Protein AF-A0AA42X5K5-F1 (afdb_monomer)

Foldseek 3Di:
DFKAWDWFPPLCPFFVVQQVVQQVVVVCVVLVHDPPAEFEQEPDDPDPPDPPVDDPPPPDDDDPDDPLDKYKYKYKDKDFPPVCVVVWPRPDDPADFQFDDPLFRKTKGFTWTKMKMKMKIKIKHNALVVVVVSLVSVVVCVVVVVQKDKGKGKGKTFADVVVVVVLVLLQCQCCVAPHPPDDSVVVCCVGGDPQWDWDAPPVRDDTTIMHMDMDTRFIKGQPPSPPPFPNFDQDPPNRITITMTMMMTMDIRGGIMMIDGAQHALLDGGDPPRLPDQCSSVPPPPVVVDPDDDDPVVVVVVVVVVVPPPPSVLPPFAAEVVNSGPDDAPDDDLFKAFNYKYWARADPVAQWFGDALCDSDPFKHFDPLLVQLCLVCQQCQLPPLQAQKHKWKDWARHTDHSVQWHADSRRGITGPDGHRSRIIMMITIIGGLQNVSHDPNRVQSLQQSFPSSQLQLQQQQVSLDVDGDRFDGDVRGGGDPVSVVVSNVSSVVSQPPPDDDPDRPRGHGHCNRMPGDDPVVVVVVVVVVVVPPDDDDDDDDDDDDDDDDDDYDDD

Solvent-accessible surface area (backbone atoms only — not comparable to full-atom values): 31928 Å² total; per-residue (Å²): 66,44,36,50,75,47,68,47,72,65,48,58,72,37,31,53,48,42,27,51,52,43,44,50,53,51,47,36,61,74,70,69,51,73,86,87,42,65,44,84,45,74,77,87,52,100,64,81,66,69,83,55,91,77,51,97,85,64,91,72,82,86,76,86,78,55,96,70,56,58,34,37,42,34,40,63,49,77,44,72,43,67,86,50,59,85,71,47,62,70,92,52,93,81,57,74,57,52,27,51,39,81,86,67,58,31,37,33,26,58,28,58,42,54,31,40,38,40,37,40,37,38,39,36,26,62,36,69,67,56,44,52,48,52,53,51,54,51,51,55,38,45,76,66,68,59,36,61,42,73,39,59,34,50,33,36,48,52,68,54,67,69,56,55,53,48,51,50,53,50,48,52,34,35,50,73,37,89,38,87,83,75,54,70,69,55,56,48,61,77,31,38,43,89,61,56,42,77,48,56,45,100,85,73,48,78,73,40,52,27,40,62,46,76,52,70,73,29,57,25,32,52,53,74,74,83,84,58,65,53,76,70,41,70,43,92,89,76,68,30,25,38,39,49,50,51,36,36,34,44,47,74,43,72,53,24,38,29,40,35,38,54,54,52,35,26,63,34,73,50,57,87,73,70,51,45,62,83,57,56,70,64,55,73,73,56,70,82,79,45,95,71,90,67,53,73,70,53,49,56,49,46,58,62,65,58,74,46,86,51,77,72,70,70,70,72,41,47,50,46,38,58,79,58,58,57,67,74,66,83,63,73,64,96,49,52,17,46,45,34,37,35,64,49,71,66,45,93,90,41,44,31,56,58,50,40,66,81,60,60,58,92,54,32,38,61,36,71,49,42,51,53,33,47,40,79,41,18,87,26,26,33,36,87,36,47,32,59,44,34,52,48,43,26,51,66,56,44,68,54,61,49,84,45,46,44,42,38,72,82,38,40,32,31,40,75,57,74,60,60,58,65,53,48,38,36,40,33,40,26,36,53,58,43,58,82,67,36,38,76,69,24,52,52,51,50,25,58,28,21,60,17,37,50,50,53,58,34,31,49,32,45,75,77,30,102,66,52,75,80,68,64,60,53,90,62,34,31,43,51,72,67,47,54,50,53,51,36,51,56,45,52,61,60,64,46,61,89,59,100,54,95,63,80,67,81,64,54,31,43,64,75,57,42,50,64,61,64,68,78,56,53,58,53,54,54,55,63,61,65,70,76,76,78,84,85,90,85,90,83,89,81,90,85,82,90,83,85,83,84,81,90,80,90,133

Mean predicted aligned error: 14.71 Å

Secondary structure (DSSP, 8-state):
--EEEEEPTTHIIIIIHHHHHHHHHHHHHHHT--TTSEEE--TT-S------TTSTT---------TTS-EEEEEEEEEE-HHHHTT--SSSS-SPPSEEETTTTEEEEEEEEEEEEEEEEEEEESSHHHHHHHHHHHHHHHHTT-SEEEEEEEEEEEPPHHHHHHHHHHHHHHHHTT-----HHHHHHHHB-TT-EEE--TTS-S-EEEEEEEEEEEEEE-TTTTT-S---EEPTTT--EEEEEEEEEEEEEEEEEEEE--SEETTEEPPTTTT-STTTT-----GGGS-----HHHHHHHHHHTTS--TTTTTS-SEEESTT-----SS--TTEEEEEEEEEPPBTTBTTEEEETT---TT-EE-HHHHHHHHHHGGGTTSTTTSSEEEEEEETTEEPPGGGEEE-TT-EEEESSPPPTTS-EEEEEEEES-GGGS-HHHHHHHHT-HHHHHHHHHHHHHTTSSS-----EETTTEE-HHHHHHHHHHHHHHHS-SSS----------TTSEE---HHHHHHHHHHHHTTS----------------------

Nearest PDB structures (foldseek):
  8jan-assembly1_y  TM=4.031E-01  e=1.989E-03  Escherichia phage P1
  8q01-assembly1_M  TM=2.699E-01  e=5.460E-02  Staphylococcus phage 812
  6sb5-assembly1_A  TM=8.882E-02  e=3.029E-01  Mus musculus
  8b0f-assembly1_C  TM=1.197E-01  e=9.318E+00  Homo sapiens

pLDDT: mean 74.01, std 20.85, range [25.98, 95.19]

Sequence (555 aa):
MPRAVVALPNDIETITRPVVLDVCRELIRALRMDNGSVQVVYPGGATETLAQPGSAADDDGNRHKFGSNPQLSIEVQERAVEDRVLTMAVQQNEHSPVFLDKALDVAIVPVYAMHEVQISFTYRARNRSEAQRFKHDMLMRVANLRDVQPVQVNYSYSIPYEFLHMLLAVFQRREALAGYGDDFDKYLHDHLDGRATQVVNAAGKWPQLRIPEQQIHNWGTFGDFVPAMDPANKEKDNGTWMINFNYRFQYDKPIGCRAVWPMVVHNQMMPFPWVNDQNASGQQIDPWRQKYHSSLTRHAMDVIANNHVRPCVAKYNEAICPPNDEWYPKHERPDMSSIVQNLIMIDPNDLHDVIDLKNLGDHAKLDDDVLTFLKSEARYLNSYGESICHVAMYENDVPLADSSVTVSPFLAVRQKNPMDLRKNYHTRLTVSTNLHGLRPSARRRLQEGGKGAWKLLIDLQYRIFDSAYYPELINDTYISPADIEIIARRLLRYKRPVGDSREAVMLTVGTYTVVTKPMHQLEIDRASLSDSTARPGGDDRYHDRCEGQAPCNGC

Structure (mmCIF, N/CA/C/O backbone):
data_AF-A0AA42X5K5-F1
#
_entry.id   AF-A0AA42X5K5-F1
#
loop_
_atom_site.group_PDB
_atom_site.id
_atom_site.type_symbol
_atom_site.label_atom_id
_atom_site.label_alt_id
_atom_site.label_comp_id
_atom_site.label_asym_id
_atom_site.label_entity_id
_atom_site.label_seq_id
_atom_site.pdbx_PDB_ins_code
_atom_site.Cartn_x
_atom_site.Cartn_y
_atom_site.Cartn_z
_atom_site.occupancy
_atom_site.B_iso_or_equiv
_atom_site.auth_seq_id
_atom_site.auth_comp_id
_atom_site.auth_asym_id
_atom_site.auth_atom_id
_atom_site.pdbx_PDB_model_num
ATOM 1 N N . MET A 1 1 ? -1.111 1.218 -7.206 1.00 74.56 1 MET A N 1
ATOM 2 C CA . MET A 1 1 ? -2.238 0.293 -7.020 1.00 74.56 1 MET A CA 1
ATOM 3 C C . MET A 1 1 ? -3.436 1.074 -6.519 1.00 74.56 1 MET A C 1
ATOM 5 O O . MET A 1 1 ? -3.228 1.875 -5.606 1.00 74.56 1 MET A O 1
ATOM 9 N N . PRO A 1 2 ? -4.633 0.837 -7.083 1.00 78.56 2 PRO A N 1
ATOM 10 C CA . PRO A 1 2 ? -5.891 1.401 -6.607 1.00 78.56 2 PRO A CA 1
ATOM 11 C C . PRO A 1 2 ? -6.085 1.278 -5.093 1.00 78.56 2 PRO A C 1
ATOM 13 O O . PRO A 1 2 ? -5.694 0.285 -4.471 1.00 78.56 2 PRO A O 1
ATOM 16 N N . ARG A 1 3 ? -6.690 2.311 -4.500 1.00 82.31 3 ARG A N 1
ATOM 17 C CA . ARG A 1 3 ? -6.980 2.384 -3.064 1.00 82.31 3 ARG A CA 1
ATOM 18 C C . ARG A 1 3 ? -8.342 3.017 -2.841 1.00 82.31 3 ARG A C 1
ATOM 20 O O . ARG A 1 3 ? -8.726 3.920 -3.576 1.00 82.31 3 ARG A O 1
ATOM 27 N N . ALA A 1 4 ? -9.026 2.605 -1.783 1.00 83.81 4 ALA A N 1
ATOM 28 C CA . ALA A 1 4 ? -10.203 3.304 -1.279 1.00 83.81 4 ALA A CA 1
ATOM 29 C C . ALA A 1 4 ? -10.189 3.336 0.244 1.00 83.81 4 ALA A C 1
ATOM 31 O O . ALA A 1 4 ? -9.742 2.389 0.891 1.00 83.81 4 ALA A O 1
ATOM 32 N N . VAL A 1 5 ? -10.697 4.430 0.803 1.00 86.56 5 VAL A N 1
ATOM 33 C CA . VAL A 1 5 ? -10.888 4.610 2.242 1.00 86.56 5 VAL A CA 1
ATOM 34 C C . VAL A 1 5 ? -12.376 4.790 2.479 1.00 86.56 5 VAL A C 1
ATOM 36 O O . VAL A 1 5 ? -12.996 5.663 1.875 1.00 86.56 5 VAL A O 1
ATOM 39 N N . VAL A 1 6 ? -12.941 3.957 3.345 1.00 88.75 6 VAL A N 1
ATOM 40 C CA . VAL A 1 6 ? -14.360 3.993 3.704 1.00 88.75 6 VAL A CA 1
ATOM 41 C C . VAL A 1 6 ? -14.456 4.101 5.220 1.00 88.75 6 VAL A C 1
ATOM 43 O O . VAL A 1 6 ? -13.776 3.372 5.946 1.00 88.75 6 VAL A O 1
ATOM 46 N N . ALA A 1 7 ? -15.265 5.045 5.698 1.00 89.44 7 ALA A N 1
ATOM 47 C CA . ALA A 1 7 ? -15.524 5.221 7.123 1.00 89.44 7 ALA A CA 1
ATOM 48 C C . ALA A 1 7 ? -16.323 4.033 7.679 1.00 89.44 7 ALA A C 1
ATOM 50 O O . ALA A 1 7 ? -17.133 3.429 6.974 1.00 89.44 7 ALA A O 1
ATOM 51 N N . LEU A 1 8 ? -16.093 3.689 8.944 1.00 88.12 8 LEU A N 1
ATOM 52 C CA . LEU A 1 8 ? -16.794 2.575 9.575 1.00 88.12 8 LEU A CA 1
ATOM 53 C C . LEU A 1 8 ? -18.261 2.937 9.862 1.00 88.12 8 LEU A C 1
ATOM 55 O O . LEU A 1 8 ? -18.529 4.015 10.397 1.00 88.12 8 LEU A O 1
ATOM 59 N N . PRO A 1 9 ? -19.221 2.044 9.562 1.00 78.12 9 PRO A N 1
ATOM 60 C CA . PRO A 1 9 ? -20.611 2.246 9.948 1.00 78.12 9 PRO A CA 1
ATOM 61 C C . PRO A 1 9 ? -20.816 1.964 11.446 1.00 78.12 9 PRO A C 1
ATOM 63 O O . PRO A 1 9 ? -20.233 1.026 11.991 1.00 78.12 9 PRO A O 1
ATOM 66 N N . ASN A 1 10 ? -21.721 2.712 12.086 1.00 76.19 10 ASN A N 1
ATOM 67 C CA . ASN A 1 10 ? -22.207 2.480 13.460 1.00 76.19 10 ASN A CA 1
ATOM 68 C C . ASN A 1 10 ? -21.113 2.435 14.549 1.00 76.19 10 ASN A C 1
ATOM 70 O O . ASN A 1 10 ? -21.214 1.672 15.514 1.00 76.19 10 ASN A O 1
ATOM 74 N N . ASP A 1 11 ? -20.089 3.276 14.425 1.00 80.81 11 ASP A N 1
ATOM 75 C CA . ASP A 1 11 ? -18.947 3.357 15.341 1.00 80.81 11 ASP A CA 1
ATOM 76 C C . ASP A 1 11 ? -19.346 3.606 16.812 1.00 80.81 11 ASP A C 1
ATOM 78 O O . ASP A 1 11 ? -18.752 3.032 17.727 1.00 80.81 11 ASP A O 1
ATOM 82 N N . ILE A 1 12 ? -20.387 4.403 17.063 1.00 82.19 12 ILE A N 1
ATOM 83 C CA . ILE A 1 12 ? -20.869 4.694 18.423 1.00 82.19 12 ILE A CA 1
ATOM 84 C C . ILE A 1 12 ? -21.361 3.421 19.130 1.00 82.19 12 ILE A C 1
ATOM 86 O O . ILE A 1 12 ? -21.044 3.190 20.301 1.00 82.19 12 ILE A O 1
ATOM 90 N N . GLU A 1 13 ? -22.145 2.591 18.440 1.00 80.88 13 GLU A N 1
ATOM 91 C CA . GLU A 1 13 ? -22.774 1.409 19.037 1.00 80.88 13 GLU A CA 1
ATOM 92 C C . GLU A 1 13 ? -21.789 0.259 19.230 1.00 80.88 13 GLU A C 1
ATOM 94 O O . GLU A 1 13 ? -21.875 -0.457 20.229 1.00 80.88 13 GLU A O 1
ATOM 99 N N . THR A 1 14 ? -20.864 0.070 18.286 1.00 84.88 14 THR A N 1
ATOM 100 C CA . THR A 1 14 ? -19.961 -1.086 18.292 1.00 84.88 14 THR A CA 1
ATOM 101 C C . THR A 1 14 ? -18.617 -0.800 18.959 1.00 84.88 14 THR A C 1
ATOM 103 O O . THR A 1 14 ? -17.974 -1.741 19.433 1.00 84.88 14 THR A O 1
ATOM 106 N N . ILE A 1 15 ? -18.211 0.475 19.038 1.00 88.88 15 ILE A N 1
ATOM 107 C CA . ILE A 1 15 ? -16.932 0.898 19.618 1.00 88.88 15 ILE A CA 1
ATOM 108 C C . ILE A 1 15 ? -17.143 1.749 20.867 1.00 88.88 15 ILE A C 1
ATOM 110 O O . ILE A 1 15 ? -16.886 1.268 21.970 1.00 88.88 15 ILE A O 1
ATOM 114 N N . THR A 1 16 ? -17.644 2.981 20.726 1.00 87.19 16 THR A N 1
ATOM 115 C CA . THR A 1 16 ? -17.664 3.955 21.833 1.00 87.19 16 THR A CA 1
ATOM 116 C C . THR A 1 16 ? -18.435 3.426 23.044 1.00 87.19 16 THR A C 1
ATOM 118 O O . THR A 1 16 ? -17.967 3.512 24.181 1.00 87.19 16 THR A O 1
ATOM 121 N N . ARG A 1 17 ? -19.617 2.835 22.832 1.00 84.12 17 ARG A N 1
ATOM 122 C CA . ARG A 1 17 ? -20.465 2.345 23.925 1.00 84.12 17 ARG A CA 1
ATOM 123 C C . ARG A 1 17 ? -19.836 1.164 24.688 1.00 84.12 17 ARG A C 1
ATOM 125 O O . ARG A 1 17 ? -19.746 1.282 25.912 1.00 84.12 17 ARG A O 1
ATOM 132 N N . PRO A 1 18 ? -19.383 0.069 24.044 1.00 87.62 18 PRO A N 1
ATOM 133 C CA . PRO A 1 18 ? -18.650 -1.003 24.723 1.00 87.62 18 PRO A CA 1
ATOM 134 C C . PRO A 1 18 ? -17.413 -0.516 25.481 1.00 87.62 18 PRO A C 1
ATOM 136 O O . PRO A 1 18 ? -17.265 -0.855 26.654 1.00 87.62 18 PRO A O 1
ATOM 139 N N . VAL A 1 19 ? -16.604 0.351 24.858 1.00 89.19 19 VAL A N 1
ATOM 140 C CA . VAL A 1 19 ? -15.405 0.943 25.473 1.00 89.19 19 VAL A CA 1
ATOM 141 C C . VAL A 1 19 ? -15.768 1.637 26.784 1.00 89.19 19 VAL A C 1
ATOM 143 O O . VAL A 1 19 ? -15.240 1.294 27.839 1.00 89.19 19 VAL A O 1
ATOM 146 N N . VAL A 1 20 ? -16.726 2.565 26.743 1.00 86.25 20 VAL A N 1
ATOM 147 C CA . VAL A 1 20 ? -17.182 3.310 27.924 1.00 86.25 20 VAL A CA 1
ATOM 148 C C . VAL A 1 20 ? -17.705 2.374 29.010 1.00 86.25 20 VAL A C 1
ATOM 150 O O . VAL A 1 20 ? -17.400 2.583 30.182 1.00 86.25 20 VAL A O 1
ATOM 153 N N . LEU A 1 21 ? -18.502 1.360 28.655 1.00 85.31 21 LEU A N 1
ATOM 154 C CA . LEU A 1 21 ? -19.056 0.423 29.635 1.00 85.31 21 LEU A CA 1
ATOM 155 C C . LEU A 1 21 ? -17.960 -0.377 30.341 1.00 85.31 21 LEU A C 1
ATOM 157 O O . LEU A 1 21 ? -18.050 -0.569 31.555 1.00 85.31 21 LEU A O 1
ATOM 161 N N . ASP A 1 22 ? -16.937 -0.816 29.612 1.00 86.81 22 ASP A N 1
ATOM 162 C CA . ASP A 1 22 ? -15.803 -1.538 30.185 1.00 86.81 22 ASP A CA 1
ATOM 163 C C . ASP A 1 22 ? -14.985 -0.638 31.116 1.00 86.81 22 ASP A C 1
ATOM 165 O O . ASP A 1 22 ? -14.791 -1.004 32.279 1.00 86.81 22 ASP A O 1
ATOM 169 N N . VAL A 1 23 ? -14.657 0.588 30.689 1.00 87.50 23 VAL A N 1
ATOM 170 C CA . VAL A 1 23 ? -13.979 1.578 31.547 1.00 87.50 23 VAL A CA 1
ATOM 171 C C . VAL A 1 23 ? -14.801 1.864 32.804 1.00 87.50 23 VAL A C 1
ATOM 173 O O . VAL A 1 23 ? -14.281 1.852 33.917 1.00 87.50 23 VAL A O 1
ATOM 176 N N . CYS A 1 24 ? -16.112 2.075 32.666 1.00 82.88 24 CYS A N 1
ATOM 177 C CA . CYS A 1 24 ? -16.987 2.337 33.806 1.00 82.88 24 CYS A CA 1
ATOM 178 C C . CYS A 1 24 ? -17.000 1.161 34.790 1.00 82.88 24 CYS A C 1
ATOM 180 O O . CYS A 1 24 ? -16.916 1.379 35.996 1.00 82.88 24 CYS A O 1
ATOM 182 N N . ARG A 1 25 ? -17.069 -0.088 34.308 1.00 83.12 25 ARG A N 1
ATOM 183 C CA . ARG A 1 25 ? -17.010 -1.286 35.166 1.00 83.12 25 ARG A CA 1
ATOM 184 C C . ARG A 1 25 ? -15.676 -1.392 35.898 1.00 83.12 25 ARG A C 1
ATOM 186 O O . ARG A 1 25 ? -15.669 -1.729 37.083 1.00 83.12 25 ARG A O 1
ATOM 193 N N . GLU A 1 26 ? -14.566 -1.112 35.222 1.00 84.38 26 GLU A N 1
ATOM 194 C CA . GLU A 1 26 ? -13.236 -1.091 35.837 1.00 84.38 26 GLU A CA 1
ATOM 195 C C . GLU A 1 26 ? -13.132 -0.007 36.910 1.00 84.38 26 GLU A C 1
ATOM 197 O O . GLU A 1 26 ? -12.706 -0.296 38.029 1.00 84.38 26 GLU A O 1
ATOM 202 N N . LEU A 1 27 ? -13.627 1.200 36.630 1.00 81.75 27 LEU A N 1
ATOM 203 C CA . LEU A 1 27 ? -13.647 2.302 37.588 1.00 81.75 27 LEU A CA 1
ATOM 204 C C . LEU A 1 27 ? -14.534 2.004 38.794 1.00 81.75 27 LEU A C 1
ATOM 206 O O . LEU A 1 27 ? -14.105 2.217 39.921 1.00 81.75 27 LEU A O 1
ATOM 210 N N . ILE A 1 28 ? -15.734 1.451 38.610 1.00 80.38 28 ILE A N 1
ATOM 211 C CA . ILE A 1 28 ? -16.618 1.067 39.726 1.00 80.38 28 ILE A CA 1
ATOM 212 C C . ILE A 1 28 ? -15.915 0.053 40.642 1.00 80.38 28 ILE A C 1
ATOM 214 O O . ILE A 1 28 ? -15.933 0.206 41.869 1.00 80.38 28 ILE A O 1
ATOM 218 N N . ARG A 1 29 ? -15.227 -0.941 40.057 1.00 81.62 29 ARG A N 1
ATOM 219 C CA . ARG A 1 29 ? -14.413 -1.913 40.807 1.00 81.62 29 ARG A CA 1
ATOM 220 C C . ARG A 1 29 ? -13.244 -1.235 41.521 1.00 81.62 29 ARG A C 1
ATOM 222 O O . ARG A 1 29 ? -13.025 -1.494 42.705 1.00 81.62 29 ARG A O 1
ATOM 229 N N . ALA A 1 30 ? -12.521 -0.348 40.839 1.00 80.00 30 ALA A N 1
ATOM 230 C CA . ALA A 1 30 ? -11.393 0.383 41.404 1.00 80.00 30 ALA A CA 1
ATOM 231 C C . ALA A 1 30 ? -11.833 1.278 42.573 1.00 80.00 30 ALA A C 1
ATOM 233 O O . ALA A 1 30 ? -11.195 1.283 43.628 1.00 80.00 30 ALA A O 1
ATOM 234 N N . LEU A 1 31 ? -12.963 1.973 42.430 1.00 76.94 31 LEU A N 1
ATOM 235 C CA . LEU A 1 31 ? -13.560 2.873 43.417 1.00 76.94 31 LEU A CA 1
ATOM 236 C C . LEU A 1 31 ? -14.279 2.133 44.557 1.00 76.94 31 LEU A C 1
ATOM 238 O O . LEU A 1 31 ? -14.587 2.755 45.570 1.00 76.94 31 LEU A O 1
ATOM 242 N N . ARG A 1 32 ? -14.459 0.806 44.458 1.00 76.56 32 ARG A N 1
ATOM 243 C CA . ARG A 1 32 ? -15.201 -0.029 45.425 1.00 76.56 32 ARG A CA 1
ATOM 244 C C . ARG A 1 32 ? -16.650 0.433 45.622 1.00 76.56 32 ARG A C 1
ATOM 246 O O . ARG A 1 32 ? -17.153 0.435 46.743 1.00 76.56 32 ARG A O 1
ATOM 253 N N . MET A 1 33 ? -17.302 0.850 44.542 1.00 71.69 33 MET A N 1
ATOM 254 C CA . MET A 1 33 ? -18.716 1.225 44.563 1.00 71.69 33 MET A CA 1
ATOM 255 C C . MET A 1 33 ? -19.595 -0.009 44.318 1.00 71.69 33 MET A C 1
ATOM 257 O O . MET A 1 33 ? -19.188 -0.938 43.621 1.00 71.69 33 MET A O 1
ATOM 261 N N . ASP A 1 34 ? -20.806 -0.027 44.880 1.00 65.25 34 ASP A N 1
ATOM 262 C CA . ASP A 1 34 ? -21.743 -1.132 44.667 1.00 65.25 34 ASP A CA 1
ATOM 263 C C . ASP A 1 34 ? -22.222 -1.157 43.205 1.00 65.25 34 ASP A C 1
ATOM 265 O O . ASP A 1 34 ? -22.889 -0.235 42.733 1.00 65.25 34 ASP A O 1
ATOM 269 N N . ASN A 1 35 ? -21.950 -2.258 42.494 1.00 56.25 35 ASN A N 1
ATOM 270 C CA . ASN A 1 35 ? -22.309 -2.457 41.077 1.00 56.25 35 ASN A CA 1
ATOM 271 C C . ASN A 1 35 ? -23.821 -2.331 40.785 1.00 56.25 35 ASN A C 1
ATOM 273 O O . ASN A 1 35 ? -24.234 -2.248 39.633 1.00 56.25 35 ASN A O 1
ATOM 277 N N . GLY A 1 36 ? -24.663 -2.368 41.819 1.00 55.31 36 GLY A N 1
ATOM 278 C CA . GLY A 1 36 ? -26.110 -2.506 41.703 1.00 55.31 36 GLY A CA 1
ATOM 279 C C . GLY A 1 36 ? -26.916 -1.234 41.424 1.00 55.31 36 GLY A C 1
ATOM 280 O O . GLY A 1 36 ? -28.120 -1.342 41.173 1.00 55.31 36 GLY A O 1
ATOM 281 N N . SER A 1 37 ? -26.304 -0.047 41.495 1.00 53.03 37 SER A N 1
ATOM 282 C CA . SER A 1 37 ? -27.026 1.237 41.451 1.00 53.03 37 SER A CA 1
ATOM 283 C C . SER A 1 37 ? -26.519 2.247 40.415 1.00 53.03 37 SER A C 1
ATOM 285 O O . SER A 1 37 ? -26.964 3.397 40.406 1.00 53.03 37 SER A O 1
ATOM 287 N N . VAL A 1 38 ? -25.645 1.825 39.502 1.00 57.47 38 VAL A N 1
ATOM 288 C CA . VAL A 1 38 ? -25.102 2.695 38.451 1.00 57.47 38 VAL A CA 1
ATOM 289 C C . VAL A 1 38 ? -26.084 2.809 37.285 1.00 57.47 38 VAL A C 1
ATOM 291 O O . VAL A 1 38 ? -26.567 1.803 36.769 1.00 57.47 38 VAL A O 1
ATOM 294 N N . GLN A 1 39 ? -26.397 4.039 36.879 1.00 60.78 39 GLN A N 1
ATOM 295 C CA . GLN A 1 39 ? -27.150 4.340 35.663 1.00 60.78 39 GLN A CA 1
ATOM 296 C C . GLN A 1 39 ? -26.232 5.098 34.703 1.00 60.78 39 GLN A C 1
ATOM 298 O O . GLN A 1 39 ? -25.867 6.242 34.951 1.00 60.78 39 GLN A O 1
ATOM 303 N N . VAL A 1 40 ? -25.844 4.451 33.607 1.00 59.22 40 VAL A N 1
ATOM 304 C CA . VAL A 1 40 ? -25.032 5.084 32.560 1.00 59.22 40 VAL A CA 1
ATOM 305 C C . VAL A 1 40 ? -25.965 5.866 31.639 1.00 59.22 40 VAL A C 1
ATOM 307 O O . VAL A 1 40 ? -26.887 5.273 31.076 1.00 59.22 40 VAL A O 1
ATOM 310 N N . VAL A 1 41 ? -25.755 7.176 31.503 1.00 59.34 41 VAL A N 1
ATOM 311 C CA . VAL A 1 41 ? -26.552 8.042 30.626 1.00 59.34 41 VAL A CA 1
ATOM 312 C C . VAL A 1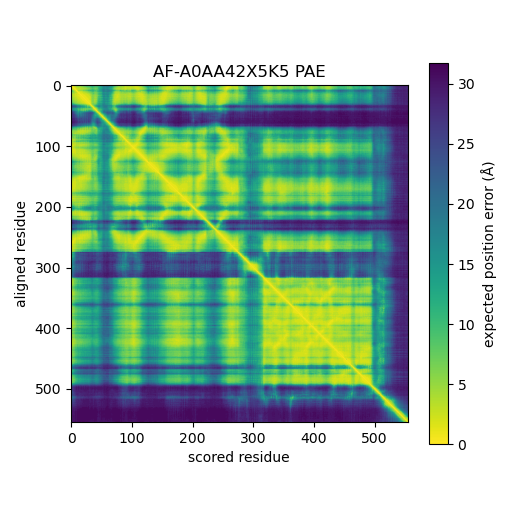 41 ? -25.667 8.479 29.459 1.00 59.34 41 VAL A C 1
ATOM 314 O O . VAL A 1 41 ? -24.586 9.021 29.645 1.00 59.34 41 VAL A O 1
ATOM 317 N N . TYR A 1 42 ? -26.102 8.220 28.229 1.00 56.69 42 TYR A N 1
ATOM 318 C CA . TYR A 1 42 ? -25.404 8.705 27.037 1.00 56.69 42 TYR A CA 1
ATOM 319 C C . TYR A 1 42 ? -26.138 9.948 26.530 1.00 56.69 42 TYR A C 1
ATOM 321 O O . TYR A 1 42 ? -27.281 9.813 26.088 1.00 56.69 42 TYR A O 1
ATOM 329 N N . PRO A 1 43 ? -25.545 11.150 26.589 1.00 48.19 43 PRO A N 1
ATOM 330 C CA . PRO A 1 43 ? -26.150 12.320 25.968 1.00 48.19 43 PRO A CA 1
ATOM 331 C C . PRO A 1 43 ? -26.064 12.196 24.439 1.00 48.19 43 PRO A C 1
ATOM 333 O O . PRO A 1 43 ? -24.983 11.980 23.898 1.00 48.19 43 PRO A O 1
ATOM 336 N N . GLY A 1 44 ? -27.191 12.349 23.734 1.00 46.53 44 GLY A N 1
ATOM 337 C CA . GLY A 1 44 ? -27.207 12.603 22.283 1.00 46.53 44 GLY A CA 1
ATOM 338 C C . GLY A 1 44 ? -27.318 11.403 21.329 1.00 46.53 44 GLY A C 1
ATOM 339 O O . GLY A 1 44 ? -27.191 11.596 20.123 1.00 46.53 44 GLY A O 1
ATOM 340 N N . GLY A 1 45 ? -27.575 10.180 21.804 1.00 43.31 45 GLY A N 1
ATOM 341 C CA . GLY A 1 45 ? -27.906 9.048 20.921 1.00 43.31 45 GLY A CA 1
ATOM 342 C C . GLY A 1 45 ? -29.369 9.079 20.452 1.00 43.31 45 GLY A C 1
ATOM 343 O O . GLY A 1 45 ? -30.249 9.411 21.240 1.00 43.31 45 GLY A O 1
ATOM 344 N N . ALA A 1 46 ? -29.647 8.670 19.203 1.00 38.38 46 ALA A N 1
ATOM 345 C CA . ALA A 1 46 ? -30.999 8.612 18.602 1.00 38.38 46 ALA A CA 1
ATOM 346 C C . ALA A 1 46 ? -32.018 7.760 19.391 1.00 38.38 46 ALA A C 1
ATOM 348 O O . ALA A 1 46 ? -33.223 7.823 19.162 1.00 38.38 46 ALA A O 1
ATOM 349 N N . THR A 1 47 ? -31.533 6.987 20.354 1.00 39.09 47 THR A N 1
ATOM 350 C CA . THR A 1 47 ? -32.321 6.350 21.395 1.00 39.09 47 THR A CA 1
ATOM 351 C C . THR A 1 47 ? -32.031 7.011 22.741 1.00 39.09 47 THR A C 1
ATOM 353 O O . THR A 1 47 ? -31.236 6.502 23.531 1.00 39.09 47 THR A O 1
ATOM 356 N N . GLU A 1 48 ? -32.775 8.070 23.066 1.00 35.50 48 GLU A N 1
ATOM 357 C CA . GLU A 1 48 ? -33.062 8.487 24.450 1.00 35.50 48 GLU A CA 1
ATOM 358 C C . GLU A 1 48 ? -33.901 7.429 25.205 1.00 35.50 48 GLU A C 1
ATOM 360 O O . GLU A 1 48 ? -34.607 7.724 26.167 1.00 35.50 48 GLU A O 1
ATOM 365 N N . THR A 1 49 ? -33.863 6.156 24.800 1.00 39.53 49 THR A N 1
ATOM 366 C CA . THR A 1 49 ? -34.397 5.081 25.624 1.00 39.53 49 THR A CA 1
ATOM 367 C C . THR A 1 49 ? -33.398 4.816 26.729 1.00 39.53 49 THR A C 1
ATOM 369 O O . THR A 1 49 ? -32.507 3.970 26.630 1.00 39.53 49 THR A O 1
ATOM 372 N N . LEU A 1 50 ? -33.597 5.568 27.809 1.00 42.88 50 LEU A N 1
ATOM 373 C CA . LEU A 1 50 ? -33.496 5.066 29.167 1.00 42.88 50 LEU A CA 1
ATOM 374 C C . LEU A 1 50 ? -33.753 3.554 29.136 1.00 42.88 50 LEU A C 1
ATOM 376 O O . LEU A 1 50 ? -34.863 3.119 28.824 1.00 42.88 50 LEU A O 1
ATOM 380 N N . ALA A 1 51 ? -32.744 2.743 29.459 1.00 38.88 51 ALA A N 1
ATOM 381 C CA . ALA A 1 51 ? -33.025 1.413 29.970 1.00 38.88 51 ALA A CA 1
ATOM 382 C C . ALA A 1 51 ? -33.746 1.645 31.300 1.00 38.88 51 ALA A C 1
ATOM 384 O O . ALA A 1 51 ? -33.124 1.811 32.351 1.00 38.88 51 ALA A O 1
ATOM 385 N N . GLN A 1 52 ? -35.065 1.812 31.221 1.00 32.97 52 GLN A N 1
ATOM 386 C CA . GLN A 1 52 ? -35.922 1.934 32.377 1.00 32.97 52 GLN A CA 1
ATOM 387 C C . GLN A 1 52 ? -35.772 0.601 33.119 1.00 32.97 52 GLN A C 1
ATOM 389 O O . GLN A 1 52 ? -36.087 -0.440 32.539 1.00 32.97 52 GLN A O 1
ATOM 394 N N . PRO A 1 53 ? -35.239 0.584 34.352 1.00 35.28 53 PRO A N 1
ATOM 395 C CA . PRO A 1 53 ? -35.173 -0.651 35.117 1.00 35.28 53 PRO A CA 1
ATOM 396 C C . PRO A 1 53 ? -36.619 -1.110 35.338 1.00 35.28 53 PRO A C 1
ATOM 398 O O . PRO A 1 53 ? -37.373 -0.403 36.009 1.00 35.28 53 PRO A O 1
ATOM 401 N N . GLY A 1 54 ? -37.014 -2.221 34.709 1.00 38.25 54 GLY A N 1
ATOM 402 C CA . GLY A 1 54 ? -38.396 -2.716 34.686 1.00 38.25 54 GLY A CA 1
ATOM 403 C C . GLY A 1 54 ? -39.018 -2.934 33.298 1.00 38.25 54 GLY A C 1
ATOM 404 O O . GLY A 1 54 ? -40.196 -3.279 33.233 1.00 38.25 54 GLY A O 1
ATOM 405 N N . SER A 1 55 ? -38.290 -2.757 32.187 1.00 33.97 55 SER A N 1
ATOM 406 C CA . SER A 1 55 ? -38.748 -3.290 30.895 1.00 33.97 55 SER A CA 1
ATOM 407 C C . SER A 1 55 ? -38.580 -4.817 30.859 1.00 33.97 55 SER A C 1
ATOM 409 O O . SER A 1 55 ? -37.647 -5.364 31.441 1.00 33.97 55 SER A O 1
ATOM 411 N N . ALA A 1 56 ? -39.519 -5.500 30.200 1.00 37.41 56 ALA A N 1
ATOM 412 C CA . ALA A 1 56 ? -39.835 -6.933 30.316 1.00 37.41 56 ALA A CA 1
ATOM 413 C C . ALA A 1 56 ? -38.729 -7.953 29.934 1.00 37.41 56 ALA A C 1
ATOM 415 O O . ALA A 1 56 ? -39.031 -9.125 29.734 1.00 37.41 56 ALA A O 1
ATOM 416 N N . ALA A 1 57 ? -37.470 -7.528 29.810 1.00 41.62 57 ALA A N 1
ATOM 417 C CA . ALA A 1 57 ? -36.316 -8.385 29.544 1.00 41.62 57 ALA A CA 1
ATOM 418 C C . ALA A 1 57 ? -35.397 -8.590 30.768 1.00 41.62 57 ALA A C 1
ATOM 420 O O . ALA A 1 57 ? -34.431 -9.337 30.660 1.00 41.62 57 ALA A O 1
ATOM 421 N N . ASP A 1 58 ? -35.685 -7.951 31.908 1.00 39.25 58 ASP A N 1
ATOM 422 C CA . ASP A 1 58 ? -34.885 -8.033 33.140 1.00 39.25 58 ASP A CA 1
ATOM 423 C C . ASP A 1 58 ? -35.779 -8.533 34.295 1.00 39.25 58 ASP A C 1
ATOM 425 O O . ASP A 1 58 ? -36.136 -7.795 35.215 1.00 39.25 58 ASP A O 1
ATOM 429 N N . ASP A 1 59 ? -36.236 -9.785 34.188 1.00 40.16 59 ASP A N 1
ATOM 430 C CA . ASP A 1 59 ? -37.044 -10.468 35.211 1.00 40.16 59 ASP A CA 1
ATOM 431 C C . ASP A 1 59 ? -36.143 -11.163 36.238 1.00 40.16 59 ASP A C 1
ATOM 433 O O . ASP A 1 59 ? -36.190 -12.375 36.426 1.00 40.16 59 ASP A O 1
ATOM 437 N N . ASP A 1 60 ? -35.286 -10.378 36.892 1.00 39.94 60 ASP A N 1
ATOM 438 C CA . ASP A 1 60 ? -34.583 -10.822 38.092 1.00 39.94 60 ASP A CA 1
ATOM 439 C C . ASP A 1 60 ? -34.846 -9.833 39.233 1.00 39.94 60 ASP A C 1
ATOM 441 O O . ASP A 1 60 ? -34.148 -8.845 39.462 1.00 39.94 60 ASP A O 1
ATOM 445 N N . GLY A 1 61 ? -35.940 -10.109 39.944 1.00 39.66 61 GLY A N 1
ATOM 446 C CA . GLY A 1 61 ? -36.050 -9.929 41.386 1.00 39.66 61 GLY A CA 1
ATOM 447 C C . GLY A 1 61 ? -35.583 -8.593 41.973 1.00 39.66 61 GLY A C 1
ATOM 448 O O . GLY A 1 61 ? -34.480 -8.462 42.495 1.00 39.66 61 GLY A O 1
ATOM 449 N N . ASN A 1 62 ? -36.542 -7.679 42.119 1.00 42.16 62 ASN A N 1
ATOM 450 C CA . ASN A 1 62 ? -36.657 -6.836 43.309 1.00 42.16 62 ASN A CA 1
ATOM 451 C C . ASN A 1 62 ? -35.525 -5.811 43.552 1.00 42.16 62 ASN A C 1
ATOM 453 O O . ASN A 1 62 ? -34.703 -5.945 44.460 1.00 42.16 62 ASN A O 1
ATOM 457 N N . ARG A 1 63 ? -35.579 -4.675 42.845 1.00 42.09 63 ARG A N 1
ATOM 458 C CA . ARG A 1 63 ? -35.053 -3.401 43.366 1.00 42.09 63 ARG A CA 1
ATOM 459 C C . ARG A 1 63 ? -36.021 -2.260 43.086 1.00 42.09 63 ARG A C 1
ATOM 461 O O . ARG A 1 63 ? -35.853 -1.510 42.129 1.00 42.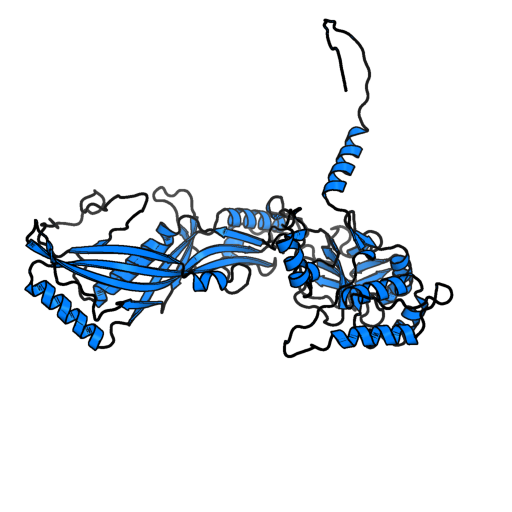09 63 ARG A O 1
ATOM 468 N N . HIS A 1 64 ? -36.989 -2.065 43.979 1.00 38.78 64 HIS A N 1
ATOM 469 C CA . HIS A 1 64 ? -37.618 -0.754 44.136 1.00 38.78 64 HIS A CA 1
ATOM 470 C C . HIS A 1 64 ? -36.518 0.277 44.455 1.00 38.78 64 HIS A C 1
ATOM 472 O O . HIS A 1 64 ? -36.006 0.350 45.574 1.00 38.78 64 HIS A O 1
ATOM 478 N N . LYS A 1 65 ? -36.088 1.049 43.450 1.00 46.12 65 LYS A N 1
ATOM 479 C CA . LYS A 1 65 ? -35.135 2.150 43.630 1.00 46.12 65 LYS A CA 1
ATOM 480 C C . LYS A 1 65 ? -35.883 3.332 44.253 1.00 46.12 65 LYS A C 1
ATOM 482 O O . LYS A 1 65 ? -36.460 4.147 43.546 1.00 46.12 65 LYS A O 1
ATOM 487 N N . PHE A 1 66 ? -35.898 3.415 45.582 1.00 44.19 66 PHE A N 1
ATOM 488 C CA . PHE A 1 66 ? -36.309 4.635 46.283 1.00 44.19 66 PHE A CA 1
ATOM 489 C C . PHE A 1 66 ? -35.373 5.793 45.895 1.00 44.19 66 PHE A C 1
ATOM 491 O O . PHE A 1 66 ? -34.163 5.590 45.782 1.00 44.19 66 PHE A O 1
ATOM 498 N N . GLY A 1 67 ? -35.910 7.011 45.739 1.00 49.94 67 GLY A N 1
ATOM 499 C CA . GLY A 1 67 ? -35.153 8.214 45.341 1.00 49.94 67 GLY A CA 1
ATOM 500 C C . GLY A 1 67 ? -34.010 8.621 46.289 1.00 49.94 67 GLY A C 1
ATOM 501 O O . GLY A 1 67 ? -33.222 9.501 45.961 1.00 49.94 67 GLY A O 1
ATOM 502 N N . SER A 1 68 ? -33.892 7.959 47.442 1.00 53.22 68 SER A N 1
ATOM 503 C CA . SER A 1 68 ? -32.839 8.135 48.445 1.00 53.22 68 SER A CA 1
ATOM 504 C C . SER A 1 68 ? -31.685 7.128 48.332 1.00 53.22 68 SER A C 1
ATOM 506 O O . SER A 1 68 ? -30.852 7.061 49.235 1.00 53.22 68 SER A O 1
ATOM 508 N N . ASN A 1 69 ? -31.645 6.268 47.311 1.00 60.91 69 ASN A N 1
ATOM 509 C CA . ASN A 1 69 ? -30.549 5.312 47.140 1.00 60.91 69 ASN A CA 1
ATOM 510 C C . ASN A 1 69 ? -29.349 5.940 46.423 1.00 60.91 69 ASN A C 1
ATOM 512 O O . ASN A 1 69 ? -29.541 6.784 45.547 1.00 60.91 69 ASN A O 1
ATOM 516 N N . PRO A 1 70 ? -28.115 5.534 46.784 1.00 61.41 70 PRO A N 1
ATOM 517 C CA . PRO A 1 70 ? -26.928 6.058 46.141 1.00 61.41 70 PRO A CA 1
ATOM 518 C C . PRO A 1 70 ? -26.942 5.677 44.667 1.00 61.41 70 PRO A C 1
ATOM 520 O O . PRO A 1 70 ? -27.113 4.506 44.325 1.00 61.41 70 PRO A O 1
ATOM 523 N N . GLN A 1 71 ? -26.794 6.673 43.806 1.00 69.62 71 GLN A N 1
ATOM 524 C CA . GLN A 1 71 ? -26.888 6.518 42.363 1.00 69.62 71 GLN A CA 1
ATOM 525 C C . GLN A 1 71 ? -25.683 7.189 41.721 1.00 69.62 71 GLN A C 1
ATOM 527 O O . GLN A 1 71 ? -25.308 8.295 42.105 1.00 69.62 71 GLN A O 1
ATOM 532 N N . LEU A 1 72 ? -25.087 6.512 40.747 1.00 70.50 72 LEU A N 1
ATOM 533 C CA . LEU A 1 72 ? -24.042 7.074 39.903 1.00 70.50 72 LEU A CA 1
ATOM 534 C C . LEU A 1 72 ? -24.660 7.352 38.538 1.00 70.50 72 LEU A C 1
ATOM 536 O O . LEU A 1 72 ? -25.094 6.403 37.882 1.00 70.50 72 LEU A O 1
ATOM 540 N N . SER A 1 73 ? -24.736 8.620 38.144 1.00 74.50 73 SER A N 1
ATOM 541 C CA . SER A 1 73 ? -25.009 9.002 36.760 1.00 74.50 73 SER A CA 1
ATOM 542 C C . SER A 1 73 ? -23.704 9.330 36.056 1.00 74.50 73 SER A C 1
ATOM 544 O O . SER A 1 73 ? -22.795 9.914 36.646 1.00 74.50 73 SER A O 1
ATOM 546 N N . ILE A 1 74 ? -23.608 8.903 34.806 1.00 74.88 74 ILE A N 1
ATOM 547 C CA . ILE A 1 74 ? -22.416 9.050 33.977 1.00 74.88 74 ILE A CA 1
ATOM 548 C C . ILE A 1 74 ? -22.821 9.859 32.760 1.00 74.88 74 ILE A C 1
ATOM 550 O O . ILE A 1 74 ? -23.842 9.537 32.169 1.00 74.88 74 ILE A O 1
ATOM 554 N N . GLU A 1 75 ? -22.035 10.865 32.411 1.00 81.38 75 GLU A N 1
ATOM 555 C CA . GLU A 1 75 ? -22.094 11.612 31.161 1.00 81.38 75 GLU A CA 1
ATOM 556 C C . GLU A 1 75 ? -20.763 11.412 30.430 1.00 81.38 75 GLU A C 1
ATOM 558 O O . GLU A 1 75 ? -19.704 11.388 31.054 1.00 81.38 75 GLU A O 1
ATOM 563 N N . VAL A 1 76 ? -20.801 11.228 29.112 1.00 83.25 76 VAL A N 1
ATOM 564 C CA . VAL A 1 76 ? -19.607 10.919 28.320 1.00 83.25 76 VAL A CA 1
ATOM 565 C C . VAL A 1 76 ? -19.482 11.904 27.177 1.00 83.25 76 VAL A C 1
ATOM 567 O O . VAL A 1 76 ? -20.431 12.105 26.423 1.00 83.25 76 VAL A O 1
ATOM 570 N N . GLN A 1 77 ? -18.290 12.471 27.029 1.00 86.38 77 GLN A N 1
ATOM 571 C CA . GLN A 1 77 ? -17.900 13.287 25.890 1.00 86.38 77 GLN A CA 1
ATOM 572 C C . GLN A 1 77 ? -16.671 12.661 25.235 1.00 86.38 77 GLN A C 1
ATOM 574 O O . GLN A 1 77 ? -15.647 12.457 25.882 1.00 86.38 77 GLN A O 1
ATOM 579 N N . GLU A 1 78 ? -16.772 12.356 23.947 1.00 86.62 78 GLU A N 1
ATOM 580 C CA . GLU A 1 78 ? -15.668 11.842 23.138 1.00 86.62 78 GLU A CA 1
ATOM 581 C C . GLU A 1 78 ? -15.252 12.909 22.125 1.00 86.62 78 GLU A C 1
ATOM 583 O O . GLU A 1 78 ? -16.102 13.504 21.460 1.00 86.62 78 GLU A O 1
ATOM 588 N N . ARG A 1 79 ? -13.946 13.165 22.009 1.00 89.19 79 ARG A N 1
ATOM 589 C CA . ARG A 1 79 ? -13.383 14.097 21.025 1.00 89.19 79 ARG A CA 1
ATOM 590 C C . ARG A 1 79 ? -12.151 13.486 20.373 1.00 89.19 79 ARG A C 1
ATOM 592 O O . ARG A 1 79 ? -11.349 12.838 21.041 1.00 89.19 79 ARG A O 1
ATOM 599 N N . ALA A 1 80 ? -11.999 13.696 19.070 1.00 86.56 80 ALA A N 1
ATOM 600 C CA . ALA A 1 80 ? -10.755 13.366 18.388 1.00 86.56 80 ALA A CA 1
ATOM 601 C C . ALA A 1 80 ? -9.653 14.327 18.858 1.00 86.56 80 ALA A C 1
ATOM 603 O O . ALA A 1 80 ? -9.897 15.526 19.007 1.00 86.56 80 ALA A O 1
ATOM 604 N N . VAL A 1 81 ? -8.448 13.810 19.093 1.00 86.94 81 VAL A N 1
ATOM 605 C CA . VAL A 1 81 ? -7.295 14.640 19.458 1.00 86.94 81 VAL A CA 1
ATOM 606 C C . VAL A 1 81 ? -6.798 15.351 18.199 1.00 86.94 81 VAL A C 1
ATOM 608 O O . VAL A 1 81 ? -6.109 14.750 17.376 1.00 86.94 81 VAL A O 1
ATOM 611 N N . GLU A 1 82 ? -7.160 16.627 18.043 1.00 81.69 82 GLU A N 1
ATOM 612 C CA . GLU A 1 82 ? -6.904 17.424 16.831 1.00 81.69 82 GLU A CA 1
ATOM 613 C C . GLU A 1 82 ? -5.423 17.427 16.418 1.00 81.69 82 GLU A C 1
ATOM 615 O O . GLU A 1 82 ? -5.111 17.213 15.245 1.00 81.69 82 GLU A O 1
ATOM 620 N N . ASP A 1 83 ? -4.508 17.543 17.385 1.00 80.69 83 ASP A N 1
ATOM 621 C CA . ASP A 1 83 ? -3.055 17.523 17.153 1.00 80.69 83 ASP A CA 1
ATOM 622 C C . ASP A 1 83 ? -2.574 16.241 16.459 1.00 80.69 83 ASP A C 1
ATOM 624 O O . ASP A 1 83 ? -1.578 16.242 15.732 1.00 80.69 83 ASP A O 1
ATOM 628 N N . ARG A 1 84 ? -3.278 15.127 16.677 1.00 76.44 84 ARG A N 1
ATOM 629 C CA . ARG A 1 84 ? -2.920 13.819 16.125 1.00 76.44 84 ARG A CA 1
ATOM 630 C C . ARG A 1 84 ? -3.557 13.550 14.776 1.00 76.44 84 ARG A C 1
ATOM 632 O O . ARG A 1 84 ? -3.049 12.689 14.060 1.00 76.44 84 ARG A O 1
ATOM 639 N N . VAL A 1 85 ? -4.580 14.312 14.388 1.00 77.69 85 VAL A N 1
ATOM 640 C CA . VAL A 1 85 ? -5.278 14.133 13.108 1.00 77.69 85 VAL A CA 1
ATOM 641 C C . VAL A 1 85 ? -4.322 14.294 11.927 1.00 77.69 85 VAL A C 1
ATOM 643 O O . VAL A 1 85 ? -4.348 13.501 10.990 1.00 77.69 85 VAL A O 1
ATOM 646 N N . LEU A 1 86 ? -3.406 15.263 11.999 1.00 73.44 86 LEU A N 1
ATOM 647 C CA . LEU A 1 86 ? -2.408 15.499 10.949 1.00 73.44 86 LEU A CA 1
ATOM 648 C C . LEU A 1 86 ? -1.341 14.400 10.864 1.00 73.44 86 LEU A C 1
ATOM 650 O O . LEU A 1 86 ? -0.709 14.237 9.823 1.00 73.44 86 LEU A O 1
ATOM 654 N N . THR A 1 87 ? -1.140 13.648 11.947 1.00 73.81 87 THR A N 1
ATOM 655 C CA . THR A 1 87 ? -0.195 12.524 12.001 1.00 73.81 87 THR A CA 1
ATOM 656 C C . THR A 1 87 ? -0.839 11.180 11.668 1.00 73.81 87 THR A C 1
ATOM 658 O O . THR A 1 87 ? -0.154 10.164 11.698 1.00 73.81 87 THR A O 1
ATOM 661 N N . MET A 1 88 ? -2.138 11.145 11.354 1.00 77.38 88 MET A N 1
ATOM 662 C CA . MET A 1 88 ? -2.835 9.897 11.052 1.00 77.38 88 MET A CA 1
ATOM 663 C C . MET A 1 88 ? -2.355 9.285 9.736 1.00 77.38 88 MET A C 1
ATOM 665 O O . MET A 1 88 ? -2.448 9.879 8.657 1.00 77.38 88 MET A O 1
ATOM 669 N N . ALA A 1 89 ? -1.922 8.033 9.810 1.00 73.44 89 ALA A N 1
ATOM 670 C CA . ALA A 1 89 ? -1.463 7.260 8.671 1.00 73.44 89 ALA A CA 1
ATOM 671 C C . ALA A 1 89 ? -2.616 6.630 7.876 1.00 73.44 89 ALA A C 1
ATOM 673 O O . ALA A 1 89 ? -2.756 5.413 7.784 1.00 73.44 89 ALA A O 1
ATOM 674 N N . VAL A 1 90 ? -3.436 7.460 7.227 1.00 78.38 90 VAL A N 1
ATOM 675 C CA . VAL A 1 90 ? -4.572 6.969 6.423 1.00 78.38 90 VAL A CA 1
ATOM 676 C C . VAL A 1 90 ? -4.091 6.160 5.212 1.00 78.38 90 VAL A C 1
ATOM 678 O O . VAL A 1 90 ? -4.592 5.074 4.932 1.00 78.38 90 VAL A O 1
ATOM 681 N N . GLN A 1 91 ? -3.088 6.664 4.488 1.00 74.31 91 GLN A N 1
ATOM 682 C CA . GLN A 1 91 ? -2.592 6.076 3.232 1.00 74.31 91 GLN A CA 1
ATOM 683 C C . GLN A 1 91 ? -1.301 5.250 3.386 1.00 74.31 91 GLN A C 1
ATOM 685 O O . GLN A 1 91 ? -0.822 4.686 2.400 1.00 74.31 91 GLN A O 1
ATOM 690 N N . GLN A 1 92 ? -0.742 5.157 4.599 1.00 72.19 92 GLN A N 1
ATOM 691 C CA . GLN A 1 92 ? 0.496 4.416 4.876 1.00 72.19 92 GLN A CA 1
ATOM 692 C C . GLN A 1 92 ? 0.229 3.053 5.533 1.00 72.19 92 GLN A C 1
ATOM 694 O O . GLN A 1 92 ? -0.806 2.839 6.160 1.00 72.19 92 GLN A O 1
ATOM 699 N N . ASN A 1 93 ? 1.146 2.099 5.372 1.00 72.00 93 ASN A N 1
ATOM 700 C CA . ASN A 1 93 ? 1.019 0.752 5.940 1.00 72.00 93 ASN A CA 1
ATOM 701 C C . ASN A 1 93 ? 1.555 0.711 7.378 1.00 72.00 93 ASN A C 1
ATOM 703 O O . ASN A 1 93 ? 2.602 0.117 7.618 1.00 72.00 93 ASN A O 1
ATOM 707 N N . GLU A 1 94 ? 0.863 1.360 8.315 1.00 77.50 94 GLU A N 1
ATOM 708 C CA . GLU A 1 94 ? 1.257 1.346 9.735 1.00 77.50 94 GLU A CA 1
ATOM 709 C C . GLU A 1 94 ? 0.546 0.260 10.545 1.00 77.50 94 GLU A C 1
ATOM 711 O O . GLU A 1 94 ? 1.156 -0.386 11.396 1.00 77.50 94 GLU A O 1
ATOM 716 N N . HIS A 1 95 ? -0.738 0.030 10.271 1.00 85.25 95 HIS A N 1
ATOM 717 C CA . HIS A 1 95 ? -1.552 -0.917 11.028 1.00 85.25 95 HIS A CA 1
ATOM 718 C C . HIS A 1 95 ? -1.552 -2.315 10.401 1.00 85.25 95 HIS A C 1
ATOM 720 O O . HIS A 1 95 ? -1.341 -2.487 9.198 1.00 85.25 95 HIS A O 1
ATOM 726 N N . SER A 1 96 ? -1.811 -3.330 11.231 1.00 88.50 96 SER A N 1
ATOM 727 C CA . SER A 1 96 ? -1.914 -4.715 10.761 1.00 88.50 96 SER A CA 1
ATOM 728 C C . SER A 1 96 ? -3.183 -4.911 9.921 1.00 88.50 96 SER A C 1
ATOM 730 O O . SER A 1 96 ? -4.250 -4.453 10.334 1.00 88.50 96 SER A O 1
ATOM 732 N N . PRO A 1 97 ? -3.098 -5.578 8.757 1.00 92.12 97 PRO A N 1
ATOM 733 C CA . PRO A 1 97 ? -4.256 -5.814 7.906 1.00 92.12 97 PRO A CA 1
ATOM 734 C C . PRO A 1 97 ? -5.245 -6.789 8.556 1.00 92.12 97 PRO A C 1
ATOM 736 O O . PRO A 1 97 ? -4.838 -7.786 9.145 1.00 92.12 97 PRO A O 1
ATOM 739 N N . VAL A 1 98 ? -6.541 -6.523 8.389 1.00 93.19 98 VAL A N 1
ATOM 740 C CA . VAL A 1 98 ? -7.632 -7.445 8.763 1.00 93.19 98 VAL A CA 1
ATOM 741 C C . VAL A 1 98 ? -7.905 -8.488 7.682 1.00 93.19 98 VAL A C 1
ATOM 743 O O . VAL A 1 98 ? -8.479 -9.534 7.962 1.00 93.19 98 VAL A O 1
ATOM 746 N N . PHE A 1 99 ? -7.495 -8.201 6.449 1.00 95.12 99 PHE A N 1
ATOM 747 C CA . PHE A 1 99 ? -7.520 -9.123 5.321 1.00 95.12 99 PHE A CA 1
ATOM 748 C C . PHE A 1 99 ? -6.224 -8.947 4.539 1.00 95.12 99 PHE A C 1
ATOM 750 O O . PHE A 1 99 ? -5.860 -7.808 4.229 1.00 95.12 99 PHE A O 1
ATOM 757 N N . LEU A 1 100 ? -5.541 -10.045 4.223 1.00 94.50 100 LEU A N 1
ATOM 758 C CA . LEU A 1 100 ? -4.304 -10.011 3.452 1.00 94.50 100 LEU A CA 1
ATOM 759 C C . LEU A 1 100 ? -4.192 -11.217 2.519 1.00 94.50 100 LEU A C 1
ATOM 761 O O . LEU A 1 100 ? -3.885 -12.326 2.951 1.00 94.50 100 LEU A O 1
ATOM 765 N N . ASP A 1 101 ? -4.307 -10.956 1.224 1.00 94.00 101 ASP A N 1
ATOM 766 C CA . ASP A 1 101 ? -3.902 -11.870 0.165 1.00 94.00 101 ASP A CA 1
ATOM 767 C C . ASP A 1 101 ? -2.533 -11.441 -0.368 1.00 94.00 101 ASP A C 1
ATOM 769 O O . ASP A 1 101 ? -2.403 -10.491 -1.141 1.00 94.00 101 ASP A O 1
ATOM 773 N N . LYS A 1 102 ? -1.486 -12.148 0.068 1.00 89.50 102 LYS A N 1
ATOM 774 C CA . LYS A 1 102 ? -0.103 -11.867 -0.348 1.00 89.50 102 LYS A CA 1
ATOM 775 C C . LYS A 1 102 ? 0.173 -12.235 -1.805 1.00 89.50 102 LYS A C 1
ATOM 777 O O . LYS A 1 102 ? 1.143 -11.730 -2.361 1.00 89.50 102 LYS A O 1
ATOM 782 N N . ALA A 1 103 ? -0.602 -13.146 -2.395 1.00 88.69 103 ALA A N 1
ATOM 783 C CA . ALA A 1 103 ? -0.376 -13.590 -3.766 1.00 88.69 103 ALA A CA 1
ATOM 784 C C . ALA A 1 103 ? -0.882 -12.547 -4.768 1.00 88.69 103 ALA A C 1
ATOM 786 O O . ALA A 1 103 ? -0.218 -12.298 -5.772 1.00 88.69 103 ALA A O 1
ATOM 787 N N . LEU A 1 104 ? -2.021 -11.920 -4.461 1.00 89.25 104 LEU A N 1
ATOM 788 C CA . LEU A 1 104 ? -2.627 -10.866 -5.279 1.00 89.25 104 LEU A CA 1
ATOM 789 C C . LEU A 1 104 ? -2.271 -9.440 -4.821 1.00 89.25 104 LEU A C 1
ATOM 791 O O . LEU A 1 104 ? -2.612 -8.487 -5.512 1.00 89.25 104 LEU A O 1
ATOM 795 N N . ASP A 1 105 ? -1.593 -9.286 -3.681 1.00 88.50 105 ASP A N 1
ATOM 796 C CA . ASP A 1 105 ? -1.329 -7.998 -3.013 1.00 88.50 105 ASP A CA 1
ATOM 797 C C . ASP A 1 105 ? -2.621 -7.212 -2.710 1.00 88.50 105 ASP A C 1
ATOM 799 O O . ASP A 1 105 ? -2.724 -6.002 -2.917 1.00 88.50 105 ASP A O 1
ATOM 803 N N . VAL A 1 106 ? -3.642 -7.930 -2.225 1.00 91.94 106 VAL A N 1
ATOM 804 C CA . VAL A 1 106 ? -4.909 -7.344 -1.768 1.00 91.94 106 VAL A CA 1
ATOM 805 C C . VAL A 1 106 ? -4.886 -7.250 -0.254 1.00 91.94 106 VAL A C 1
ATOM 807 O O . VAL A 1 106 ? -4.696 -8.250 0.440 1.00 91.94 106 VAL A O 1
ATOM 810 N N . ALA A 1 107 ? -5.105 -6.050 0.274 1.00 93.56 107 ALA A N 1
ATOM 811 C CA . ALA A 1 107 ? -5.077 -5.814 1.709 1.00 93.56 107 ALA A CA 1
ATOM 812 C C . ALA A 1 107 ? -6.195 -4.874 2.153 1.00 93.56 107 ALA A C 1
ATOM 814 O O . ALA A 1 107 ? -6.449 -3.851 1.516 1.00 93.56 107 ALA A O 1
ATOM 815 N N . ILE A 1 108 ? -6.812 -5.185 3.293 1.00 93.38 108 ILE A N 1
ATOM 816 C CA . ILE A 1 108 ? -7.711 -4.278 4.014 1.00 93.38 108 ILE A CA 1
ATOM 817 C C . ILE A 1 108 ? -7.061 -3.958 5.353 1.00 93.38 108 ILE A C 1
ATOM 819 O O . ILE A 1 108 ? -6.742 -4.860 6.125 1.00 93.38 108 ILE A O 1
ATOM 823 N N . VAL A 1 109 ? -6.861 -2.673 5.628 1.00 92.25 109 VAL A N 1
ATOM 824 C CA . VAL A 1 109 ? -6.151 -2.168 6.805 1.00 92.25 109 VAL A CA 1
ATOM 825 C C . VAL A 1 109 ? -7.053 -1.180 7.553 1.00 92.25 109 VAL A C 1
ATOM 827 O O . VAL A 1 109 ? -7.573 -0.256 6.924 1.00 92.25 109 VAL A O 1
ATOM 830 N N . PRO A 1 110 ? -7.277 -1.341 8.867 1.00 92.12 110 PRO A N 1
ATOM 831 C CA . PRO A 1 110 ? -8.009 -0.365 9.667 1.00 92.12 110 PRO A CA 1
ATOM 832 C C . PRO A 1 110 ? -7.216 0.941 9.803 1.00 92.12 110 PRO A C 1
ATOM 834 O O . PRO A 1 110 ? -5.988 0.944 9.831 1.00 92.12 110 PRO A O 1
ATOM 837 N N . VAL A 1 111 ? -7.935 2.056 9.882 1.00 90.31 111 VAL A N 1
ATOM 838 C CA . VAL A 1 111 ? -7.390 3.398 10.103 1.00 90.31 111 VAL A CA 1
ATOM 839 C C . VAL A 1 111 ? -7.841 3.855 11.479 1.00 90.31 111 VAL A C 1
ATOM 841 O O . VAL A 1 111 ? -9.046 3.961 11.728 1.00 90.31 111 VAL A O 1
ATOM 844 N N . TYR A 1 112 ? -6.881 4.139 12.356 1.00 89.94 112 TYR A N 1
ATOM 845 C CA . TYR A 1 112 ? -7.155 4.583 13.717 1.00 89.94 112 TYR A CA 1
ATOM 846 C C . TYR A 1 112 ? -6.974 6.090 13.857 1.00 89.94 112 TYR A C 1
ATOM 848 O O . TYR A 1 112 ? -6.081 6.691 13.258 1.00 89.94 112 TYR A O 1
ATOM 856 N N . ALA A 1 113 ? -7.831 6.688 14.675 1.00 90.06 113 ALA A N 1
ATOM 857 C CA . ALA A 1 113 ? -7.686 8.037 15.182 1.00 90.06 113 ALA A CA 1
ATOM 858 C C . ALA A 1 113 ? -7.536 7.971 16.701 1.00 90.06 113 ALA A C 1
ATOM 860 O O . ALA A 1 113 ? -8.214 7.190 17.369 1.00 90.06 113 ALA A O 1
ATOM 861 N N . MET A 1 114 ? -6.682 8.823 17.255 1.00 90.19 114 MET A N 1
ATOM 862 C CA . MET A 1 114 ? -6.561 8.945 18.700 1.00 90.19 114 MET A CA 1
ATOM 863 C C . MET A 1 114 ? -7.744 9.759 19.235 1.00 90.19 114 MET A C 1
ATOM 865 O O . MET A 1 114 ? -7.949 10.910 18.837 1.00 90.19 114 MET A O 1
ATOM 869 N N . HIS A 1 115 ? -8.523 9.161 20.131 1.00 90.88 115 HIS A N 1
ATOM 870 C CA . HIS A 1 115 ? -9.675 9.791 20.765 1.00 90.88 115 HIS A CA 1
ATOM 871 C C . HIS A 1 115 ? -9.433 9.982 22.256 1.00 90.88 115 HIS A C 1
ATOM 873 O O . HIS A 1 115 ? -8.924 9.099 22.944 1.00 90.88 115 HIS A O 1
ATOM 879 N N . GLU A 1 116 ? -9.838 11.144 22.757 1.00 91.38 116 GLU A N 1
ATOM 880 C CA . GLU A 1 116 ? -9.897 11.455 24.176 1.00 91.38 116 GLU A CA 1
ATOM 881 C C . GLU A 1 116 ? -11.347 11.370 24.640 1.00 91.38 116 GLU A C 1
ATOM 883 O O . GLU A 1 116 ? -12.243 12.025 24.098 1.00 91.38 116 GLU A O 1
ATOM 888 N N . VAL A 1 117 ? -11.575 10.536 25.648 1.00 90.50 117 VAL A N 1
ATOM 889 C CA . VAL A 1 117 ? -12.885 10.337 26.255 1.00 90.50 117 VAL A CA 1
ATOM 890 C C . VAL A 1 117 ? -12.855 10.929 27.648 1.00 90.50 117 VAL A C 1
ATOM 892 O O . VAL A 1 117 ? -12.077 10.509 28.506 1.00 90.50 117 VAL A O 1
ATOM 895 N N . GLN A 1 118 ? -13.738 11.892 27.874 1.00 89.75 118 GLN A N 1
ATOM 896 C CA . GLN A 1 118 ? -14.013 12.466 29.176 1.00 89.75 118 GLN A CA 1
ATOM 897 C C . GLN A 1 118 ? -15.326 11.892 29.704 1.00 89.75 118 GLN A C 1
ATOM 899 O O . GLN A 1 118 ? -16.391 12.075 29.120 1.00 89.75 118 GLN A O 1
ATOM 904 N N . ILE A 1 119 ? -15.236 11.199 30.831 1.00 86.69 119 ILE A N 1
ATOM 905 C CA . ILE A 1 119 ? -16.367 10.655 31.567 1.00 86.69 119 ILE A CA 1
ATOM 906 C C . ILE A 1 119 ? -16.610 11.537 32.791 1.00 86.69 119 ILE A C 1
ATOM 908 O O . ILE A 1 119 ? -15.773 11.609 33.692 1.00 86.69 119 ILE A O 1
ATOM 912 N N . SER A 1 120 ? -17.762 12.190 32.836 1.00 86.38 120 SER A N 1
ATOM 913 C CA . SER A 1 120 ? -18.239 12.969 33.971 1.00 86.38 120 SER A CA 1
ATOM 914 C C . SER A 1 120 ? -19.151 12.113 34.838 1.00 86.38 120 SER A C 1
ATOM 916 O O . SER A 1 120 ? -20.192 11.628 34.403 1.00 86.38 120 SER A O 1
ATOM 918 N N . PHE A 1 121 ? -18.751 11.914 36.086 1.00 81.19 121 PHE A N 1
ATOM 919 C CA . PHE A 1 121 ? -19.501 11.156 37.072 1.00 81.19 121 PHE A CA 1
ATOM 920 C C . PHE A 1 121 ? -20.215 12.102 38.026 1.00 81.19 121 PHE A C 1
ATOM 922 O O . PHE A 1 121 ? -19.584 12.973 38.620 1.00 81.19 121 PHE A O 1
ATOM 929 N N . THR A 1 122 ? -21.501 11.857 38.252 1.00 81.75 122 THR A N 1
ATOM 930 C CA . THR A 1 122 ? -22.279 12.481 39.322 1.00 81.75 122 THR A CA 1
ATOM 931 C C . THR A 1 122 ? -22.700 11.397 40.303 1.00 81.75 122 THR A C 1
ATOM 933 O O . THR A 1 122 ? -23.548 10.548 40.021 1.00 81.75 122 THR A O 1
ATOM 936 N N . TYR A 1 123 ? -22.071 11.408 41.474 1.00 80.38 123 TYR A N 1
ATOM 937 C CA . TYR A 1 123 ? -22.386 10.513 42.576 1.00 80.38 123 TYR A CA 1
ATOM 938 C C . TYR A 1 123 ? -23.398 11.163 43.517 1.00 80.38 123 TYR A C 1
ATOM 940 O O . TYR A 1 123 ? -23.118 12.194 44.131 1.00 80.38 123 TYR A O 1
ATOM 948 N N . ARG A 1 124 ? -24.565 10.536 43.665 1.00 79.19 124 ARG A N 1
ATOM 949 C CA . ARG A 1 124 ? -25.606 10.923 44.619 1.00 79.19 124 ARG A CA 1
ATOM 950 C C . ARG A 1 124 ? -25.424 10.130 45.915 1.00 79.19 124 ARG A C 1
ATOM 952 O O . ARG A 1 124 ? -25.582 8.915 45.919 1.00 79.19 124 ARG A O 1
ATOM 959 N N . ALA A 1 125 ? -25.128 10.817 47.012 1.00 76.94 125 ALA A N 1
ATOM 960 C CA . ALA A 1 125 ? -25.005 10.268 48.362 1.00 76.94 125 ALA A CA 1
ATOM 961 C C . ALA A 1 125 ? -26.266 10.541 49.202 1.00 76.94 125 ALA A C 1
ATOM 963 O O . ALA A 1 125 ? -26.976 11.531 48.987 1.00 76.94 125 ALA A O 1
ATOM 964 N N . ARG A 1 126 ? -26.519 9.695 50.212 1.00 78.94 126 ARG A N 1
ATOM 965 C CA . ARG A 1 126 ? -27.702 9.809 51.085 1.00 78.94 126 ARG A CA 1
ATOM 966 C C . ARG A 1 126 ? -27.603 10.978 52.053 1.00 78.94 126 ARG A C 1
ATOM 968 O O . ARG A 1 126 ? -28.607 11.588 52.407 1.00 78.94 126 ARG A O 1
ATOM 975 N N . ASN A 1 127 ? -26.395 11.265 52.531 1.00 80.06 127 ASN A N 1
ATOM 976 C CA . ASN A 1 127 ? -26.146 12.308 53.515 1.00 80.06 127 ASN A CA 1
ATOM 977 C C . ASN A 1 127 ? -24.784 12.987 53.296 1.00 80.06 127 ASN A C 1
ATOM 979 O O . ASN A 1 127 ? -23.915 12.497 52.573 1.00 80.06 127 ASN A O 1
ATOM 983 N N . ARG A 1 128 ? -24.589 14.133 53.961 1.00 81.75 128 ARG A N 1
ATOM 984 C CA . ARG A 1 128 ? -23.355 14.927 53.867 1.00 81.75 128 ARG A CA 1
ATOM 985 C C . ARG A 1 128 ? -22.119 14.139 54.302 1.00 81.75 128 ARG A C 1
ATOM 987 O O . ARG A 1 128 ? -21.055 14.305 53.717 1.00 81.75 128 ARG A O 1
ATOM 994 N N . SER A 1 129 ? -22.245 13.316 55.339 1.00 82.31 129 SER A N 1
ATOM 995 C CA . SER A 1 129 ? -21.125 12.568 55.917 1.00 82.31 129 SER A CA 1
ATOM 996 C C . SER A 1 129 ? -20.598 11.498 54.960 1.00 82.31 129 SER A C 1
ATOM 998 O O . SER A 1 129 ? -19.391 11.328 54.835 1.00 82.31 129 SER A O 1
ATOM 1000 N N . GLU A 1 130 ? -21.489 10.816 54.245 1.00 80.88 130 GLU A N 1
ATOM 1001 C CA . GLU A 1 130 ? -21.164 9.842 53.204 1.00 80.88 130 GLU A CA 1
ATOM 1002 C C . GLU A 1 130 ? -20.492 10.517 52.006 1.00 80.88 130 GLU A C 1
ATOM 1004 O O . GLU A 1 130 ? -19.457 10.043 51.541 1.00 80.88 130 GLU A O 1
ATOM 1009 N N . ALA A 1 131 ? -21.008 11.673 51.579 1.00 79.38 131 ALA A N 1
ATOM 1010 C CA . ALA A 1 131 ? -20.381 12.494 50.549 1.00 79.38 131 ALA A CA 1
ATOM 1011 C C . ALA A 1 131 ? -18.943 12.904 50.948 1.00 79.38 131 ALA A C 1
ATOM 1013 O O . ALA A 1 131 ? -17.990 12.708 50.195 1.00 79.38 131 ALA A O 1
ATOM 1014 N N . GLN A 1 132 ? -18.750 13.403 52.173 1.00 83.06 132 GLN A N 1
ATOM 1015 C CA . GLN A 1 132 ? -17.420 13.762 52.685 1.00 83.06 132 GLN A CA 1
ATOM 1016 C C . GLN A 1 132 ? -16.492 12.545 52.805 1.00 83.06 132 GLN A C 1
ATOM 1018 O O . GLN A 1 132 ? -15.308 12.643 52.492 1.00 83.06 132 GLN A O 1
ATOM 1023 N N . ARG A 1 133 ? -17.013 11.381 53.211 1.00 83.25 133 ARG A N 1
ATOM 1024 C CA . ARG A 1 133 ? -16.238 10.135 53.275 1.00 83.25 133 ARG A CA 1
ATOM 1025 C C . ARG A 1 133 ? -15.762 9.693 51.893 1.00 83.25 133 ARG A C 1
ATOM 1027 O O . ARG A 1 133 ? -14.596 9.341 51.762 1.00 83.25 133 ARG A O 1
ATOM 1034 N N . PHE A 1 134 ? -16.632 9.741 50.884 1.00 81.56 134 PHE A N 1
ATOM 1035 C CA . PHE A 1 134 ? -16.264 9.438 49.500 1.00 81.56 134 PHE A CA 1
ATOM 1036 C C . PHE A 1 134 ? -15.169 10.388 49.000 1.00 81.56 134 PHE A C 1
ATOM 1038 O O . PHE A 1 134 ? -14.147 9.935 48.491 1.00 81.56 134 PHE A O 1
ATOM 1045 N N . LYS A 1 135 ? -15.322 11.696 49.248 1.00 80.62 135 LYS A N 1
ATOM 1046 C CA . LYS A 1 135 ? -14.305 12.705 48.914 1.00 80.62 135 LYS A CA 1
ATOM 1047 C C . LYS A 1 135 ? -12.951 12.418 49.576 1.00 80.62 135 LYS A C 1
ATOM 1049 O O . LYS A 1 135 ? -11.922 12.477 48.908 1.00 80.62 135 LYS A O 1
ATOM 1054 N N . HIS A 1 136 ? -12.928 12.088 50.867 1.00 83.81 136 HIS A N 1
ATOM 1055 C CA . HIS A 1 136 ? -11.680 11.746 51.556 1.00 83.81 136 HIS A CA 1
ATOM 1056 C C . HIS A 1 136 ? -11.058 10.441 51.039 1.00 83.81 136 HIS A C 1
ATOM 1058 O O . HIS A 1 136 ? -9.843 10.389 50.872 1.00 83.81 136 HIS A O 1
ATOM 1064 N N . ASP A 1 137 ? -11.857 9.411 50.738 1.00 82.94 137 ASP A N 1
ATOM 1065 C CA . ASP A 1 137 ? -11.355 8.159 50.147 1.00 82.94 137 ASP A CA 1
ATOM 1066 C C . ASP A 1 137 ? -10.703 8.407 48.778 1.00 82.94 137 ASP A C 1
ATOM 1068 O O . ASP A 1 137 ? -9.629 7.883 48.484 1.00 82.94 137 ASP A O 1
ATOM 1072 N N . MET A 1 138 ? -11.310 9.280 47.972 1.00 79.25 138 MET A N 1
ATOM 1073 C CA . MET A 1 138 ? -10.765 9.729 46.693 1.00 79.25 138 MET A CA 1
ATOM 1074 C C . MET A 1 138 ? -9.428 10.458 46.850 1.00 79.25 138 MET A C 1
ATOM 1076 O O . MET A 1 138 ? -8.451 10.095 46.194 1.00 79.25 138 MET A O 1
ATOM 1080 N N . LEU A 1 139 ? -9.342 11.421 47.773 1.00 80.19 139 LEU A N 1
ATOM 1081 C CA . LEU A 1 139 ? -8.092 12.134 48.065 1.00 80.19 139 LEU A CA 1
ATOM 1082 C C . LEU A 1 139 ? -6.980 11.187 48.532 1.00 80.19 139 LEU A C 1
ATOM 1084 O O . LEU A 1 139 ? -5.846 11.293 48.072 1.00 80.19 139 LEU A O 1
ATOM 1088 N N . MET A 1 140 ? -7.306 10.223 49.396 1.00 82.06 140 MET A N 1
ATOM 1089 C CA . MET A 1 140 ? -6.344 9.227 49.873 1.00 82.06 140 MET A CA 1
ATOM 1090 C C . MET A 1 140 ? -5.823 8.327 48.747 1.00 82.06 140 MET A C 1
ATOM 1092 O O . MET A 1 140 ? -4.681 7.875 48.799 1.00 82.06 140 MET A O 1
ATOM 1096 N N . ARG A 1 141 ? -6.626 8.045 47.718 1.00 79.00 141 ARG A N 1
ATOM 1097 C CA . ARG A 1 141 ? -6.193 7.237 46.566 1.00 79.00 141 ARG A CA 1
ATOM 1098 C C . ARG A 1 141 ? -5.275 8.011 45.639 1.00 79.00 141 ARG A C 1
ATOM 1100 O O . ARG A 1 141 ? -4.261 7.460 45.221 1.00 79.00 141 ARG A O 1
ATOM 1107 N N . VAL A 1 142 ? -5.588 9.277 45.385 1.00 78.81 142 VAL A N 1
ATOM 1108 C CA . VAL A 1 142 ? -4.705 10.161 44.615 1.00 78.81 142 VAL A CA 1
ATOM 1109 C C . VAL A 1 142 ? -3.379 10.375 45.337 1.00 78.81 142 VAL A C 1
ATOM 1111 O O . VAL A 1 142 ? -2.329 10.226 44.724 1.00 78.81 142 VAL A O 1
ATOM 1114 N N . ALA A 1 143 ? -3.397 10.590 46.656 1.00 79.88 143 ALA A N 1
ATOM 1115 C CA . ALA A 1 143 ? -2.173 10.685 47.456 1.00 79.88 143 ALA A CA 1
ATOM 1116 C C . ALA A 1 143 ? -1.301 9.412 47.391 1.00 79.88 143 ALA A C 1
ATOM 1118 O O . ALA A 1 143 ? -0.089 9.486 47.564 1.00 79.88 143 ALA A O 1
ATOM 1119 N N . ASN A 1 144 ? -1.906 8.253 47.112 1.00 83.25 144 ASN A N 1
ATOM 1120 C CA . ASN A 1 144 ? -1.217 6.975 46.921 1.00 83.25 144 ASN A CA 1
ATOM 1121 C C . ASN A 1 144 ? -0.849 6.685 45.451 1.00 83.25 144 ASN A C 1
ATOM 1123 O O . ASN A 1 144 ? -0.613 5.523 45.120 1.00 83.25 144 ASN A O 1
ATOM 1127 N N . LEU A 1 145 ? -0.825 7.699 44.573 1.00 79.69 145 LEU A N 1
ATOM 1128 C CA . LEU A 1 145 ? -0.482 7.568 43.147 1.00 79.69 145 LEU A CA 1
ATOM 1129 C C . LEU A 1 145 ? -1.386 6.579 42.388 1.00 79.69 145 LEU A C 1
ATOM 1131 O O . LEU A 1 145 ? -0.942 5.860 41.496 1.00 79.69 145 LEU A O 1
ATOM 1135 N N . ARG A 1 146 ? -2.664 6.487 42.783 1.00 80.50 146 ARG A N 1
ATOM 1136 C CA . ARG A 1 146 ? -3.689 5.678 42.090 1.00 80.50 146 ARG A CA 1
ATOM 1137 C C . ARG A 1 146 ? -4.615 6.518 41.212 1.00 80.50 146 ARG A C 1
ATOM 1139 O O . ARG A 1 146 ? -5.709 6.064 40.870 1.00 80.50 146 ARG A O 1
ATOM 1146 N N . ASP A 1 147 ? -4.200 7.742 40.915 1.00 78.38 147 ASP A N 1
ATOM 1147 C CA . ASP A 1 147 ? -4.856 8.690 40.016 1.00 78.38 147 ASP A CA 1
ATOM 1148 C C . ASP A 1 147 ? -4.686 8.300 38.542 1.00 78.38 147 ASP A C 1
ATOM 1150 O O . ASP A 1 147 ? -5.591 8.535 37.742 1.00 78.38 147 ASP A O 1
ATOM 1154 N N . VAL A 1 148 ? -3.568 7.653 38.206 1.00 84.19 148 VAL A N 1
ATOM 1155 C CA . VAL A 1 148 ? -3.305 7.068 36.888 1.00 84.19 148 VAL A CA 1
ATOM 1156 C C . VAL A 1 148 ? -3.567 5.567 36.934 1.00 84.19 148 VAL A C 1
ATOM 1158 O O . VAL A 1 148 ? -3.000 4.848 37.759 1.00 84.19 148 VAL A O 1
ATOM 1161 N N . GLN A 1 149 ? -4.437 5.084 36.050 1.00 83.31 149 GLN A N 1
ATOM 1162 C CA . GLN A 1 149 ? -4.788 3.668 35.963 1.00 83.31 149 GLN A CA 1
ATOM 1163 C C . GLN A 1 149 ? -4.733 3.201 34.506 1.00 83.31 149 GLN A C 1
ATOM 1165 O O . GLN A 1 149 ? -5.261 3.893 33.632 1.00 83.31 149 GLN A O 1
ATOM 1170 N N . PRO A 1 150 ? -4.100 2.047 34.228 1.00 87.44 150 PRO A N 1
ATOM 1171 C CA . PRO A 1 150 ? -4.221 1.416 32.929 1.00 87.44 150 PRO A CA 1
ATOM 1172 C C . PRO A 1 150 ? -5.636 0.851 32.796 1.00 87.44 150 PRO A C 1
ATOM 1174 O O . PRO A 1 150 ? -6.111 0.132 33.674 1.00 87.44 150 PRO A O 1
ATOM 1177 N N . VAL A 1 151 ? -6.284 1.188 31.693 1.00 88.81 151 VAL A N 1
ATOM 1178 C CA . VAL A 1 151 ? -7.624 0.747 31.330 1.00 88.81 151 VAL A CA 1
ATOM 1179 C C . VAL A 1 151 ? -7.506 -0.236 30.180 1.00 88.81 151 VAL A C 1
ATOM 1181 O O . VAL A 1 151 ? -6.710 -0.042 29.251 1.00 88.81 151 VAL A O 1
ATOM 1184 N N . GLN A 1 152 ? -8.300 -1.295 30.243 1.00 90.19 152 GLN A N 1
ATOM 1185 C CA . GLN A 1 152 ? -8.484 -2.201 29.123 1.00 90.19 152 GLN A CA 1
ATOM 1186 C C . GLN A 1 152 ? -9.817 -1.894 28.449 1.00 90.19 152 GLN A C 1
ATOM 1188 O O . GLN A 1 152 ? -10.851 -1.762 29.100 1.00 90.19 152 GLN A O 1
ATOM 1193 N N . VAL A 1 153 ? -9.800 -1.809 27.122 1.00 90.75 153 VAL A N 1
ATOM 1194 C CA . VAL A 1 153 ? -11.010 -1.554 26.339 1.00 90.75 153 VAL A CA 1
ATOM 1195 C C . VAL A 1 153 ? -11.206 -2.673 25.330 1.00 90.75 153 VAL A C 1
ATOM 1197 O O . VAL A 1 153 ? -10.276 -3.042 24.611 1.00 90.75 153 VAL A O 1
ATOM 1200 N N . ASN A 1 154 ? -12.417 -3.225 25.295 1.00 92.38 154 ASN A N 1
ATOM 1201 C CA . ASN A 1 154 ? -12.801 -4.251 24.336 1.00 92.38 154 ASN A CA 1
ATOM 1202 C C . ASN A 1 154 ? -13.915 -3.697 23.451 1.00 92.38 154 ASN A C 1
ATOM 1204 O O . ASN A 1 154 ? -14.902 -3.140 23.937 1.00 92.38 154 ASN A O 1
ATOM 1208 N N . TYR A 1 155 ? -13.765 -3.852 22.143 1.00 91.94 155 TYR A N 1
ATOM 1209 C CA . TYR A 1 155 ? -14.754 -3.396 21.179 1.00 91.94 155 TYR A CA 1
ATOM 1210 C C . TYR A 1 155 ? -14.755 -4.268 19.931 1.00 91.94 155 TYR A C 1
ATOM 1212 O O . TYR A 1 155 ? -13.936 -5.169 19.769 1.00 91.94 155 TYR A O 1
ATOM 1220 N N . SER A 1 156 ? -15.707 -4.016 19.037 1.00 91.88 156 SER A N 1
ATOM 1221 C CA . SER A 1 156 ? -15.711 -4.641 17.719 1.00 91.88 156 SER A CA 1
ATOM 1222 C C . SER A 1 156 ? -16.065 -3.618 16.654 1.00 91.88 156 SER A C 1
ATOM 1224 O O . SER A 1 156 ? -16.844 -2.698 16.902 1.00 91.88 156 SER A O 1
ATOM 1226 N N . TYR A 1 157 ? -15.517 -3.775 15.460 1.00 92.00 157 TYR A N 1
ATOM 1227 C CA . TYR A 1 157 ? -15.897 -2.969 14.303 1.00 92.00 157 TYR A CA 1
ATOM 1228 C C . TYR A 1 157 ? -16.249 -3.870 13.129 1.00 92.00 157 TYR A C 1
ATOM 1230 O O . TYR A 1 157 ? -15.765 -4.997 13.027 1.00 92.00 157 TYR A O 1
ATOM 1238 N N . SER A 1 158 ? -17.141 -3.389 12.267 1.00 90.50 158 SER A N 1
ATOM 1239 C CA . SER A 1 158 ? -17.614 -4.153 11.110 1.00 90.50 158 SER A CA 1
ATOM 1240 C C . SER A 1 158 ? -16.804 -3.790 9.874 1.00 90.50 158 SER A C 1
ATOM 1242 O O . SER A 1 158 ? -16.550 -2.612 9.643 1.00 90.50 158 SER A O 1
ATOM 1244 N N . ILE A 1 159 ? -16.436 -4.774 9.054 1.00 90.94 159 ILE A N 1
ATOM 1245 C CA . ILE A 1 159 ? -15.813 -4.485 7.757 1.00 90.94 159 ILE A CA 1
ATOM 1246 C C . ILE A 1 159 ? -16.877 -3.854 6.838 1.00 90.94 159 ILE A C 1
ATOM 1248 O O . ILE A 1 159 ? -17.970 -4.419 6.726 1.00 90.94 159 ILE A O 1
ATOM 1252 N N . PRO A 1 160 ? -16.601 -2.705 6.187 1.00 90.19 160 PRO A N 1
ATOM 1253 C CA . PRO A 1 160 ? -17.539 -2.081 5.255 1.00 90.19 160 PRO A CA 1
ATOM 1254 C C . PRO A 1 160 ? -17.967 -3.028 4.121 1.00 90.19 160 PRO A C 1
ATOM 1256 O O . PRO A 1 160 ? -17.143 -3.760 3.563 1.00 90.19 160 PRO A O 1
ATOM 1259 N N . TYR A 1 161 ? -19.254 -3.004 3.755 1.00 89.00 161 TYR A N 1
ATOM 1260 C CA . TYR A 1 161 ? -19.817 -3.884 2.719 1.00 89.00 161 TYR A CA 1
ATOM 1261 C C . TYR A 1 161 ? -19.198 -3.639 1.340 1.00 89.00 161 TYR A C 1
ATOM 1263 O O . TYR A 1 161 ? -19.054 -4.567 0.546 1.00 89.00 161 TYR A O 1
ATOM 1271 N N . GLU A 1 162 ? -18.778 -2.405 1.075 1.00 88.50 162 GLU A N 1
ATOM 1272 C CA . GLU A 1 162 ? -18.079 -1.992 -0.136 1.00 88.50 162 GLU A CA 1
ATOM 1273 C C . GLU A 1 162 ? -16.826 -2.842 -0.353 1.00 88.50 162 GLU A C 1
ATOM 1275 O O . GLU A 1 162 ? -16.571 -3.314 -1.461 1.00 88.50 162 GLU A O 1
ATOM 1280 N N . PHE A 1 163 ? -16.071 -3.115 0.713 1.00 90.81 163 PHE A N 1
ATOM 1281 C CA . PHE A 1 163 ? -14.873 -3.938 0.609 1.00 90.81 163 PHE A CA 1
ATOM 1282 C C . PHE A 1 163 ? -15.192 -5.419 0.450 1.00 90.81 163 PHE A C 1
ATOM 1284 O O . PHE A 1 163 ? -14.470 -6.100 -0.268 1.00 90.81 163 PHE A O 1
ATOM 1291 N N . LEU A 1 164 ? -16.297 -5.917 1.009 1.00 90.56 164 LEU A N 1
ATOM 1292 C CA . LEU A 1 164 ? -16.748 -7.285 0.733 1.00 90.56 164 LEU A CA 1
ATOM 1293 C C . LEU A 1 164 ? -17.144 -7.462 -0.740 1.00 90.56 164 LEU A C 1
ATOM 1295 O O . LEU A 1 164 ? -16.796 -8.469 -1.354 1.00 90.56 164 LEU A O 1
ATOM 1299 N N . HIS A 1 165 ? -17.808 -6.468 -1.337 1.00 90.62 165 HIS A N 1
ATOM 1300 C CA . HIS A 1 165 ? -18.121 -6.469 -2.770 1.00 90.62 165 HIS A CA 1
ATOM 1301 C C . HIS A 1 165 ? -16.857 -6.407 -3.636 1.00 90.62 165 HIS A C 1
ATOM 1303 O O . HIS A 1 165 ? -16.780 -7.086 -4.661 1.00 90.62 165 HIS A O 1
ATOM 1309 N N . MET A 1 166 ? -15.858 -5.624 -3.221 1.00 91.75 166 MET A N 1
ATOM 1310 C CA . MET A 1 166 ? -14.551 -5.584 -3.879 1.00 91.75 166 MET A CA 1
ATOM 1311 C C . MET A 1 166 ? -13.855 -6.949 -3.811 1.00 91.75 166 MET A C 1
ATOM 1313 O O . MET A 1 166 ? -13.433 -7.458 -4.847 1.00 91.75 166 MET A O 1
ATOM 1317 N N . LEU A 1 167 ? -13.807 -7.585 -2.635 1.00 93.69 167 LEU A N 1
ATOM 1318 C CA . LEU A 1 167 ? -13.213 -8.916 -2.467 1.00 93.69 167 LEU A CA 1
ATOM 1319 C C . LEU A 1 167 ? -13.924 -9.977 -3.311 1.00 93.69 167 LEU A C 1
ATOM 1321 O O . LEU A 1 167 ? -13.263 -10.827 -3.904 1.00 93.69 167 LEU A O 1
ATOM 1325 N N . LEU A 1 168 ? -15.254 -9.912 -3.419 1.00 93.06 168 LEU A N 1
ATOM 1326 C CA . LEU A 1 168 ? -16.013 -10.798 -4.299 1.00 93.06 168 LEU A CA 1
ATOM 1327 C C . LEU A 1 168 ? -15.637 -10.585 -5.770 1.00 93.06 168 LEU A C 1
ATOM 1329 O O . LEU A 1 168 ? -15.448 -11.556 -6.500 1.00 93.06 168 LEU A O 1
ATOM 1333 N N . ALA A 1 169 ? -15.491 -9.331 -6.206 1.00 92.56 169 ALA A N 1
ATOM 1334 C CA . ALA A 1 169 ? -15.054 -9.024 -7.564 1.00 92.56 169 ALA A CA 1
ATOM 1335 C C . ALA A 1 169 ? -13.633 -9.552 -7.830 1.00 92.56 169 ALA A C 1
ATOM 1337 O O . ALA A 1 169 ? -13.409 -10.177 -8.863 1.00 92.56 169 ALA A O 1
ATOM 1338 N N . VAL A 1 170 ? -12.698 -9.373 -6.890 1.00 93.44 170 VAL A N 1
ATOM 1339 C CA . VAL A 1 170 ? -11.341 -9.943 -6.970 1.00 93.44 170 VAL A CA 1
ATOM 1340 C C . VAL A 1 170 ? -11.403 -11.465 -7.088 1.00 93.44 170 VAL A C 1
ATOM 1342 O O . VAL A 1 170 ? -10.795 -12.037 -7.990 1.00 93.44 170 VAL A O 1
ATOM 1345 N N . PHE A 1 171 ? -12.173 -12.126 -6.224 1.00 94.94 171 PHE A N 1
ATOM 1346 C CA . PHE A 1 171 ? -12.315 -13.579 -6.228 1.00 94.94 171 PHE A CA 1
ATOM 1347 C C . PHE A 1 171 ? -12.902 -14.108 -7.544 1.00 94.94 171 PHE A C 1
ATOM 1349 O O . PHE A 1 171 ? -12.383 -15.064 -8.114 1.00 94.94 171 PHE A O 1
ATOM 1356 N N . GLN A 1 172 ? -13.942 -13.463 -8.076 1.00 94.31 172 GLN A N 1
ATOM 1357 C CA . GLN A 1 172 ? -14.526 -13.848 -9.363 1.00 94.31 172 GLN A CA 1
ATOM 1358 C C . GLN A 1 172 ? -13.501 -13.766 -10.500 1.00 94.31 172 GLN A C 1
ATOM 1360 O O . GLN A 1 172 ? -13.479 -14.641 -11.361 1.00 94.31 172 GLN A O 1
ATOM 1365 N N . ARG A 1 173 ? -12.629 -12.748 -10.499 1.00 93.69 173 ARG A N 1
ATOM 1366 C CA . ARG A 1 173 ? -11.545 -12.612 -11.487 1.00 93.69 173 ARG A CA 1
ATOM 1367 C C . ARG A 1 173 ? -10.452 -13.655 -11.294 1.00 93.69 173 ARG A C 1
ATOM 1369 O O . ARG A 1 173 ? -10.018 -14.259 -12.273 1.00 93.69 173 ARG A O 1
ATOM 1376 N N . ARG A 1 174 ? -10.079 -13.916 -10.038 1.00 93.44 174 ARG A N 1
ATOM 1377 C CA . ARG A 1 174 ? -9.150 -14.983 -9.647 1.00 93.44 174 ARG A CA 1
ATOM 1378 C C . ARG A 1 174 ? -9.618 -16.341 -10.174 1.00 93.44 174 ARG A C 1
ATOM 1380 O O . ARG A 1 174 ? -8.831 -17.070 -10.763 1.00 93.44 174 ARG A O 1
ATOM 1387 N N . GLU A 1 175 ? -10.890 -16.684 -10.008 1.00 94.12 175 GLU A N 1
ATOM 1388 C CA . GLU A 1 175 ? -11.396 -17.996 -10.427 1.00 94.12 175 GLU A CA 1
ATOM 1389 C C . GLU A 1 175 ? -11.749 -18.078 -11.920 1.00 94.12 175 GLU A C 1
ATOM 1391 O O . GLU A 1 175 ? -11.672 -19.156 -12.509 1.00 94.12 175 GLU A O 1
ATOM 1396 N N . ALA A 1 176 ? -12.073 -16.955 -12.571 1.00 93.44 176 ALA A N 1
ATOM 1397 C CA . ALA A 1 176 ? -12.456 -16.942 -13.984 1.00 93.44 176 ALA A CA 1
ATOM 1398 C C . ALA A 1 176 ? -11.318 -17.327 -14.945 1.00 93.44 176 ALA A C 1
ATOM 1400 O O . ALA A 1 176 ? -11.585 -17.936 -15.982 1.00 93.44 176 ALA A O 1
ATOM 1401 N N . LEU A 1 177 ? -10.066 -16.967 -14.639 1.00 92.06 177 LEU A N 1
ATOM 1402 C CA . LEU A 1 177 ? -8.901 -17.328 -15.452 1.00 92.06 177 LEU A CA 1
ATOM 1403 C C . LEU A 1 177 ? -7.788 -17.886 -14.568 1.00 92.06 177 LEU A C 1
ATOM 1405 O O . LEU A 1 177 ? -7.393 -17.263 -13.590 1.00 92.06 177 LEU A O 1
ATOM 1409 N N . ALA A 1 178 ? -7.276 -19.069 -14.917 1.00 88.00 178 ALA A N 1
ATOM 1410 C CA . ALA A 1 178 ? -6.249 -19.771 -14.142 1.00 88.00 178 ALA A CA 1
ATOM 1411 C C . ALA A 1 178 ? -6.593 -19.923 -12.639 1.00 88.00 178 ALA A C 1
ATOM 1413 O O . ALA A 1 178 ? -5.698 -19.854 -11.789 1.00 88.00 178 ALA A O 1
ATOM 1414 N N . GLY A 1 179 ? -7.876 -20.147 -12.327 1.00 89.88 179 GLY A N 1
ATOM 1415 C CA . GLY A 1 179 ? -8.401 -20.293 -10.968 1.00 89.88 179 GLY A CA 1
ATOM 1416 C C . GLY A 1 179 ? -7.782 -21.427 -10.157 1.00 89.88 179 GLY A C 1
ATOM 1417 O O . GLY A 1 179 ? -7.061 -22.287 -10.678 1.00 89.88 179 GLY A O 1
ATOM 1418 N N . TYR A 1 180 ? -8.048 -21.403 -8.854 1.00 89.62 180 TYR A N 1
ATOM 1419 C CA . TYR A 1 180 ? -7.593 -22.430 -7.918 1.00 89.62 180 TYR A CA 1
ATOM 1420 C C . TYR A 1 180 ? -8.670 -23.491 -7.657 1.00 89.62 180 TYR A C 1
ATOM 1422 O O . TYR A 1 180 ? -8.357 -24.543 -7.102 1.00 89.62 180 TYR A O 1
ATOM 1430 N N . GLY A 1 181 ? -9.910 -23.250 -8.098 1.00 91.31 181 GLY A N 1
ATOM 1431 C CA . GLY A 1 181 ? -11.066 -24.091 -7.804 1.00 91.31 181 GLY A CA 1
ATOM 1432 C C . GLY A 1 181 ? -11.555 -23.934 -6.365 1.00 91.31 181 GLY A C 1
ATOM 1433 O O . GLY A 1 181 ? -12.158 -24.860 -5.825 1.00 91.31 181 GLY A O 1
ATOM 1434 N N . ASP A 1 182 ? -11.250 -22.800 -5.730 1.00 91.50 182 ASP A N 1
ATOM 1435 C CA . ASP A 1 182 ? -11.696 -22.494 -4.373 1.00 91.50 182 ASP A CA 1
ATOM 1436 C C . ASP A 1 182 ? -13.120 -21.927 -4.373 1.00 91.50 182 ASP A C 1
ATOM 1438 O O . ASP A 1 182 ? -13.595 -21.400 -5.376 1.00 91.50 182 ASP A O 1
ATOM 1442 N N . ASP A 1 183 ? -13.782 -22.007 -3.220 1.00 93.69 183 ASP A N 1
ATOM 1443 C CA . ASP A 1 183 ? -15.033 -21.296 -2.952 1.00 93.69 183 ASP A CA 1
ATOM 1444 C C . ASP A 1 183 ? -14.752 -19.949 -2.267 1.00 93.69 183 ASP A C 1
ATOM 1446 O O . ASP A 1 183 ? -13.712 -19.773 -1.621 1.00 93.69 183 ASP A O 1
ATOM 1450 N N . PHE A 1 184 ? -15.680 -18.997 -2.380 1.00 91.56 184 PHE A N 1
ATOM 1451 C CA . PHE A 1 184 ? -15.506 -17.652 -1.831 1.00 91.56 184 PHE A CA 1
ATOM 1452 C C . PHE A 1 184 ? -15.388 -17.669 -0.306 1.00 91.56 184 PHE A C 1
ATOM 1454 O O . PHE A 1 184 ? -14.541 -16.974 0.253 1.00 91.56 184 PHE A O 1
ATOM 1461 N N . ASP A 1 185 ? -16.175 -18.507 0.369 1.00 90.50 185 ASP A N 1
ATOM 1462 C CA . ASP A 1 185 ? -16.146 -18.621 1.830 1.00 90.50 185 ASP A CA 1
ATOM 1463 C C . ASP A 1 185 ? -14.791 -19.138 2.326 1.00 90.50 185 ASP A C 1
ATOM 1465 O O . ASP A 1 185 ? -14.239 -18.626 3.302 1.00 90.50 185 ASP A O 1
ATOM 1469 N N . LYS A 1 186 ? -14.214 -20.108 1.605 1.00 91.69 186 LYS A N 1
ATOM 1470 C CA . LYS A 1 186 ? -12.869 -20.618 1.880 1.00 91.69 186 LYS A CA 1
ATOM 1471 C C . LYS A 1 186 ? -11.816 -19.538 1.629 1.00 91.69 186 LYS A C 1
ATOM 1473 O O . LYS A 1 186 ? -10.956 -19.319 2.474 1.00 91.69 186 LYS A O 1
ATOM 1478 N N . TYR A 1 187 ? -11.916 -18.825 0.505 1.00 92.44 187 TYR A N 1
ATOM 1479 C CA . TYR A 1 187 ? -11.014 -17.720 0.183 1.00 92.44 187 TYR A CA 1
ATOM 1480 C C . TYR A 1 187 ? -11.023 -16.636 1.263 1.00 92.44 187 TYR A C 1
ATOM 1482 O O . TYR A 1 187 ? -9.960 -16.175 1.681 1.00 92.44 187 TYR A O 1
ATOM 1490 N N . LEU A 1 188 ? -12.211 -16.253 1.732 1.00 91.88 188 LEU A N 1
ATOM 1491 C CA . LEU A 1 188 ? -12.361 -15.270 2.791 1.00 91.88 188 LEU A CA 1
ATOM 1492 C C . LEU A 1 188 ? -11.753 -15.792 4.095 1.00 91.88 188 LEU A C 1
ATOM 1494 O O . LEU A 1 188 ? -10.930 -15.105 4.684 1.00 91.88 188 LEU A O 1
ATOM 1498 N N . HIS A 1 189 ? -12.092 -17.011 4.514 1.00 90.75 189 HIS A N 1
ATOM 1499 C CA . HIS A 1 189 ? -11.585 -17.600 5.754 1.00 90.75 189 HIS A CA 1
ATOM 1500 C C . HIS A 1 189 ? -10.050 -17.734 5.782 1.00 90.75 189 HIS A C 1
ATOM 1502 O O . HIS A 1 189 ? -9.437 -17.480 6.815 1.00 90.75 189 HIS A O 1
ATOM 1508 N N . ASP A 1 190 ? -9.422 -18.096 4.662 1.00 92.94 190 ASP A N 1
ATOM 1509 C CA . ASP A 1 190 ? -7.974 -18.342 4.597 1.00 92.94 190 ASP A CA 1
ATOM 1510 C C . ASP A 1 190 ? -7.125 -17.055 4.666 1.00 92.94 190 ASP A C 1
ATOM 1512 O O . ASP A 1 190 ? -5.965 -17.103 5.080 1.00 92.94 190 ASP A O 1
ATOM 1516 N N . HIS A 1 191 ? -7.688 -15.904 4.277 1.00 93.19 191 HIS A N 1
ATOM 1517 C CA . HIS A 1 191 ? -6.969 -14.621 4.187 1.00 93.19 191 HIS A CA 1
ATOM 1518 C C . HIS A 1 191 ? -7.424 -13.571 5.208 1.00 93.19 191 HIS A C 1
ATOM 1520 O O . HIS A 1 191 ? -6.799 -12.512 5.338 1.00 93.19 191 HIS A O 1
ATOM 1526 N N . LEU A 1 192 ? -8.521 -13.835 5.910 1.00 92.88 192 LEU A N 1
ATOM 1527 C CA . LEU A 1 192 ? -9.058 -12.969 6.947 1.00 92.88 192 LEU A CA 1
ATOM 1528 C C . LEU A 1 192 ? -8.344 -13.216 8.281 1.00 92.88 192 LEU A C 1
ATOM 1530 O O . LEU A 1 192 ? -7.883 -14.317 8.579 1.00 92.88 192 LEU A O 1
ATOM 1534 N N . ASP A 1 193 ? -8.257 -12.177 9.104 1.00 89.94 193 ASP A N 1
ATOM 1535 C CA . ASP A 1 193 ? -7.744 -12.294 10.465 1.00 89.94 193 ASP A CA 1
ATOM 1536 C C . ASP A 1 193 ? -8.566 -13.322 11.264 1.00 89.94 193 ASP A C 1
ATOM 1538 O O . ASP A 1 193 ? -9.797 -13.268 11.284 1.00 89.94 193 ASP A O 1
ATOM 1542 N N . GLY A 1 194 ? -7.889 -14.233 11.971 1.00 87.00 194 GLY A N 1
ATOM 1543 C CA . GLY A 1 194 ? -8.530 -15.269 12.790 1.00 87.00 194 GLY A CA 1
ATOM 1544 C C . GLY A 1 194 ? -9.392 -14.727 13.936 1.00 87.00 194 GLY A C 1
ATOM 1545 O O . GLY A 1 194 ? -10.157 -15.478 14.537 1.00 87.00 194 GLY A O 1
ATOM 1546 N N . ARG A 1 195 ? -9.299 -13.428 14.244 1.00 87.94 195 ARG A N 1
ATOM 1547 C CA . ARG A 1 195 ? -10.211 -12.736 15.162 1.00 87.94 195 ARG A CA 1
ATOM 1548 C C . ARG A 1 195 ? -11.608 -12.551 14.577 1.00 87.94 195 ARG A C 1
ATOM 1550 O O . ARG A 1 195 ? -12.541 -12.328 15.341 1.00 87.94 195 ARG A O 1
ATOM 1557 N N . ALA A 1 196 ? -11.771 -12.587 13.260 1.00 88.69 196 ALA A N 1
ATOM 1558 C CA . ALA A 1 196 ? -13.028 -12.242 12.623 1.00 88.69 196 ALA A CA 1
ATOM 1559 C C . ALA A 1 196 ? -14.184 -13.155 13.044 1.00 88.69 196 ALA A C 1
ATOM 1561 O O . ALA A 1 196 ? -14.069 -14.375 13.119 1.00 88.69 196 ALA A O 1
ATOM 1562 N N . THR A 1 197 ? -15.335 -12.537 13.289 1.00 87.12 197 THR A N 1
ATOM 1563 C CA . THR A 1 197 ? -16.560 -13.213 13.712 1.00 87.12 197 THR A CA 1
ATOM 1564 C C . THR A 1 197 ? -17.746 -12.693 12.920 1.00 87.12 197 THR A C 1
ATOM 1566 O O . THR A 1 197 ? -17.793 -11.533 12.514 1.00 87.12 197 THR A O 1
ATOM 1569 N N . GLN A 1 198 ? -18.729 -13.556 12.693 1.00 84.00 198 GLN A N 1
ATOM 1570 C CA . GLN A 1 198 ? -19.981 -13.168 12.062 1.00 84.00 198 GLN A CA 1
ATOM 1571 C C . GLN A 1 198 ? -21.002 -12.842 13.151 1.00 84.00 198 GLN A C 1
ATOM 1573 O O . GLN A 1 198 ? -21.306 -13.681 13.999 1.00 84.00 198 GLN A O 1
ATOM 1578 N N . VAL A 1 199 ? -21.538 -11.624 13.132 1.00 80.81 199 VAL A N 1
ATOM 1579 C CA . VAL A 1 199 ? -22.603 -11.203 14.045 1.00 80.81 199 VAL A CA 1
ATOM 1580 C C . VAL A 1 199 ? -23.888 -11.039 13.251 1.00 80.81 199 VAL A C 1
ATOM 1582 O O . VAL A 1 199 ? -23.937 -10.305 12.267 1.00 80.81 199 VAL A O 1
ATOM 1585 N N . VAL A 1 200 ? -24.934 -11.737 13.682 1.00 78.88 200 VAL A N 1
ATOM 1586 C CA . VAL A 1 200 ? -26.284 -11.644 13.115 1.00 78.88 200 VAL A CA 1
ATOM 1587 C C . VAL A 1 200 ? -27.177 -10.807 14.021 1.00 78.88 200 VAL A C 1
ATOM 1589 O O . VAL A 1 200 ? -26.936 -10.696 15.225 1.00 78.88 200 VAL A O 1
ATOM 1592 N N . ASN A 1 201 ? -28.224 -10.210 13.455 1.00 76.25 201 ASN A N 1
ATOM 1593 C CA . ASN A 1 201 ? -29.224 -9.526 14.267 1.00 76.25 201 ASN A CA 1
ATOM 1594 C C . ASN A 1 201 ? -30.046 -10.528 15.111 1.00 76.25 201 ASN A C 1
ATOM 1596 O O . ASN A 1 201 ? -29.998 -11.738 14.891 1.00 76.25 201 ASN A O 1
ATOM 1600 N N . ALA A 1 202 ? -30.856 -10.028 16.052 1.00 70.12 202 ALA A N 1
ATOM 1601 C CA . ALA A 1 202 ? -31.705 -10.865 16.912 1.00 70.12 202 ALA A CA 1
ATOM 1602 C C . ALA A 1 202 ? -32.718 -11.742 16.138 1.00 70.12 202 ALA A C 1
ATOM 1604 O O . ALA A 1 202 ? -33.223 -12.722 16.674 1.00 70.12 202 ALA A O 1
ATOM 1605 N N . ALA A 1 203 ? -32.999 -11.409 14.873 1.00 70.88 203 ALA A N 1
ATOM 1606 C CA . ALA A 1 203 ? -33.845 -12.194 13.977 1.00 70.88 203 ALA A CA 1
ATOM 1607 C C . ALA A 1 203 ? -33.059 -13.233 13.144 1.00 70.88 203 ALA A C 1
ATOM 1609 O O . ALA A 1 203 ? -33.646 -13.870 12.269 1.00 70.88 203 ALA A O 1
ATOM 1610 N N . GLY A 1 204 ? -31.746 -13.381 13.366 1.00 67.31 204 GLY A N 1
ATOM 1611 C CA . GLY A 1 204 ? -30.866 -14.296 12.633 1.00 67.31 204 GLY A CA 1
ATOM 1612 C C . GLY A 1 204 ? -30.600 -13.897 11.176 1.00 67.31 204 GLY A C 1
ATOM 1613 O O . GLY A 1 204 ? -30.191 -14.732 10.376 1.00 67.31 204 GLY A O 1
ATOM 1614 N N . LYS A 1 205 ? -30.864 -12.641 10.801 1.00 69.38 205 LYS A N 1
ATOM 1615 C CA . LYS A 1 205 ? -30.728 -12.107 9.436 1.00 69.38 205 LYS A CA 1
ATOM 1616 C C . LYS A 1 205 ? -29.605 -11.064 9.365 1.00 69.38 205 LYS A C 1
ATOM 1618 O O . LYS A 1 205 ? -29.204 -10.511 10.386 1.00 69.38 205 LYS A O 1
ATOM 1623 N N . TRP A 1 206 ? -29.139 -10.774 8.147 1.00 66.75 206 TRP A N 1
ATOM 1624 C CA . TRP A 1 206 ? -28.118 -9.754 7.848 1.00 66.75 206 TRP A CA 1
ATOM 1625 C C . TRP A 1 206 ? -26.799 -9.958 8.606 1.00 66.75 206 TRP A C 1
ATOM 1627 O O . TRP A 1 206 ? -26.450 -9.145 9.464 1.00 66.75 206 TRP A O 1
ATOM 1637 N N . PRO A 1 207 ? -26.073 -11.053 8.326 1.00 78.50 207 PRO A N 1
ATOM 1638 C CA . PRO A 1 207 ? -24.780 -11.271 8.948 1.00 78.50 207 PRO A CA 1
ATOM 1639 C C . PRO A 1 207 ? -23.803 -10.146 8.593 1.00 78.50 207 PRO A C 1
ATOM 1641 O O . PRO A 1 207 ? -23.558 -9.873 7.420 1.00 78.50 207 PRO A O 1
ATOM 1644 N N . GLN A 1 208 ? -23.215 -9.532 9.615 1.00 82.94 208 GLN A N 1
ATOM 1645 C CA . GLN A 1 208 ? -22.110 -8.591 9.483 1.00 82.94 208 GLN A CA 1
ATOM 1646 C C . GLN A 1 208 ? -20.815 -9.248 9.936 1.00 82.94 208 GLN A C 1
ATOM 1648 O O . GLN A 1 208 ? -20.754 -9.856 11.006 1.00 82.94 208 GLN A O 1
ATOM 1653 N N . LEU A 1 209 ? -19.769 -9.085 9.134 1.00 87.88 209 LEU A N 1
ATOM 1654 C CA . LEU A 1 209 ? -18.429 -9.515 9.498 1.00 87.88 209 LEU A CA 1
ATOM 1655 C C . LEU A 1 209 ? -17.805 -8.477 10.434 1.00 87.88 209 LEU A C 1
ATOM 1657 O O . LEU A 1 209 ? -17.644 -7.314 10.055 1.00 87.88 209 LEU A O 1
ATOM 1661 N N . ARG A 1 210 ? -17.479 -8.891 11.658 1.00 89.50 210 ARG A N 1
ATOM 1662 C CA . ARG A 1 210 ? -16.923 -8.038 12.709 1.00 89.50 210 ARG A CA 1
ATOM 1663 C C . ARG A 1 210 ? -15.563 -8.525 13.168 1.00 89.50 210 ARG A C 1
ATOM 1665 O O . ARG A 1 210 ? -15.349 -9.719 13.356 1.00 89.50 210 ARG A O 1
ATOM 1672 N N . ILE A 1 211 ? -14.673 -7.576 13.418 1.00 91.69 211 ILE A N 1
ATOM 1673 C CA . ILE A 1 211 ? -13.374 -7.816 14.032 1.00 91.69 211 ILE A CA 1
ATOM 1674 C C . ILE A 1 211 ? -13.460 -7.373 15.497 1.00 91.69 211 ILE A C 1
ATOM 1676 O O . ILE A 1 211 ? -13.627 -6.178 15.755 1.00 91.69 211 ILE A O 1
ATOM 1680 N N . PRO A 1 212 ? -13.407 -8.304 16.464 1.00 92.12 212 PRO A N 1
ATOM 1681 C CA . PRO A 1 212 ? -13.215 -7.978 17.863 1.00 92.12 212 PRO A CA 1
ATOM 1682 C C . PRO A 1 212 ? -11.762 -7.551 18.096 1.00 92.12 212 PRO A C 1
ATOM 1684 O O . PRO A 1 212 ? -10.812 -8.188 17.632 1.00 92.12 212 PRO A O 1
ATOM 1687 N N . GLU A 1 213 ? -11.590 -6.473 18.846 1.00 91.56 213 GLU A N 1
ATOM 1688 C CA . GLU A 1 213 ? -10.293 -5.930 19.212 1.00 91.56 213 GLU A CA 1
ATOM 1689 C C . GLU A 1 213 ? -10.262 -5.593 20.703 1.00 91.56 213 GLU A C 1
ATOM 1691 O O . GLU A 1 213 ? -11.246 -5.150 21.298 1.00 91.56 213 GLU A O 1
ATOM 1696 N N . GLN A 1 214 ? -9.100 -5.829 21.301 1.00 91.44 214 GLN A N 1
ATOM 1697 C CA . GLN A 1 214 ? -8.801 -5.489 22.677 1.00 91.44 214 GLN A CA 1
ATOM 1698 C C . GLN A 1 214 ? -7.566 -4.597 22.675 1.00 91.44 214 GLN A C 1
ATOM 1700 O O . GLN A 1 214 ? -6.501 -5.012 22.217 1.00 91.44 214 GLN A O 1
ATOM 1705 N N . GLN A 1 215 ? -7.702 -3.399 23.235 1.00 90.69 215 GLN A N 1
ATOM 1706 C CA . GLN A 1 215 ? -6.570 -2.526 23.514 1.00 90.69 215 GLN A CA 1
ATOM 1707 C C . GLN A 1 215 ? -6.277 -2.538 25.011 1.00 90.69 215 GLN A C 1
ATOM 1709 O O . GLN A 1 215 ? -7.171 -2.438 25.854 1.00 90.69 215 GLN A O 1
ATOM 1714 N N . ILE A 1 216 ? -4.997 -2.699 25.328 1.00 88.06 216 ILE A N 1
ATOM 1715 C CA . ILE A 1 216 ? -4.460 -2.743 26.687 1.00 88.06 216 ILE A CA 1
ATOM 1716 C C . ILE A 1 216 ? -3.495 -1.578 26.881 1.00 88.06 216 ILE A C 1
ATOM 1718 O O . ILE A 1 216 ? -2.898 -1.107 25.918 1.00 88.06 216 ILE A O 1
ATOM 1722 N N . HIS A 1 217 ? -3.282 -1.176 28.133 1.00 83.75 217 HIS A N 1
ATOM 1723 C CA . HIS A 1 217 ? -2.393 -0.064 28.499 1.00 83.75 217 HIS A CA 1
ATOM 1724 C C . HIS A 1 217 ? -2.850 1.309 27.986 1.00 83.75 217 HIS A C 1
ATOM 1726 O O . HIS A 1 217 ? -2.027 2.204 27.798 1.00 83.75 217 HIS A O 1
ATOM 1732 N N . ASN A 1 218 ? -4.161 1.504 27.834 1.00 87.88 218 ASN A N 1
ATOM 1733 C CA . ASN A 1 218 ? -4.713 2.841 27.661 1.00 87.88 218 ASN A CA 1
ATOM 1734 C C . ASN A 1 218 ? -4.655 3.554 29.010 1.00 87.88 218 ASN A C 1
ATOM 1736 O O . ASN A 1 218 ? -5.248 3.102 29.987 1.00 87.88 218 ASN A O 1
ATOM 1740 N N . TRP A 1 219 ? -3.896 4.640 29.101 1.00 86.31 219 TRP A N 1
ATOM 1741 C CA . TRP A 1 219 ? -3.731 5.346 30.365 1.00 86.31 219 TRP A CA 1
ATOM 1742 C C . TRP A 1 219 ? -4.892 6.301 30.578 1.00 86.31 219 TRP A C 1
ATOM 1744 O O . TRP A 1 219 ? -5.095 7.243 29.810 1.00 86.31 219 TRP A O 1
ATOM 1754 N N . GLY A 1 220 ? -5.649 6.057 31.641 1.00 86.25 220 GLY A N 1
ATOM 1755 C CA . GLY A 1 220 ? -6.647 6.992 32.111 1.00 86.25 220 GLY A CA 1
ATOM 1756 C C . GLY A 1 220 ? -6.208 7.669 33.397 1.00 86.25 220 GLY A C 1
ATOM 1757 O O . GLY A 1 220 ? -5.511 7.095 34.238 1.00 86.25 220 GLY A O 1
ATOM 1758 N N . THR A 1 221 ? -6.619 8.918 33.538 1.00 86.88 221 THR A N 1
ATOM 1759 C CA . THR A 1 221 ? -6.356 9.748 34.696 1.00 86.88 221 THR A CA 1
ATOM 1760 C C . THR A 1 221 ? -7.647 10.355 35.212 1.00 86.88 221 THR A C 1
ATOM 1762 O O . THR A 1 221 ? -8.512 10.848 34.485 1.00 86.88 221 THR A O 1
ATOM 1765 N N . PHE A 1 222 ? -7.755 10.319 36.523 1.00 78.75 222 PHE A N 1
ATOM 1766 C CA . PHE A 1 222 ? -8.631 11.156 37.308 1.00 78.75 222 PHE A CA 1
ATOM 1767 C C . PHE A 1 222 ? -8.135 12.615 37.180 1.00 78.75 222 PHE A C 1
ATOM 1769 O O . PHE A 1 222 ? -7.251 13.038 37.919 1.00 78.75 222 PHE A O 1
ATOM 1776 N N . GLY A 1 223 ? -8.624 13.354 36.172 1.00 62.06 223 GLY A N 1
ATOM 1777 C CA . GLY A 1 223 ? -8.101 14.687 35.812 1.00 62.06 223 GLY A CA 1
ATOM 1778 C C . GLY A 1 223 ? -8.165 15.710 36.958 1.00 62.06 223 GLY A C 1
ATOM 1779 O O . GLY A 1 223 ? -9.007 15.566 37.828 1.00 62.06 223 GLY A O 1
ATOM 1780 N N . ASP A 1 224 ? -7.292 16.730 36.968 1.00 53.16 224 ASP A N 1
ATOM 1781 C CA . ASP A 1 224 ? -7.239 17.882 37.904 1.00 53.16 224 ASP A CA 1
ATOM 1782 C C . ASP A 1 224 ? -7.886 17.674 39.293 1.00 53.16 224 ASP A C 1
ATOM 1784 O O . ASP A 1 224 ? -8.770 18.411 39.736 1.00 53.16 224 ASP A O 1
ATOM 1788 N N . PHE A 1 225 ? -7.421 16.658 40.026 1.00 55.59 225 PHE A N 1
ATOM 1789 C CA . PHE A 1 225 ? -8.046 16.210 41.276 1.00 55.59 225 PHE A CA 1
ATOM 1790 C C . PHE A 1 225 ? -7.925 17.174 42.468 1.00 55.59 225 PHE A C 1
ATOM 1792 O O . PHE A 1 225 ? -8.488 16.910 43.532 1.00 55.59 225 PHE A O 1
ATOM 1799 N N . VAL A 1 226 ? -7.193 18.281 42.334 1.00 49.97 226 VAL A N 1
ATOM 1800 C CA . VAL A 1 226 ? -6.778 19.088 43.492 1.00 49.97 226 VAL A CA 1
ATOM 1801 C C . VAL A 1 226 ? -7.629 20.353 43.712 1.00 49.97 226 VAL A C 1
ATOM 1803 O O . VAL A 1 226 ? -7.863 20.671 44.878 1.00 49.97 226 VAL A O 1
ATOM 1806 N N . PRO A 1 227 ? -8.207 21.027 42.689 1.00 44.03 227 PRO A N 1
ATOM 1807 C CA . PRO A 1 227 ? -9.149 22.130 42.928 1.00 44.03 227 PRO A CA 1
ATOM 1808 C C . PRO A 1 227 ? -10.632 21.822 42.623 1.00 44.03 227 PRO A C 1
ATOM 1810 O O . PRO A 1 227 ? -11.488 22.561 43.101 1.00 44.03 227 PRO A O 1
ATOM 1813 N N . ALA A 1 228 ? -10.967 20.770 41.860 1.00 47.06 228 ALA A N 1
ATOM 1814 C CA . ALA A 1 228 ? -12.256 20.682 41.148 1.00 47.06 228 ALA A CA 1
ATOM 1815 C C . ALA A 1 228 ? -13.279 19.649 41.668 1.00 47.06 228 ALA A C 1
ATOM 1817 O O . ALA A 1 228 ? -14.303 19.433 41.022 1.00 47.06 228 ALA A O 1
ATOM 1818 N N . MET A 1 229 ? -13.064 19.007 42.826 1.00 55.22 229 MET A N 1
ATOM 1819 C CA . MET A 1 229 ? -14.185 18.320 43.485 1.00 55.22 229 MET A CA 1
ATOM 1820 C C . MET A 1 229 ? -15.114 19.385 44.059 1.00 55.22 229 MET A C 1
ATOM 1822 O O . MET A 1 229 ? -14.886 19.860 45.184 1.00 55.22 229 MET A O 1
ATOM 1826 N N . ASP A 1 230 ? -16.130 19.739 43.266 1.00 57.53 230 ASP A N 1
ATOM 1827 C CA . ASP A 1 230 ? -17.178 20.682 43.635 1.00 57.53 230 ASP A CA 1
ATOM 1828 C C . ASP A 1 230 ? -17.636 20.415 45.075 1.00 57.53 230 ASP A C 1
ATOM 1830 O O . ASP A 1 230 ? -17.746 19.252 45.501 1.00 57.53 230 ASP A O 1
ATOM 1834 N N . PRO A 1 231 ? -17.866 21.471 45.876 1.00 62.38 231 PRO A N 1
ATOM 1835 C CA . PRO A 1 231 ? -18.434 21.290 47.198 1.00 62.38 231 PRO A CA 1
ATOM 1836 C C . PRO A 1 231 ? -19.708 20.459 47.055 1.00 62.38 231 PRO A C 1
ATOM 1838 O O . PRO A 1 231 ? -20.530 20.729 46.184 1.00 62.38 231 PRO A O 1
ATOM 1841 N N . ALA A 1 232 ? -19.839 19.419 47.885 1.00 61.66 232 ALA A N 1
ATOM 1842 C CA . ALA A 1 232 ? -20.985 18.527 47.816 1.00 61.66 232 ALA A CA 1
ATOM 1843 C C . ALA A 1 232 ? -22.263 19.378 47.869 1.00 61.66 232 ALA A C 1
ATOM 1845 O O . ALA A 1 232 ? -22.503 20.073 48.859 1.00 61.66 232 ALA A O 1
ATOM 1846 N N . ASN A 1 233 ? -23.035 19.374 46.786 1.00 68.06 233 ASN A N 1
ATOM 1847 C CA . ASN A 1 233 ? -24.177 20.264 46.638 1.00 68.06 233 ASN A CA 1
ATOM 1848 C C . ASN A 1 233 ? -25.435 19.531 47.087 1.00 68.06 233 ASN A C 1
ATOM 1850 O O . ASN A 1 233 ? -25.675 18.387 46.695 1.00 68.06 233 ASN A O 1
ATOM 1854 N N . LYS A 1 234 ? -26.237 20.186 47.932 1.00 70.25 234 LYS A N 1
ATOM 1855 C CA . LYS A 1 234 ? -27.533 19.655 48.349 1.00 70.25 234 LYS A CA 1
ATOM 1856 C C . LYS A 1 234 ? -28.544 19.894 47.230 1.00 70.25 234 LYS A C 1
ATOM 1858 O O . LYS A 1 234 ? -28.802 21.038 46.861 1.00 70.25 234 LYS A O 1
ATOM 1863 N N . GLU A 1 235 ? -29.125 18.820 46.716 1.00 67.56 235 GLU A N 1
ATOM 1864 C CA . GLU A 1 235 ? -30.216 18.873 45.747 1.00 67.56 235 GLU A CA 1
ATOM 1865 C C . GLU A 1 235 ? -31.463 19.457 46.440 1.00 67.56 235 GLU A C 1
ATOM 1867 O O . GLU A 1 235 ? -31.843 19.004 47.528 1.00 67.56 235 GLU A O 1
ATOM 1872 N N . LYS A 1 236 ? -32.056 20.517 45.862 1.00 59.09 236 LYS A N 1
ATOM 1873 C CA . LYS A 1 236 ? -33.088 21.339 46.528 1.00 59.09 236 LYS A CA 1
ATOM 1874 C C . LYS A 1 236 ? -34.374 20.568 46.857 1.00 59.09 236 LYS A C 1
ATOM 1876 O O . LYS A 1 236 ? -35.000 20.905 47.857 1.00 59.09 236 LYS A O 1
ATOM 1881 N N . ASP A 1 237 ? -34.691 19.514 46.102 1.00 58.78 237 ASP A N 1
ATOM 1882 C CA . ASP A 1 237 ? -35.965 18.791 46.229 1.00 58.78 237 ASP A CA 1
ATOM 1883 C C . ASP A 1 237 ? -35.894 17.488 47.045 1.00 58.78 237 ASP A C 1
ATOM 1885 O O . ASP A 1 237 ? -36.850 17.166 47.743 1.00 58.78 237 ASP A O 1
ATOM 1889 N N . ASN A 1 238 ? -34.767 16.757 47.040 1.00 62.03 238 ASN A N 1
ATOM 1890 C CA . ASN A 1 238 ? -34.686 15.412 47.647 1.00 62.03 238 ASN A CA 1
ATOM 1891 C C . ASN A 1 238 ? -33.720 15.274 48.836 1.00 62.03 238 ASN A C 1
ATOM 1893 O O . ASN A 1 238 ? -33.568 14.185 49.388 1.00 62.03 238 ASN A O 1
ATOM 1897 N N . GLY A 1 239 ? -33.052 16.352 49.264 1.00 67.81 239 GLY A N 1
ATOM 1898 C CA . GLY A 1 239 ? -32.139 16.309 50.417 1.00 67.81 239 GLY A CA 1
ATOM 1899 C C . GLY A 1 239 ? -30.877 15.452 50.217 1.00 67.81 239 GLY A C 1
ATOM 1900 O O . GLY A 1 239 ? -30.114 15.258 51.165 1.00 67.81 239 GLY A O 1
ATOM 1901 N N . THR A 1 240 ? -30.651 14.984 48.993 1.00 77.75 240 THR A N 1
ATOM 1902 C CA . THR A 1 240 ? -29.505 14.211 48.518 1.00 77.75 240 THR A CA 1
ATOM 1903 C C . THR A 1 240 ? -28.299 15.112 48.267 1.00 77.75 240 THR A C 1
ATOM 1905 O O . THR A 1 240 ? -28.437 16.303 47.980 1.00 77.75 240 THR A O 1
ATOM 1908 N N . TRP A 1 241 ? -27.098 14.555 48.415 1.00 78.31 241 TRP A N 1
ATOM 1909 C CA . TRP A 1 241 ? -25.839 15.278 48.207 1.00 78.31 241 TRP A CA 1
ATOM 1910 C C . TRP A 1 241 ? -25.171 14.776 46.935 1.00 78.31 241 TRP A C 1
ATOM 1912 O O . TRP A 1 241 ? -25.002 13.571 46.787 1.00 78.31 241 TRP A O 1
ATOM 1922 N N . MET A 1 242 ? -24.783 15.676 46.035 1.00 80.38 242 MET A N 1
ATOM 1923 C CA . MET A 1 242 ? -24.138 15.317 44.769 1.00 80.38 242 MET A CA 1
ATOM 1924 C C . MET A 1 242 ? -22.652 15.669 44.785 1.00 80.38 242 MET A C 1
ATOM 1926 O O . MET A 1 242 ? -22.274 16.748 45.245 1.00 80.38 242 MET A O 1
ATOM 1930 N N . ILE A 1 243 ? -21.826 14.754 44.281 1.00 80.00 243 ILE A N 1
ATOM 1931 C CA . ILE A 1 243 ? -20.395 14.948 44.036 1.00 80.00 243 ILE A CA 1
ATOM 1932 C C . ILE A 1 243 ? -20.140 14.709 42.558 1.00 80.00 243 ILE A C 1
ATOM 1934 O O . ILE A 1 243 ? -20.472 13.639 42.052 1.00 80.00 243 ILE A O 1
ATOM 1938 N N . ASN A 1 244 ? -19.509 15.681 41.906 1.00 83.75 244 ASN A N 1
ATOM 1939 C CA . ASN A 1 244 ? -19.089 15.566 40.520 1.00 83.75 244 ASN A CA 1
ATOM 1940 C C . ASN A 1 244 ? -17.579 15.339 40.448 1.00 83.75 244 ASN A C 1
ATOM 1942 O O . ASN A 1 244 ? -16.818 15.988 41.168 1.00 83.75 244 ASN A O 1
ATOM 1946 N N . PHE A 1 245 ? -17.148 14.418 39.595 1.00 82.19 245 PHE A N 1
ATOM 1947 C CA . PHE A 1 245 ? -15.738 14.227 39.266 1.00 82.19 245 PHE A CA 1
ATOM 1948 C C . PHE A 1 245 ? -15.593 13.729 37.830 1.00 82.19 245 PHE A C 1
ATOM 1950 O O . PHE A 1 245 ? -16.492 13.085 37.294 1.00 82.19 245 PHE A O 1
ATOM 1957 N N . ASN A 1 246 ? -14.448 14.015 37.215 1.00 86.56 246 ASN A N 1
ATOM 1958 C CA . ASN A 1 246 ? -14.173 13.645 35.833 1.00 86.56 246 ASN A CA 1
ATOM 1959 C C . ASN A 1 246 ? -13.056 12.603 35.768 1.00 86.56 246 ASN A C 1
ATOM 1961 O O . ASN A 1 246 ? -12.067 12.674 36.499 1.00 86.56 246 ASN A O 1
ATOM 1965 N N . TYR A 1 247 ? -13.210 11.655 34.856 1.00 87.00 247 TYR A N 1
ATOM 1966 C CA . TYR A 1 247 ? -12.177 10.717 34.456 1.00 87.00 247 TYR A CA 1
ATOM 1967 C C . TYR A 1 247 ? -11.907 10.880 32.972 1.00 87.00 247 TYR A C 1
ATOM 1969 O O . TYR A 1 247 ? -12.828 11.112 32.192 1.00 87.00 247 TYR A O 1
ATOM 1977 N N . ARG A 1 248 ? -10.649 10.761 32.577 1.00 90.56 248 ARG A N 1
ATOM 1978 C CA . ARG A 1 248 ? -10.229 11.014 31.210 1.00 90.56 248 ARG A CA 1
ATOM 1979 C C . ARG A 1 248 ? -9.254 9.956 30.771 1.00 90.56 248 ARG A C 1
ATOM 1981 O O . ARG A 1 248 ? -8.286 9.701 31.477 1.00 90.56 248 ARG A O 1
ATOM 1988 N N . PHE A 1 249 ? -9.484 9.364 29.615 1.00 91.94 249 PHE A N 1
ATOM 1989 C CA . PHE A 1 249 ? -8.551 8.412 29.030 1.00 91.94 249 PHE A CA 1
ATOM 1990 C C . PHE A 1 249 ? -8.479 8.620 27.526 1.00 91.94 249 PHE A C 1
ATOM 1992 O O . PHE A 1 249 ? -9.372 9.215 26.920 1.00 91.94 249 PHE A O 1
ATOM 1999 N N . GLN A 1 250 ? -7.389 8.146 26.943 1.00 91.50 250 GLN A N 1
ATOM 2000 C CA . GLN A 1 250 ? -7.165 8.189 25.508 1.00 91.50 250 GLN A CA 1
ATOM 2001 C C . GLN A 1 250 ? -7.046 6.762 24.979 1.00 91.50 250 GLN A C 1
ATOM 2003 O O . GLN A 1 250 ? -6.512 5.890 25.667 1.00 91.50 250 GLN A O 1
ATOM 2008 N N . TYR A 1 251 ? -7.575 6.525 23.784 1.00 93.31 251 TYR A N 1
ATOM 2009 C CA . TYR A 1 251 ? -7.472 5.244 23.090 1.00 93.31 251 TYR A CA 1
ATOM 2010 C C . TYR A 1 251 ? -7.489 5.456 21.574 1.00 93.31 251 TYR A C 1
ATOM 2012 O O . TYR A 1 251 ? -7.929 6.502 21.087 1.00 93.31 251 TYR A O 1
ATOM 2020 N N . ASP A 1 252 ? -7.020 4.457 20.833 1.00 91.31 252 ASP A N 1
ATOM 2021 C CA . ASP A 1 252 ? -7.007 4.491 19.375 1.00 91.31 252 ASP A CA 1
ATOM 2022 C C . ASP A 1 252 ? -8.318 3.905 18.845 1.00 91.31 252 ASP A C 1
ATOM 2024 O O . ASP A 1 252 ? -8.532 2.692 18.849 1.00 91.31 252 ASP A O 1
ATOM 2028 N N . LYS A 1 253 ? -9.222 4.771 18.389 1.00 91.81 253 LYS A N 1
ATOM 2029 C CA . LYS A 1 253 ? -10.514 4.379 17.824 1.00 91.81 253 LYS A CA 1
ATOM 2030 C C . LYS A 1 253 ? -10.360 4.092 16.329 1.00 91.81 253 LYS A C 1
ATOM 2032 O O . LYS A 1 253 ? -9.894 4.972 15.602 1.00 91.81 253 LYS A O 1
ATOM 2037 N N . PRO A 1 254 ? -10.785 2.924 15.816 1.00 92.00 254 PRO A N 1
ATOM 2038 C CA . PRO A 1 254 ? -10.853 2.724 14.379 1.00 92.00 254 PRO A CA 1
ATOM 2039 C C . PRO A 1 254 ? -11.993 3.581 13.819 1.00 92.00 254 PRO A C 1
ATOM 2041 O O . PRO A 1 254 ? -13.135 3.492 14.268 1.00 92.00 254 PRO A O 1
ATOM 2044 N N . ILE A 1 255 ? -11.677 4.427 12.841 1.00 91.38 255 ILE A N 1
ATOM 2045 C CA . ILE A 1 255 ? -12.635 5.350 12.204 1.00 91.38 255 ILE A CA 1
ATOM 2046 C C . ILE A 1 255 ? -13.012 4.921 10.784 1.00 91.38 255 ILE A C 1
ATOM 2048 O O . ILE A 1 255 ? -14.016 5.362 10.227 1.00 91.38 255 ILE A O 1
ATOM 2052 N N . GLY A 1 256 ? -12.199 4.063 10.178 1.00 91.00 256 GLY A N 1
ATOM 2053 C CA . GLY A 1 256 ? -12.335 3.661 8.790 1.00 91.00 256 GLY A CA 1
ATOM 2054 C C . GLY A 1 256 ? -11.496 2.436 8.483 1.00 91.00 256 GLY A C 1
ATOM 2055 O O . GLY A 1 256 ? -10.663 2.006 9.281 1.00 91.00 256 GLY A O 1
ATOM 2056 N N . CYS A 1 257 ? -11.690 1.903 7.289 1.00 91.31 257 CYS A N 1
ATOM 2057 C CA . CYS A 1 257 ? -10.800 0.920 6.702 1.00 91.31 257 CYS A CA 1
ATOM 2058 C C . CYS A 1 257 ? -10.303 1.447 5.356 1.00 91.31 257 CYS A C 1
ATOM 2060 O O . CYS A 1 257 ? -11.027 2.118 4.617 1.00 91.31 257 CYS A O 1
ATOM 2062 N N . ARG A 1 258 ? -9.058 1.122 5.030 1.00 89.94 258 ARG A N 1
ATOM 2063 C CA . ARG A 1 258 ? -8.472 1.322 3.714 1.00 89.94 258 ARG A CA 1
ATOM 2064 C C . ARG A 1 258 ? -8.299 -0.028 3.043 1.00 89.94 258 ARG A C 1
ATOM 2066 O O . ARG A 1 258 ? -7.649 -0.904 3.605 1.00 89.94 258 ARG A O 1
ATOM 2073 N N . ALA A 1 259 ? -8.793 -0.159 1.822 1.00 89.88 259 ALA A N 1
ATOM 2074 C CA . ALA A 1 259 ? -8.483 -1.288 0.961 1.00 89.88 259 ALA A CA 1
ATOM 2075 C C . ALA A 1 259 ? -7.485 -0.885 -0.133 1.00 89.88 259 ALA A C 1
ATOM 2077 O O . ALA A 1 259 ? -7.531 0.238 -0.642 1.00 89.88 259 ALA A O 1
ATOM 2078 N N . VAL A 1 260 ? -6.589 -1.807 -0.475 1.00 88.00 260 VAL A N 1
ATOM 2079 C CA . VAL A 1 260 ? -5.644 -1.726 -1.594 1.00 88.00 260 VAL A CA 1
ATOM 2080 C C . VAL A 1 260 ? -5.782 -3.010 -2.403 1.00 88.00 260 VAL A C 1
ATOM 2082 O O . VAL A 1 260 ? -5.869 -4.089 -1.816 1.00 88.00 260 VAL A O 1
ATOM 2085 N N . TRP A 1 261 ? -5.836 -2.892 -3.726 1.00 89.38 261 TRP A N 1
ATOM 2086 C CA . TRP A 1 261 ? -5.952 -4.030 -4.640 1.00 89.38 261 TRP A CA 1
ATOM 2087 C C . TRP A 1 261 ? -5.236 -3.729 -5.963 1.00 89.38 261 TRP A C 1
ATOM 2089 O O . TRP A 1 261 ? -5.062 -2.555 -6.309 1.00 89.38 261 TRP A O 1
ATOM 2099 N N . PRO A 1 262 ? -4.811 -4.749 -6.727 1.00 88.06 262 PRO A N 1
ATOM 2100 C CA . PRO A 1 262 ? -4.245 -4.538 -8.049 1.00 88.06 262 PRO A CA 1
ATOM 2101 C C . PRO A 1 262 ? -5.349 -4.235 -9.070 1.00 88.06 262 PRO A C 1
ATOM 2103 O O . PRO A 1 262 ? -6.488 -4.684 -8.951 1.00 88.06 262 PRO A O 1
ATOM 2106 N N . MET A 1 263 ? -5.006 -3.487 -10.117 1.00 86.19 263 MET A N 1
ATOM 2107 C CA . MET A 1 263 ? -5.954 -3.167 -11.190 1.00 86.19 263 MET A CA 1
ATOM 2108 C C . MET A 1 263 ? -6.256 -4.377 -12.088 1.00 86.19 263 MET A C 1
ATOM 2110 O O . MET A 1 263 ? -7.332 -4.457 -12.683 1.00 86.19 263 MET A O 1
ATOM 2114 N N . VAL A 1 264 ? -5.314 -5.320 -12.152 1.00 90.25 264 VAL A N 1
ATOM 2115 C CA . VAL A 1 264 ? -5.444 -6.598 -12.849 1.00 90.25 264 VAL A CA 1
ATOM 2116 C C . VAL A 1 264 ? -5.350 -7.730 -11.835 1.00 90.25 264 VAL A C 1
ATOM 2118 O O . VAL A 1 264 ? -4.476 -7.743 -10.969 1.00 90.25 264 VAL A O 1
ATOM 2121 N N . VAL A 1 265 ? -6.273 -8.679 -11.945 1.00 92.50 265 VAL A N 1
ATOM 2122 C CA . VAL A 1 265 ? -6.291 -9.920 -11.170 1.00 92.50 265 VAL A CA 1
ATOM 2123 C C . VAL A 1 265 ? -6.357 -11.062 -12.164 1.00 92.50 265 VAL A C 1
ATOM 2125 O O . VAL A 1 265 ? -7.275 -11.108 -12.979 1.00 92.50 265 VAL A O 1
ATOM 2128 N N . HIS A 1 266 ? -5.378 -11.966 -12.108 1.00 93.06 266 HIS A N 1
ATOM 2129 C CA . HIS A 1 266 ? -5.281 -13.110 -13.016 1.00 93.06 266 HIS A CA 1
ATOM 2130 C C . HIS A 1 266 ? -5.457 -12.713 -14.491 1.00 93.06 266 HIS A C 1
ATOM 2132 O O . HIS A 1 266 ? -6.301 -13.255 -15.204 1.00 93.06 266 HIS A O 1
ATOM 2138 N N . ASN A 1 267 ? -4.702 -11.702 -14.931 1.00 92.38 267 ASN A N 1
ATOM 2139 C CA . ASN A 1 267 ? -4.757 -11.184 -16.296 1.00 92.38 267 ASN A CA 1
ATOM 2140 C C . ASN A 1 267 ? -6.162 -10.713 -16.748 1.00 92.38 267 ASN A C 1
ATOM 2142 O O . ASN A 1 267 ? -6.502 -10.722 -17.930 1.00 92.38 267 ASN A O 1
ATOM 2146 N N . GLN A 1 268 ? -7.008 -10.301 -15.803 1.00 91.88 268 GLN A N 1
ATOM 2147 C CA . GLN A 1 268 ? -8.285 -9.651 -16.070 1.00 91.88 268 GLN A CA 1
ATOM 2148 C C . GLN A 1 268 ? -8.339 -8.297 -15.370 1.00 91.88 268 GLN A C 1
ATOM 2150 O O . GLN A 1 268 ? -8.033 -8.185 -14.184 1.00 91.88 268 GLN A O 1
ATOM 2155 N N . MET A 1 269 ? -8.777 -7.269 -16.096 1.00 89.31 269 MET A N 1
ATOM 2156 C CA . MET A 1 269 ? -9.047 -5.960 -15.505 1.00 89.31 269 MET A CA 1
ATOM 2157 C C . MET A 1 269 ? -10.183 -6.058 -14.485 1.00 89.31 269 MET A C 1
ATOM 2159 O O . MET A 1 269 ? -11.193 -6.740 -14.706 1.00 89.31 269 MET A O 1
ATOM 2163 N N . MET A 1 270 ? -10.041 -5.329 -13.382 1.00 88.75 270 MET A N 1
ATOM 2164 C CA . MET A 1 270 ? -11.131 -5.137 -12.433 1.00 88.75 270 MET A CA 1
ATOM 2165 C C . MET A 1 270 ? -12.342 -4.472 -13.124 1.00 88.75 270 MET A C 1
ATOM 2167 O O . MET A 1 270 ? -12.185 -3.763 -14.117 1.00 88.75 270 MET A O 1
ATOM 2171 N N . PRO A 1 271 ? -13.584 -4.714 -12.671 1.00 86.50 271 PRO A N 1
ATOM 2172 C CA . PRO A 1 271 ? -14.753 -4.029 -13.220 1.00 86.50 271 PRO A CA 1
ATOM 2173 C C . PRO A 1 271 ? -14.909 -2.615 -12.635 1.00 86.50 271 PRO A C 1
ATOM 2175 O O . PRO A 1 271 ? -14.448 -2.335 -11.528 1.00 86.50 271 PRO A O 1
ATOM 2178 N N . PHE A 1 272 ? -15.621 -1.732 -13.342 1.00 78.75 272 PHE A N 1
ATOM 2179 C CA . PHE A 1 272 ? -16.117 -0.476 -12.765 1.00 78.75 272 PHE A CA 1
ATOM 2180 C C . PHE A 1 272 ? -17.071 -0.801 -11.595 1.00 78.75 272 PHE A C 1
ATOM 2182 O O . PHE A 1 272 ? -17.918 -1.683 -11.760 1.00 78.75 272 PHE A O 1
ATOM 2189 N N . PRO A 1 273 ? -16.953 -0.161 -10.414 1.00 78.31 273 PRO A N 1
ATOM 2190 C CA . PRO A 1 273 ? -16.207 1.069 -10.110 1.00 78.31 273 PRO A CA 1
ATOM 2191 C C . PRO A 1 273 ? -14.756 0.877 -9.622 1.00 78.31 273 PRO A C 1
ATOM 2193 O O . PRO A 1 273 ? -14.071 1.858 -9.364 1.00 78.31 273 PRO A O 1
ATOM 2196 N N . TRP A 1 274 ? -14.250 -0.352 -9.495 1.00 78.12 274 TRP A N 1
ATOM 2197 C CA . TRP A 1 274 ? -12.977 -0.656 -8.814 1.00 78.12 274 TRP A CA 1
ATOM 2198 C C . TRP A 1 274 ? -11.706 -0.327 -9.604 1.00 78.12 274 TRP A C 1
ATOM 2200 O O . TRP A 1 274 ? -10.618 -0.320 -9.034 1.00 78.12 274 TRP A O 1
ATOM 2210 N N . VAL A 1 275 ? -11.831 -0.056 -10.903 1.00 73.12 275 VAL A N 1
ATOM 2211 C CA . VAL A 1 275 ? -10.740 0.506 -11.726 1.00 73.12 275 VAL A CA 1
ATOM 2212 C C . VAL A 1 275 ? -10.539 1.992 -11.429 1.00 73.12 275 VAL A C 1
ATOM 2214 O O . VAL A 1 275 ? -9.419 2.466 -11.545 1.00 73.12 275 VAL A O 1
ATOM 2217 N N . ASN A 1 276 ? -11.634 2.642 -11.005 1.00 59.84 276 ASN A N 1
ATOM 2218 C CA . ASN A 1 276 ? -11.890 4.032 -10.626 1.00 59.84 276 ASN A CA 1
ATOM 2219 C C . ASN A 1 276 ? -11.193 5.146 -11.443 1.0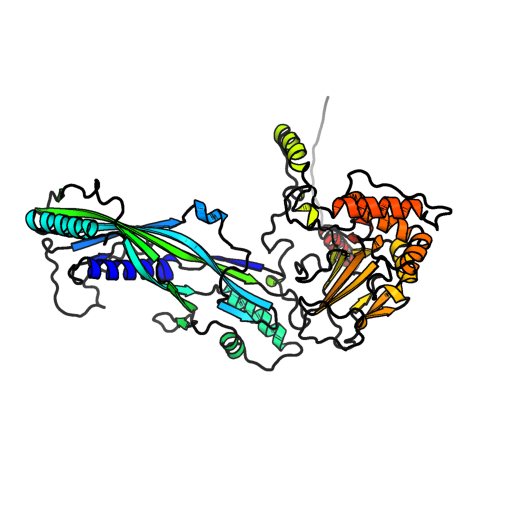0 59.84 276 ASN A C 1
ATOM 2221 O O . ASN A 1 276 ? -10.128 4.979 -12.032 1.00 59.84 276 ASN A O 1
ATOM 2225 N N . ASP A 1 277 ? -11.865 6.295 -11.518 1.00 53.72 277 ASP A N 1
ATOM 2226 C CA . ASP A 1 277 ? -11.417 7.499 -12.225 1.00 53.72 277 ASP A CA 1
ATOM 2227 C C . ASP A 1 277 ? -9.979 7.879 -11.844 1.00 53.72 277 ASP A C 1
ATOM 2229 O O . ASP A 1 277 ? -9.544 7.632 -10.711 1.00 53.72 277 ASP A O 1
ATOM 2233 N N . GLN A 1 278 ? -9.245 8.511 -12.773 1.00 47.72 278 GLN A N 1
ATOM 2234 C CA . GLN A 1 278 ? -7.963 9.150 -12.454 1.00 47.72 278 GLN A CA 1
ATOM 2235 C C . GLN A 1 278 ? -8.120 9.877 -11.105 1.00 47.72 278 GLN A C 1
ATOM 2237 O O . GLN A 1 278 ? -9.026 10.701 -10.973 1.00 47.72 278 GLN A O 1
ATOM 2242 N N . ASN A 1 279 ? -7.261 9.580 -10.119 1.00 44.62 279 ASN A N 1
ATOM 2243 C CA . ASN A 1 279 ? -7.226 10.178 -8.766 1.00 44.62 279 ASN A CA 1
ATOM 2244 C C . ASN A 1 279 ? -8.007 9.472 -7.626 1.00 44.62 279 ASN A C 1
ATOM 2246 O O . ASN A 1 279 ? -8.165 10.054 -6.550 1.00 44.62 279 ASN A O 1
ATOM 2250 N N . ALA A 1 280 ? -8.436 8.215 -7.778 1.00 41.44 280 ALA A N 1
ATOM 2251 C CA . ALA A 1 280 ? -9.097 7.456 -6.701 1.00 41.44 280 ALA A CA 1
ATOM 2252 C C . ALA A 1 280 ? -8.263 7.246 -5.418 1.00 41.44 280 ALA A C 1
ATOM 2254 O O . ALA A 1 280 ? -8.825 7.094 -4.334 1.00 41.44 280 ALA A O 1
ATOM 2255 N N . SER A 1 281 ? -6.932 7.303 -5.501 1.00 47.09 281 SER A N 1
ATOM 2256 C CA . SER A 1 281 ? -6.041 7.255 -4.330 1.00 47.09 281 SER A CA 1
ATOM 2257 C C . SER A 1 281 ? -6.103 8.475 -3.415 1.00 47.09 281 SER A C 1
ATOM 2259 O O . SER A 1 281 ? -5.406 8.510 -2.397 1.00 47.09 281 SER A O 1
ATOM 2261 N N . GLY A 1 282 ? -6.894 9.494 -3.764 1.00 44.94 282 GLY A N 1
ATOM 2262 C CA . GLY A 1 282 ? -6.909 10.754 -3.030 1.00 44.94 282 GLY A CA 1
ATOM 2263 C C . GLY A 1 282 ? -5.578 11.499 -3.130 1.00 44.94 282 GLY A C 1
ATOM 2264 O O . GLY A 1 282 ? -5.329 12.404 -2.331 1.00 44.94 282 GLY A O 1
ATOM 2265 N N . GLN A 1 283 ? -4.715 11.147 -4.097 1.00 45.34 283 GLN A N 1
ATOM 2266 C CA . GLN A 1 283 ? -3.663 12.063 -4.510 1.00 45.34 283 GLN A CA 1
ATOM 2267 C C . GLN A 1 283 ? -4.357 13.355 -4.914 1.00 45.34 283 GLN A C 1
ATOM 2269 O O . GLN A 1 283 ? -5.230 13.345 -5.783 1.00 45.34 283 GLN A O 1
ATOM 2274 N N . GLN A 1 284 ? -4.032 14.440 -4.203 1.00 42.03 284 GLN A N 1
ATOM 2275 C CA . GLN A 1 284 ? -4.570 15.759 -4.492 1.00 42.03 284 GLN A CA 1
ATOM 2276 C C . GLN A 1 284 ? -4.499 15.961 -6.000 1.00 42.03 284 GLN A C 1
ATOM 2278 O O . GLN A 1 284 ? -3.410 15.892 -6.576 1.00 42.03 284 GLN A O 1
ATOM 2283 N N . ILE A 1 285 ? -5.662 16.184 -6.625 1.00 41.84 285 ILE A N 1
ATOM 2284 C CA . ILE A 1 285 ? -5.708 16.782 -7.953 1.00 41.84 285 ILE A CA 1
ATOM 2285 C C . ILE A 1 285 ? -4.766 17.965 -7.845 1.00 41.84 285 ILE A C 1
ATOM 2287 O O . ILE A 1 285 ? -4.969 18.811 -6.970 1.00 41.84 285 ILE A O 1
ATOM 2291 N N . ASP A 1 286 ? -3.709 17.965 -8.657 1.00 45.31 286 ASP A N 1
ATOM 2292 C CA . ASP A 1 286 ? -2.814 19.105 -8.741 1.00 45.31 286 ASP A CA 1
ATOM 2293 C C . ASP A 1 286 ? -3.713 20.344 -8.840 1.00 45.31 286 ASP A C 1
ATOM 2295 O O . ASP A 1 286 ? -4.480 20.432 -9.806 1.00 45.31 286 ASP A O 1
ATOM 2299 N N . PRO A 1 287 ? -3.710 21.256 -7.847 1.00 45.31 287 PRO A N 1
ATOM 2300 C CA . PRO A 1 287 ? -4.608 22.401 -7.861 1.00 45.31 287 PRO A CA 1
ATOM 2301 C C . PRO A 1 287 ? -4.497 23.150 -9.188 1.00 45.31 287 PRO A C 1
ATOM 2303 O O . PRO A 1 287 ? -5.483 23.669 -9.686 1.00 45.31 287 PRO A O 1
ATOM 2306 N N . TRP A 1 288 ? -3.318 23.113 -9.819 1.00 46.69 288 TRP A N 1
ATOM 2307 C CA . TRP A 1 288 ? -3.015 23.720 -11.112 1.00 46.69 288 TRP A CA 1
ATOM 2308 C C . TRP A 1 288 ? -3.632 23.016 -12.332 1.00 46.69 288 TRP A C 1
ATOM 2310 O O . TRP A 1 288 ? -3.733 23.634 -13.391 1.00 46.69 288 TRP A O 1
ATOM 2320 N N . ARG A 1 289 ? -4.069 21.753 -12.215 1.00 43.84 289 ARG A N 1
ATOM 2321 C CA . ARG A 1 289 ? -4.913 21.080 -13.223 1.00 43.84 289 ARG A CA 1
ATOM 2322 C C . ARG A 1 289 ? -6.365 21.543 -13.148 1.00 43.84 289 ARG A C 1
ATOM 2324 O O . ARG A 1 289 ? -7.083 21.451 -14.143 1.00 43.84 289 ARG A O 1
ATOM 2331 N N . GLN A 1 290 ? -6.802 22.061 -12.001 1.00 47.97 290 GLN A N 1
ATOM 2332 C CA . GLN A 1 290 ? -8.080 22.753 -11.912 1.00 47.97 290 GLN A CA 1
ATOM 2333 C C . GLN A 1 290 ? -7.894 24.166 -12.467 1.00 47.97 290 GLN A C 1
ATOM 2335 O O . GLN A 1 290 ? -6.982 24.893 -12.082 1.00 47.97 290 GLN A O 1
ATOM 2340 N N . LYS A 1 291 ? -8.757 24.590 -13.394 1.00 45.16 291 LYS A N 1
ATOM 2341 C CA . LYS A 1 291 ? -8.809 26.004 -13.780 1.00 45.16 291 LYS A CA 1
ATOM 2342 C C . LYS A 1 291 ? -9.274 26.798 -12.560 1.00 45.16 291 LYS A C 1
ATOM 2344 O O . LYS A 1 291 ? -10.465 26.797 -12.263 1.00 45.16 291 LYS A O 1
ATOM 2349 N N . TYR A 1 292 ? -8.361 27.463 -11.857 1.00 54.44 292 TYR A N 1
ATOM 2350 C CA . TYR A 1 292 ? -8.719 28.384 -10.782 1.00 54.44 292 TYR A CA 1
ATOM 2351 C C . TYR A 1 292 ? -8.326 29.817 -11.119 1.00 54.44 292 TYR A C 1
ATOM 2353 O O . TYR A 1 292 ? -7.300 30.094 -11.739 1.00 54.44 292 TYR A O 1
ATOM 2361 N N . HIS A 1 293 ? -9.170 30.747 -10.686 1.00 53.12 293 HIS A N 1
ATOM 2362 C CA . HIS A 1 293 ? -8.908 32.173 -10.772 1.00 53.12 293 HIS A CA 1
ATOM 2363 C C . HIS A 1 293 ? -8.263 32.626 -9.461 1.00 53.12 293 HIS A C 1
ATOM 2365 O O . HIS A 1 293 ? -8.944 32.827 -8.457 1.00 53.12 293 HIS A O 1
ATOM 2371 N N . SER A 1 294 ? -6.937 32.754 -9.447 1.00 59.78 294 SER A N 1
ATOM 2372 C CA . SER A 1 294 ? -6.216 33.349 -8.318 1.00 59.78 294 SER A CA 1
ATOM 2373 C C . SER A 1 294 ? -6.317 34.874 -8.356 1.00 59.78 294 SER A C 1
ATOM 2375 O O . SER A 1 294 ? -6.211 35.476 -9.425 1.00 59.78 294 SER A O 1
ATOM 2377 N N . SER A 1 295 ? -6.426 35.522 -7.195 1.00 68.31 295 SER A N 1
ATOM 2378 C CA . SER A 1 295 ? -6.190 36.967 -7.093 1.00 68.31 295 SER A CA 1
ATOM 2379 C C . SER A 1 295 ? -4.740 37.313 -7.467 1.00 68.31 295 SER A C 1
ATOM 2381 O O . SER A 1 295 ? -3.852 36.467 -7.367 1.00 68.31 295 SER A O 1
ATOM 2383 N N . LEU A 1 296 ? -4.473 38.565 -7.858 1.00 72.88 296 LEU A N 1
ATOM 2384 C CA . LEU A 1 296 ? -3.124 39.041 -8.218 1.00 72.88 296 LEU A CA 1
ATOM 2385 C C . LEU A 1 296 ? -2.081 38.755 -7.124 1.00 72.88 296 LEU A C 1
ATOM 2387 O O . LEU A 1 296 ? -0.983 38.288 -7.416 1.00 72.88 296 LEU A O 1
ATOM 2391 N N . THR A 1 297 ? -2.443 38.967 -5.857 1.00 75.81 297 THR A N 1
ATOM 2392 C CA . THR A 1 297 ? -1.565 38.684 -4.713 1.00 75.81 297 THR A CA 1
ATOM 2393 C C . THR A 1 297 ? -1.308 37.190 -4.551 1.00 75.81 297 THR A C 1
ATOM 2395 O O . THR A 1 297 ? -0.176 36.791 -4.282 1.00 75.81 297 THR A O 1
ATOM 2398 N N . ARG A 1 298 ? -2.333 36.347 -4.743 1.00 68.94 298 ARG A N 1
ATOM 2399 C CA . ARG A 1 298 ? -2.160 34.892 -4.691 1.00 68.94 298 ARG A CA 1
ATOM 2400 C C . ARG A 1 298 ? -1.283 34.405 -5.841 1.00 68.94 298 ARG A C 1
ATOM 2402 O O . ARG A 1 298 ? -0.398 33.603 -5.594 1.00 68.94 298 ARG A O 1
ATOM 2409 N N . HIS A 1 299 ? -1.453 34.956 -7.041 1.00 70.50 299 HIS A N 1
ATOM 2410 C CA . HIS A 1 299 ? -0.614 34.644 -8.195 1.00 70.50 299 HIS A CA 1
ATOM 2411 C C . HIS A 1 299 ? 0.865 34.981 -7.941 1.00 70.50 299 HIS A C 1
ATOM 2413 O O . HIS A 1 299 ? 1.739 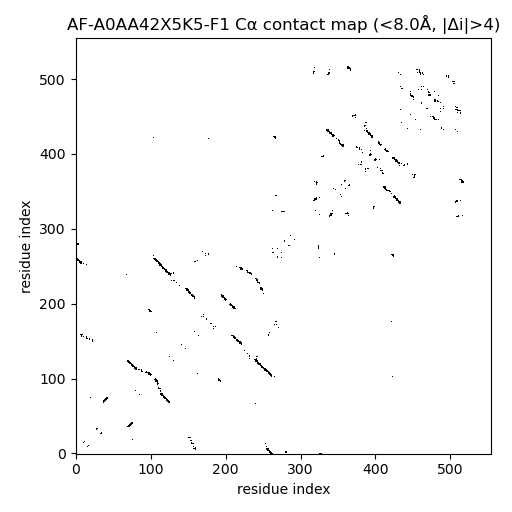34.157 -8.190 1.00 70.50 299 HIS A O 1
ATOM 2419 N N . ALA A 1 300 ? 1.152 36.158 -7.373 1.00 74.00 300 ALA A N 1
ATOM 2420 C CA . ALA A 1 300 ? 2.515 36.549 -7.009 1.00 74.00 300 ALA A CA 1
ATOM 2421 C C . ALA A 1 300 ? 3.124 35.638 -5.924 1.00 74.00 300 ALA A C 1
ATOM 2423 O O . ALA A 1 300 ? 4.289 35.253 -6.018 1.00 74.00 300 ALA A O 1
ATOM 2424 N N . MET A 1 301 ? 2.332 35.250 -4.918 1.00 74.75 301 MET A N 1
ATOM 2425 C CA . MET A 1 301 ? 2.761 34.296 -3.889 1.00 74.75 301 MET A CA 1
ATOM 2426 C C . MET A 1 301 ? 2.970 32.890 -4.448 1.00 74.75 301 MET A C 1
ATOM 2428 O O . MET A 1 301 ? 3.907 32.210 -4.043 1.00 74.75 301 MET A O 1
ATOM 2432 N N . ASP A 1 302 ? 2.143 32.465 -5.401 1.00 64.25 302 ASP A N 1
ATOM 2433 C CA . ASP A 1 302 ? 2.300 31.179 -6.061 1.00 64.25 302 ASP A CA 1
ATOM 2434 C C . ASP A 1 302 ? 3.615 31.138 -6.855 1.00 64.25 302 ASP A C 1
ATOM 2436 O O . ASP A 1 302 ? 4.320 30.140 -6.784 1.00 64.25 302 ASP A O 1
ATOM 2440 N N . VAL A 1 303 ? 4.012 32.213 -7.549 1.00 66.56 303 VAL A N 1
ATOM 2441 C CA . VAL A 1 303 ? 5.329 32.297 -8.220 1.00 66.56 303 VAL A CA 1
ATOM 2442 C C . VAL A 1 303 ? 6.478 32.058 -7.231 1.00 66.56 303 VAL A C 1
ATOM 2444 O O . VAL A 1 303 ? 7.401 31.309 -7.537 1.00 66.56 303 VAL A O 1
ATOM 2447 N N . ILE A 1 304 ? 6.395 32.617 -6.021 1.00 68.62 304 ILE A N 1
ATOM 2448 C CA . ILE A 1 304 ? 7.405 32.425 -4.967 1.00 68.62 304 ILE A CA 1
ATOM 2449 C C . ILE A 1 304 ? 7.355 30.998 -4.401 1.00 68.62 304 ILE A C 1
ATOM 2451 O O . ILE A 1 304 ? 8.396 30.356 -4.259 1.00 68.62 304 ILE A O 1
ATOM 2455 N N . ALA A 1 305 ? 6.161 30.474 -4.112 1.00 60.44 305 ALA A N 1
ATOM 2456 C CA . ALA A 1 305 ? 5.970 29.103 -3.635 1.00 60.44 305 ALA A CA 1
ATOM 2457 C C . ALA A 1 305 ? 6.445 28.059 -4.665 1.00 60.44 305 ALA A C 1
ATOM 2459 O O . ALA A 1 305 ? 6.912 26.983 -4.299 1.00 60.44 305 ALA A O 1
ATOM 2460 N N . ASN A 1 306 ? 6.382 28.403 -5.952 1.00 56.31 306 ASN A N 1
ATOM 2461 C CA . ASN A 1 306 ? 6.798 27.566 -7.072 1.00 56.31 306 ASN A CA 1
ATOM 2462 C C . ASN A 1 306 ? 8.304 27.599 -7.367 1.00 56.31 306 ASN A C 1
ATOM 2464 O O . ASN A 1 306 ? 8.749 26.822 -8.206 1.00 56.31 306 ASN A O 1
ATOM 2468 N N . ASN A 1 307 ? 9.095 28.440 -6.689 1.00 53.47 307 ASN A N 1
ATOM 2469 C CA . ASN A 1 307 ? 10.559 28.429 -6.829 1.00 53.47 307 ASN A CA 1
ATOM 2470 C C . ASN A 1 307 ? 11.218 27.184 -6.207 1.00 53.47 307 ASN A C 1
ATOM 2472 O O . ASN A 1 307 ? 12.416 26.973 -6.376 1.00 53.47 307 ASN A O 1
ATOM 2476 N N . HIS A 1 308 ? 10.464 26.372 -5.464 1.00 47.69 308 HIS A N 1
ATOM 2477 C CA . HIS A 1 308 ? 10.920 25.071 -4.982 1.00 47.69 308 HIS A CA 1
ATOM 2478 C C . HIS A 1 308 ? 10.403 24.000 -5.944 1.00 47.69 308 HIS A C 1
ATOM 2480 O O . HIS A 1 308 ? 9.247 24.068 -6.369 1.00 47.69 308 HIS A O 1
ATOM 2486 N N . VAL A 1 309 ? 11.249 23.019 -6.292 1.00 46.38 309 VAL A N 1
ATOM 2487 C CA . VAL A 1 309 ? 10.864 21.882 -7.145 1.00 46.38 309 VAL A CA 1
ATOM 2488 C C . VAL A 1 309 ? 9.583 21.284 -6.579 1.00 46.38 309 VAL A C 1
ATOM 2490 O O . VAL A 1 309 ? 9.573 20.742 -5.476 1.00 46.38 309 VAL A O 1
ATOM 2493 N N . ARG A 1 310 ? 8.481 21.448 -7.314 1.00 46.12 310 ARG A N 1
ATOM 2494 C CA . ARG A 1 310 ? 7.155 21.054 -6.848 1.00 46.12 310 ARG A CA 1
ATOM 2495 C C . ARG A 1 310 ? 7.149 19.537 -6.608 1.00 46.12 310 ARG A C 1
ATOM 2497 O O . ARG A 1 310 ? 7.270 18.788 -7.582 1.00 46.12 310 ARG A O 1
ATOM 2504 N N . PRO A 1 311 ? 6.942 19.054 -5.371 1.00 38.09 311 PRO A N 1
ATOM 2505 C CA . PRO A 1 311 ? 6.976 17.620 -5.080 1.00 38.09 311 PRO A CA 1
ATOM 2506 C C . PRO A 1 311 ? 5.857 16.838 -5.793 1.00 38.09 311 PRO A C 1
ATOM 2508 O O . PRO A 1 311 ? 5.983 15.634 -5.997 1.00 38.09 311 PRO A O 1
ATOM 2511 N N . CYS A 1 312 ? 4.779 17.509 -6.215 1.00 37.31 312 CYS A N 1
ATOM 2512 C CA . CYS A 1 312 ? 3.686 16.921 -6.994 1.00 37.31 312 CYS A CA 1
ATOM 2513 C C . CYS A 1 312 ? 3.952 16.878 -8.511 1.00 37.31 312 CYS A C 1
ATOM 2515 O O . CYS A 1 312 ? 3.587 15.899 -9.153 1.00 37.31 312 CYS A O 1
ATOM 2517 N N . VAL A 1 313 ? 4.637 17.871 -9.094 1.00 39.59 313 VAL A N 1
ATOM 2518 C CA . VAL A 1 313 ? 4.978 17.869 -10.536 1.00 39.59 313 VAL A CA 1
ATOM 2519 C C . VAL A 1 313 ? 6.164 16.944 -10.825 1.00 39.59 313 VAL A C 1
ATOM 2521 O O . VAL A 1 313 ? 6.276 16.404 -11.921 1.00 39.59 313 VAL A O 1
ATOM 2524 N N . ALA A 1 314 ? 7.019 16.690 -9.830 1.00 39.78 314 ALA A N 1
ATOM 2525 C CA . ALA A 1 314 ? 8.098 15.712 -9.939 1.00 39.78 314 ALA A CA 1
ATOM 2526 C C . ALA A 1 314 ? 7.598 14.253 -10.030 1.00 39.78 314 ALA A C 1
ATOM 2528 O O . ALA A 1 314 ? 8.303 13.418 -10.586 1.00 39.78 314 ALA A O 1
ATOM 2529 N N . LYS A 1 315 ? 6.386 13.941 -9.536 1.00 41.69 315 LYS A N 1
ATOM 2530 C CA . LYS A 1 315 ? 5.868 12.558 -9.464 1.00 41.69 315 LYS A CA 1
ATOM 2531 C C . LYS A 1 315 ? 5.221 12.030 -10.753 1.00 41.69 315 LYS A C 1
ATOM 2533 O O . LYS A 1 315 ? 5.187 10.821 -10.940 1.00 41.69 315 LYS A O 1
ATOM 2538 N N . TYR A 1 316 ? 4.729 12.896 -11.643 1.00 45.31 316 TYR A N 1
ATOM 2539 C CA . TYR A 1 316 ? 3.887 12.502 -12.791 1.00 45.31 316 TYR A CA 1
ATOM 2540 C C . TYR A 1 316 ? 4.567 12.697 -14.144 1.00 45.31 316 TYR A C 1
ATOM 2542 O O . TYR A 1 316 ? 4.076 13.435 -14.997 1.00 45.31 316 TYR A O 1
ATOM 2550 N N . ASN A 1 317 ? 5.730 12.083 -14.327 1.00 53.78 317 ASN A N 1
ATOM 2551 C CA . ASN A 1 317 ? 6.580 12.391 -15.474 1.00 53.78 317 ASN A CA 1
ATOM 2552 C C . ASN A 1 317 ? 6.991 11.186 -16.319 1.00 53.78 317 ASN A C 1
ATOM 2554 O O . ASN A 1 317 ? 7.505 11.396 -17.414 1.00 53.78 317 ASN A O 1
ATOM 2558 N N . GLU A 1 318 ? 6.734 9.964 -15.857 1.00 67.25 318 GLU A N 1
ATOM 2559 C CA . GLU A 1 318 ? 6.704 8.798 -16.735 1.00 67.25 318 GLU A CA 1
ATOM 2560 C C . GLU A 1 318 ? 5.314 8.697 -17.372 1.00 67.25 318 GLU A C 1
ATOM 2562 O O . GLU A 1 318 ? 4.298 8.982 -16.733 1.00 67.25 318 GLU A O 1
ATOM 2567 N N . ALA A 1 319 ? 5.254 8.333 -18.649 1.00 74.00 319 ALA A N 1
ATOM 2568 C CA . ALA A 1 319 ? 3.985 7.982 -19.261 1.00 74.00 319 ALA A CA 1
ATOM 2569 C C . ALA A 1 319 ? 3.527 6.647 -18.670 1.00 74.00 319 ALA A C 1
ATOM 2571 O O . ALA A 1 319 ? 4.208 5.637 -18.823 1.00 74.00 319 ALA A O 1
ATOM 2572 N N . ILE A 1 320 ? 2.400 6.646 -17.972 1.00 77.44 320 ILE A N 1
ATOM 2573 C CA . ILE A 1 320 ? 1.833 5.441 -17.368 1.00 77.44 320 ILE A CA 1
ATOM 2574 C C . ILE A 1 320 ? 0.731 4.924 -18.293 1.00 77.44 320 ILE A C 1
ATOM 2576 O O . ILE A 1 320 ? -0.192 5.666 -18.642 1.00 77.44 320 ILE A O 1
ATOM 2580 N N . CYS A 1 321 ? 0.832 3.660 -18.699 1.00 78.19 321 CYS A N 1
ATOM 2581 C CA . CYS A 1 321 ? -0.149 2.992 -19.540 1.00 78.19 321 CYS A CA 1
ATOM 2582 C C . CYS A 1 321 ? -0.677 1.719 -18.847 1.00 78.19 321 CYS A C 1
ATOM 2584 O O . CYS A 1 321 ? 0.087 0.772 -18.663 1.00 78.19 321 CYS A O 1
ATOM 2586 N N . PRO A 1 322 ? -1.968 1.660 -18.476 1.00 78.94 322 PRO A N 1
ATOM 2587 C CA . PRO A 1 322 ? -2.974 2.710 -18.628 1.00 78.94 322 PRO A CA 1
ATOM 2588 C C . PRO A 1 322 ? -2.803 3.830 -17.574 1.00 78.94 322 PRO A C 1
ATOM 2590 O O . PRO A 1 322 ? -2.232 3.587 -16.515 1.00 78.94 322 PRO A O 1
ATOM 2593 N N . PRO A 1 323 ? -3.346 5.042 -17.798 1.00 74.06 323 PRO A N 1
ATOM 2594 C CA . PRO A 1 323 ? -3.117 6.200 -16.919 1.00 74.06 323 PRO A CA 1
ATOM 2595 C C . PRO A 1 323 ? -3.568 6.044 -15.460 1.00 74.06 323 PRO A C 1
ATOM 2597 O O . PRO A 1 323 ? -3.120 6.798 -14.600 1.00 74.06 323 PRO A O 1
ATOM 2600 N N . ASN A 1 324 ? -4.476 5.107 -15.188 1.00 73.81 324 ASN A N 1
ATOM 2601 C CA . ASN A 1 324 ? -5.021 4.860 -13.851 1.00 73.81 324 ASN A CA 1
ATOM 2602 C C . ASN A 1 324 ? -4.188 3.820 -13.078 1.00 73.81 324 ASN A C 1
ATOM 2604 O O . ASN A 1 324 ? -4.499 3.505 -11.929 1.00 73.81 324 ASN A O 1
ATOM 2608 N N . ASP A 1 325 ? -3.130 3.280 -13.693 1.00 78.06 325 ASP A N 1
ATOM 2609 C CA . ASP A 1 325 ? -2.209 2.377 -13.021 1.00 78.06 325 ASP A CA 1
ATOM 2610 C C . ASP A 1 325 ? -1.278 3.138 -12.073 1.00 78.06 325 ASP A C 1
ATOM 2612 O O . ASP A 1 325 ? -0.249 3.682 -12.453 1.00 78.06 325 ASP A O 1
ATOM 2616 N N . GLU A 1 326 ? -1.611 3.156 -10.791 1.00 75.25 326 GLU A N 1
ATOM 2617 C CA . GLU A 1 326 ? -0.752 3.785 -9.787 1.00 75.25 326 GLU A CA 1
ATOM 2618 C C . GLU A 1 326 ? 0.364 2.853 -9.276 1.00 75.25 326 GLU A C 1
ATOM 2620 O O . GLU A 1 326 ? 0.806 2.983 -8.127 1.00 75.25 326 GLU A O 1
ATOM 2625 N N . TRP A 1 327 ? 0.695 1.775 -9.989 1.00 82.25 327 TRP A N 1
ATOM 2626 C CA . TRP A 1 327 ? 1.791 0.896 -9.589 1.00 82.25 327 TRP A CA 1
ATOM 2627 C C . TRP A 1 327 ? 3.129 1.649 -9.622 1.00 82.25 327 TRP A C 1
ATOM 2629 O O . TRP A 1 327 ? 3.382 2.458 -10.507 1.00 82.25 327 TRP A O 1
ATOM 2639 N N . TYR A 1 328 ? 3.982 1.386 -8.633 1.00 78.69 328 TYR A N 1
ATOM 2640 C CA . TYR A 1 328 ? 5.343 1.910 -8.572 1.00 78.69 328 TYR A CA 1
ATOM 2641 C C . TYR A 1 328 ? 6.256 0.814 -8.021 1.00 78.69 328 TYR A C 1
ATOM 2643 O O . TYR A 1 328 ? 5.923 0.212 -6.993 1.00 78.69 328 TYR A O 1
ATOM 2651 N N . PRO A 1 329 ? 7.413 0.553 -8.648 1.00 78.25 329 PRO A N 1
ATOM 2652 C CA . PRO A 1 329 ? 8.289 -0.520 -8.209 1.00 78.25 329 PRO A CA 1
ATOM 2653 C C . PRO A 1 329 ? 8.900 -0.209 -6.839 1.00 78.25 329 PRO A C 1
ATOM 2655 O O . PRO A 1 329 ? 9.526 0.830 -6.640 1.00 78.25 329 PRO A O 1
ATOM 2658 N N . LYS A 1 330 ? 8.808 -1.164 -5.904 1.00 75.88 330 LYS A N 1
ATOM 2659 C CA . LYS A 1 330 ? 9.501 -1.092 -4.600 1.00 75.88 330 LYS A CA 1
ATOM 2660 C C . LYS A 1 330 ? 11.027 -1.108 -4.751 1.00 75.88 330 LYS A C 1
ATOM 2662 O O . LYS A 1 330 ? 11.747 -0.594 -3.897 1.00 75.88 330 LYS A O 1
ATOM 2667 N N . HIS A 1 331 ? 11.519 -1.705 -5.837 1.00 78.44 331 HIS A N 1
ATOM 2668 C CA . HIS A 1 331 ? 12.938 -1.833 -6.142 1.00 78.44 331 HIS A CA 1
ATOM 2669 C C . HIS A 1 331 ? 13.265 -1.159 -7.477 1.00 78.44 331 HIS A C 1
ATOM 2671 O O . HIS A 1 331 ? 13.044 -1.713 -8.557 1.00 78.44 331 HIS A O 1
ATOM 2677 N N . GLU A 1 332 ? 13.830 0.042 -7.398 1.00 75.38 332 GLU A N 1
ATOM 2678 C CA . GLU A 1 332 ? 14.306 0.801 -8.550 1.00 75.38 332 GLU A CA 1
ATOM 2679 C C . GLU A 1 332 ? 15.826 0.984 -8.495 1.00 75.38 332 GLU A C 1
ATOM 2681 O O . GLU A 1 332 ? 16.433 1.064 -7.424 1.00 75.38 332 GLU A O 1
ATOM 2686 N N . ARG A 1 333 ? 16.458 1.042 -9.671 1.00 77.81 333 ARG A N 1
ATOM 2687 C CA . ARG A 1 333 ? 17.878 1.378 -9.767 1.00 77.81 333 ARG A CA 1
ATOM 2688 C C . ARG A 1 333 ? 18.042 2.900 -9.634 1.00 77.81 333 ARG A C 1
ATOM 2690 O O . ARG A 1 333 ? 17.464 3.629 -10.434 1.00 77.81 333 ARG A O 1
ATOM 2697 N N . PRO A 1 334 ? 18.876 3.401 -8.704 1.00 74.56 334 PRO A N 1
ATOM 2698 C CA . PRO A 1 334 ? 18.998 4.837 -8.406 1.00 74.56 334 PRO A CA 1
ATOM 2699 C C . PRO A 1 334 ? 19.645 5.654 -9.537 1.00 74.56 334 PRO A C 1
ATOM 2701 O O . PRO A 1 334 ? 19.814 6.875 -9.451 1.00 74.56 334 PRO A O 1
ATOM 2704 N N . ASP A 1 335 ? 20.109 4.987 -10.588 1.00 81.25 335 ASP A N 1
ATOM 2705 C CA . ASP A 1 335 ? 20.739 5.598 -11.741 1.00 81.25 335 ASP A CA 1
ATOM 2706 C C . ASP A 1 335 ? 19.939 5.521 -13.033 1.00 81.25 335 ASP A C 1
ATOM 2708 O O . ASP A 1 335 ? 20.442 5.932 -14.080 1.00 81.25 335 ASP A O 1
ATOM 2712 N N . MET A 1 336 ? 18.679 5.123 -12.933 1.00 80.00 336 MET A N 1
ATOM 2713 C CA . MET A 1 336 ? 17.750 5.076 -14.045 1.00 80.00 336 MET A CA 1
ATOM 2714 C C . MET A 1 336 ? 16.557 5.994 -13.783 1.00 80.00 336 MET A C 1
ATOM 2716 O O . MET A 1 336 ? 16.132 6.175 -12.647 1.00 80.00 336 MET A O 1
ATOM 2720 N N . SER A 1 337 ? 16.045 6.579 -14.858 1.00 79.38 337 SER A N 1
ATOM 2721 C CA . SER A 1 337 ? 14.838 7.401 -14.882 1.00 79.38 337 SER A CA 1
ATOM 2722 C C . SER A 1 337 ? 13.841 6.788 -15.836 1.00 79.38 337 SER A C 1
ATOM 2724 O O . SER A 1 337 ? 14.198 6.493 -16.972 1.00 79.38 337 SER A O 1
ATOM 2726 N N . SER A 1 338 ? 12.594 6.625 -15.423 1.00 80.44 338 SER A N 1
ATOM 2727 C CA . SER A 1 338 ? 11.567 6.066 -16.298 1.00 80.44 338 SER A CA 1
ATOM 2728 C C . SER A 1 338 ? 11.058 7.074 -17.327 1.00 80.44 338 SER A C 1
ATOM 2730 O O . SER A 1 338 ? 10.872 8.253 -17.024 1.00 80.44 338 SER A O 1
ATOM 2732 N N . ILE A 1 339 ? 10.889 6.588 -18.558 1.00 82.81 339 ILE A N 1
ATOM 2733 C CA . ILE A 1 339 ? 10.220 7.271 -19.668 1.00 82.81 339 ILE A CA 1
ATOM 2734 C C . ILE A 1 339 ? 8.756 6.834 -19.711 1.00 82.81 339 ILE A C 1
ATOM 2736 O O . ILE A 1 339 ? 7.853 7.666 -19.720 1.00 82.81 339 ILE A O 1
ATOM 2740 N N . VAL A 1 340 ? 8.528 5.521 -19.787 1.00 84.69 340 VAL A N 1
ATOM 2741 C CA . VAL A 1 340 ? 7.196 4.923 -19.877 1.00 84.69 340 VAL A CA 1
ATOM 2742 C C . VAL A 1 340 ? 7.139 3.676 -19.010 1.00 84.69 340 VAL A C 1
ATOM 2744 O O . VAL A 1 340 ? 8.073 2.869 -18.997 1.00 84.69 340 VAL A O 1
ATOM 2747 N N . GLN A 1 341 ? 6.017 3.523 -18.323 1.00 87.19 341 GLN A N 1
ATOM 2748 C CA . GLN A 1 341 ? 5.637 2.352 -17.563 1.00 87.19 341 GLN A CA 1
ATOM 2749 C C . GLN A 1 341 ? 4.367 1.768 -18.173 1.00 87.19 341 GLN A C 1
ATOM 2751 O O . GLN A 1 341 ? 3.383 2.484 -18.346 1.00 87.19 341 GLN A O 1
ATOM 2756 N N . ASN A 1 342 ? 4.382 0.474 -18.481 1.00 88.88 342 ASN A N 1
ATOM 2757 C CA . ASN A 1 342 ? 3.219 -0.213 -19.026 1.00 88.88 342 ASN A CA 1
ATOM 2758 C C . ASN A 1 342 ? 2.855 -1.413 -18.163 1.00 88.88 342 ASN A C 1
ATOM 2760 O O . ASN A 1 342 ? 3.706 -2.267 -17.901 1.00 88.88 342 ASN A O 1
ATOM 2764 N N . LEU A 1 343 ? 1.585 -1.503 -17.799 1.00 90.25 343 LEU A N 1
ATOM 2765 C CA . LEU A 1 343 ? 0.961 -2.725 -17.324 1.00 90.25 343 LEU A CA 1
ATOM 2766 C C . LEU A 1 343 ? 0.753 -3.680 -18.506 1.00 90.25 343 LEU A C 1
ATOM 2768 O O . LEU A 1 343 ? 0.245 -3.283 -19.556 1.00 90.25 343 LEU A O 1
ATOM 2772 N N . ILE A 1 344 ? 1.133 -4.941 -18.328 1.00 91.62 344 ILE A N 1
ATOM 2773 C CA . ILE A 1 344 ? 1.031 -5.964 -19.369 1.00 91.62 344 ILE A CA 1
ATOM 2774 C C . ILE A 1 344 ? -0.239 -6.787 -19.156 1.00 91.62 344 ILE A C 1
ATOM 2776 O O . ILE A 1 344 ? -0.465 -7.330 -18.076 1.00 91.62 344 ILE A O 1
ATOM 2780 N N . MET A 1 345 ? -1.019 -6.925 -20.226 1.00 90.44 345 MET A N 1
ATOM 2781 C CA . MET A 1 345 ? -2.068 -7.933 -20.346 1.00 90.44 345 MET A CA 1
ATOM 2782 C C . MET A 1 345 ? -1.531 -9.060 -21.229 1.00 90.44 345 MET A C 1
ATOM 2784 O O . MET A 1 345 ? -1.182 -8.833 -22.383 1.00 90.44 345 MET A O 1
ATOM 2788 N N . ILE A 1 346 ? -1.434 -10.259 -20.673 1.00 93.19 346 ILE A N 1
ATOM 2789 C CA . ILE A 1 346 ? -0.875 -11.440 -21.329 1.00 93.19 346 ILE A CA 1
ATOM 2790 C C . ILE A 1 346 ? -1.889 -11.983 -22.344 1.00 93.19 346 ILE A C 1
ATOM 2792 O O . ILE A 1 346 ? -3.067 -12.139 -22.020 1.00 93.19 346 ILE A O 1
ATOM 2796 N N . ASP A 1 347 ? -1.458 -12.337 -23.553 1.00 92.12 347 ASP A N 1
ATOM 2797 C CA . ASP A 1 347 ? -2.285 -13.153 -24.450 1.00 92.12 347 ASP A CA 1
ATOM 2798 C C . ASP A 1 347 ? -2.209 -14.624 -23.996 1.00 92.12 347 ASP A C 1
ATOM 2800 O O . ASP A 1 347 ? -1.119 -15.202 -24.000 1.00 92.12 347 ASP A O 1
ATOM 2804 N N . PRO A 1 348 ? -3.328 -15.279 -23.624 1.00 89.94 348 PRO A N 1
ATOM 2805 C CA . PRO A 1 348 ? -3.317 -16.694 -23.252 1.00 89.94 348 PRO A CA 1
ATOM 2806 C C . PRO A 1 348 ? -2.763 -17.628 -24.341 1.00 89.94 348 PRO A C 1
ATOM 2808 O O . PRO A 1 348 ? -2.363 -18.748 -24.025 1.00 89.94 348 PRO A O 1
ATOM 2811 N N . ASN A 1 349 ? -2.740 -17.193 -25.607 1.00 93.94 349 ASN A N 1
ATOM 2812 C CA . ASN A 1 349 ? -2.189 -17.963 -26.724 1.00 93.94 349 ASN A CA 1
ATOM 2813 C C . ASN A 1 349 ? -0.676 -17.757 -26.918 1.00 93.94 349 ASN A C 1
ATOM 2815 O O . ASN A 1 349 ? -0.019 -18.625 -27.495 1.00 93.94 349 ASN A O 1
ATOM 2819 N N . ASP A 1 350 ? -0.117 -16.640 -26.439 1.00 94.06 350 ASP A N 1
ATOM 2820 C CA . ASP A 1 350 ? 1.312 -16.319 -26.517 1.00 94.06 350 ASP A CA 1
ATOM 2821 C C . ASP A 1 350 ? 1.813 -15.741 -25.186 1.00 94.06 350 ASP A C 1
ATOM 2823 O O . ASP A 1 350 ? 1.915 -14.532 -24.985 1.00 94.06 350 ASP A O 1
ATOM 2827 N N . LEU A 1 351 ? 2.200 -16.640 -24.277 1.00 94.00 351 LEU A N 1
ATOM 2828 C CA . LEU A 1 351 ? 2.704 -16.291 -22.942 1.00 94.00 351 LEU A CA 1
ATOM 2829 C C . LEU A 1 351 ? 4.081 -15.604 -22.953 1.00 94.00 351 LEU A C 1
ATOM 2831 O O . LEU A 1 351 ? 4.627 -15.320 -21.889 1.00 94.00 351 LEU A O 1
ATOM 2835 N N . HIS A 1 352 ? 4.679 -15.384 -24.124 1.00 94.69 352 HIS A N 1
ATOM 2836 C CA . HIS A 1 352 ? 5.975 -14.727 -24.265 1.00 94.69 352 HIS A CA 1
ATOM 2837 C C . HIS A 1 352 ? 5.862 -13.287 -24.762 1.00 94.69 352 HIS A C 1
ATOM 2839 O O . HIS A 1 352 ? 6.866 -12.569 -24.727 1.00 94.69 352 HIS A O 1
ATOM 2845 N N . ASP A 1 353 ? 4.698 -12.873 -25.262 1.00 93.19 353 ASP A N 1
ATOM 2846 C CA . ASP A 1 353 ? 4.519 -11.540 -25.824 1.00 93.19 353 ASP A CA 1
ATOM 2847 C C . ASP A 1 353 ? 4.335 -10.498 -24.723 1.00 93.19 353 ASP A C 1
ATOM 2849 O O . ASP A 1 353 ? 3.506 -10.671 -23.836 1.00 93.19 353 ASP A O 1
ATOM 2853 N N . VAL A 1 354 ? 5.143 -9.437 -24.747 1.00 91.31 354 VAL A N 1
ATOM 2854 C CA . VAL A 1 354 ? 5.158 -8.437 -23.670 1.00 91.31 354 VAL A CA 1
ATOM 2855 C C . VAL A 1 354 ? 4.619 -7.102 -24.163 1.00 91.31 354 VAL A C 1
ATOM 2857 O O . VAL A 1 354 ? 3.591 -6.638 -23.681 1.00 91.31 354 VAL A O 1
ATOM 2860 N N . ILE A 1 355 ? 5.336 -6.450 -25.084 1.00 91.44 355 ILE A N 1
ATOM 2861 C CA . ILE A 1 355 ? 4.928 -5.164 -25.662 1.00 91.44 355 ILE A CA 1
ATOM 2862 C C . ILE A 1 355 ? 5.714 -4.867 -26.944 1.00 91.44 355 ILE A C 1
ATOM 2864 O O . ILE A 1 355 ? 6.890 -5.222 -27.061 1.00 91.44 355 ILE A O 1
ATOM 2868 N N . ASP A 1 356 ? 5.104 -4.149 -27.887 1.00 91.06 356 ASP A N 1
ATOM 2869 C CA . ASP A 1 356 ? 5.816 -3.499 -28.991 1.00 91.06 356 ASP A CA 1
ATOM 2870 C C . ASP A 1 356 ? 6.077 -2.027 -28.648 1.00 91.06 356 ASP A C 1
ATOM 2872 O O . ASP A 1 356 ? 5.150 -1.226 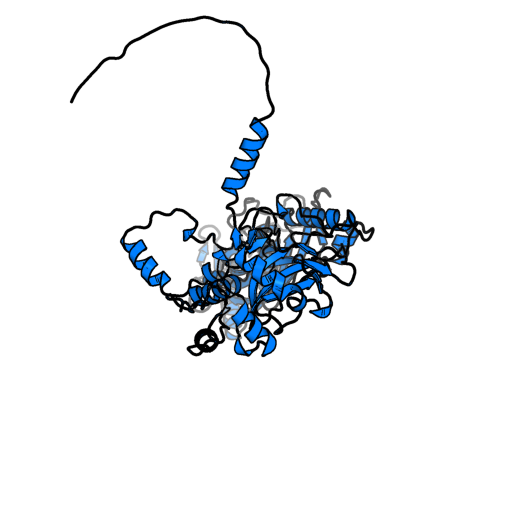-28.552 1.00 91.06 356 ASP A O 1
ATOM 2876 N N . LEU A 1 357 ? 7.347 -1.630 -28.506 1.00 87.94 357 LEU A N 1
ATOM 2877 C CA . LEU A 1 357 ? 7.687 -0.241 -28.163 1.00 87.94 357 LEU A CA 1
ATOM 2878 C C . LEU A 1 357 ? 7.315 0.766 -29.265 1.00 87.94 357 LEU A C 1
ATOM 2880 O O . LEU A 1 357 ? 7.300 1.968 -29.008 1.00 87.94 357 LEU A O 1
ATOM 2884 N N . LYS A 1 358 ? 7.017 0.315 -30.492 1.00 87.88 358 LYS A N 1
ATOM 2885 C CA . LYS A 1 358 ? 6.477 1.190 -31.548 1.00 87.88 358 LYS A CA 1
ATOM 2886 C C . LYS A 1 358 ? 5.022 1.568 -31.306 1.00 87.88 358 LYS A C 1
ATOM 2888 O O . LYS A 1 358 ? 4.584 2.602 -31.806 1.00 87.88 358 LYS A O 1
ATOM 2893 N N . ASN A 1 359 ? 4.285 0.718 -30.599 1.00 85.25 359 ASN A N 1
ATOM 2894 C CA . ASN A 1 359 ? 2.865 0.876 -30.350 1.00 85.25 359 ASN A CA 1
ATOM 2895 C C . ASN A 1 359 ? 2.579 0.693 -28.857 1.00 85.25 359 ASN A C 1
ATOM 2897 O O . ASN A 1 359 ? 2.264 -0.400 -28.396 1.00 85.25 359 ASN A O 1
ATOM 2901 N N . LEU A 1 360 ? 2.663 1.794 -28.113 1.00 78.81 360 LEU A N 1
ATOM 2902 C CA . LEU A 1 360 ? 2.369 1.838 -26.678 1.00 78.81 360 LEU A CA 1
ATOM 2903 C C . LEU A 1 360 ? 0.866 2.078 -26.400 1.00 78.81 360 LEU A C 1
ATOM 2905 O O . LEU A 1 360 ? 0.490 2.510 -25.309 1.00 78.81 360 LEU A O 1
ATOM 2909 N N . GLY A 1 361 ? 0.006 1.805 -27.390 1.00 73.06 361 GLY A N 1
ATOM 2910 C CA . GLY A 1 361 ? -1.442 2.001 -27.336 1.00 73.06 361 GLY A CA 1
ATOM 2911 C C . GLY A 1 361 ? -1.896 3.426 -27.669 1.00 73.06 361 GLY A C 1
ATOM 2912 O O . GLY A 1 361 ? -1.133 4.256 -28.160 1.00 73.06 361 GLY A O 1
ATOM 2913 N N . ASP A 1 362 ? -3.165 3.724 -27.379 1.00 69.50 362 ASP A N 1
ATOM 2914 C CA . ASP A 1 362 ? -3.801 5.013 -27.713 1.00 69.50 362 ASP A CA 1
ATOM 2915 C C . ASP A 1 362 ? -3.305 6.185 -26.847 1.00 69.50 362 ASP A C 1
ATOM 2917 O O . ASP A 1 362 ? -3.521 7.358 -27.170 1.00 69.50 362 ASP A O 1
ATOM 2921 N N . HIS A 1 363 ? -2.659 5.871 -25.723 1.00 64.12 363 HIS A N 1
ATOM 2922 C CA . HIS A 1 363 ? -2.326 6.834 -24.678 1.00 64.12 363 HIS A CA 1
ATOM 2923 C C . HIS A 1 363 ? -0.894 7.356 -24.745 1.00 64.12 363 HIS A C 1
ATOM 2925 O O . HIS A 1 363 ? -0.622 8.378 -24.121 1.00 64.12 363 HIS A O 1
ATOM 2931 N N . ALA A 1 364 ? 0.006 6.695 -25.476 1.00 72.19 364 ALA A N 1
ATOM 2932 C CA . ALA A 1 364 ? 1.423 7.034 -25.520 1.00 72.19 364 ALA A CA 1
ATOM 2933 C C . ALA A 1 364 ? 2.026 6.717 -26.896 1.00 72.19 364 ALA A C 1
ATOM 2935 O O . ALA A 1 364 ? 1.810 5.643 -27.450 1.00 72.19 364 ALA A O 1
ATOM 2936 N N . LYS A 1 365 ? 2.840 7.630 -27.437 1.00 82.25 365 LYS A N 1
ATOM 2937 C CA . LYS A 1 365 ? 3.670 7.372 -28.624 1.00 82.25 365 LYS A CA 1
ATOM 2938 C C . LYS A 1 365 ? 5.088 7.892 -28.407 1.00 82.25 365 LYS A C 1
ATOM 2940 O O . LYS A 1 365 ? 5.255 9.035 -27.993 1.00 82.25 365 LYS A O 1
ATOM 2945 N N . LEU A 1 366 ? 6.092 7.078 -28.739 1.00 84.31 366 LEU A N 1
ATOM 2946 C CA . LEU A 1 366 ? 7.484 7.525 -28.784 1.00 84.31 366 LEU A CA 1
ATOM 2947 C C . LEU A 1 366 ? 7.765 8.360 -30.039 1.00 84.31 366 LEU A C 1
ATOM 2949 O O . LEU A 1 366 ? 7.272 8.051 -31.125 1.00 84.31 366 LEU A O 1
ATOM 2953 N N . ASP A 1 367 ? 8.583 9.400 -29.889 1.00 86.56 367 ASP A N 1
ATOM 2954 C CA . ASP A 1 367 ? 9.065 10.208 -31.012 1.00 86.56 367 ASP A CA 1
ATOM 2955 C C . ASP A 1 367 ? 9.828 9.350 -32.045 1.00 86.56 367 ASP A C 1
ATOM 2957 O O . ASP A 1 367 ? 10.582 8.436 -31.693 1.00 86.56 367 ASP A O 1
ATOM 2961 N N . ASP A 1 368 ? 9.636 9.638 -33.336 1.00 88.50 368 ASP A N 1
ATOM 2962 C CA . ASP A 1 368 ? 10.152 8.799 -34.425 1.00 88.50 368 ASP A CA 1
ATOM 2963 C C . ASP A 1 368 ? 11.701 8.797 -34.492 1.00 88.50 368 ASP A C 1
ATOM 2965 O O . ASP A 1 368 ? 12.304 7.777 -34.858 1.00 88.50 368 ASP A O 1
ATOM 2969 N N . ASP A 1 369 ? 12.368 9.882 -34.072 1.00 89.81 369 ASP A N 1
ATOM 2970 C CA . ASP A 1 369 ? 13.836 9.937 -33.985 1.00 89.81 369 ASP A CA 1
ATOM 2971 C C . ASP A 1 369 ? 14.343 9.066 -32.826 1.00 89.81 369 ASP A C 1
ATOM 2973 O O . ASP A 1 369 ? 15.342 8.352 -32.959 1.00 89.81 369 ASP A O 1
ATOM 2977 N N . VAL A 1 370 ? 13.622 9.065 -31.698 1.00 89.25 370 VAL A N 1
ATOM 2978 C CA . VAL A 1 370 ? 13.925 8.203 -30.545 1.00 89.25 370 VAL A CA 1
ATOM 2979 C C . VAL A 1 370 ? 13.706 6.733 -30.902 1.00 89.25 370 VAL A C 1
ATOM 2981 O O . VAL A 1 370 ? 14.564 5.901 -30.614 1.00 89.25 370 VAL A O 1
ATOM 2984 N N . LEU A 1 371 ? 12.621 6.398 -31.607 1.00 90.81 371 LEU A N 1
ATOM 2985 C CA . LEU A 1 371 ? 12.382 5.041 -32.112 1.00 90.81 371 LEU A CA 1
ATOM 2986 C C . LEU A 1 371 ? 13.494 4.573 -33.059 1.00 90.81 371 LEU A C 1
ATOM 2988 O O . LEU A 1 371 ? 13.882 3.404 -33.030 1.00 90.81 371 LEU A O 1
ATOM 2992 N N . THR A 1 372 ? 14.015 5.467 -33.899 1.00 91.62 372 THR A N 1
ATOM 2993 C CA . THR A 1 372 ? 15.131 5.159 -34.806 1.00 91.62 372 THR A CA 1
ATOM 2994 C C . THR A 1 372 ? 16.403 4.833 -34.027 1.00 91.62 372 THR A C 1
ATOM 2996 O O . THR A 1 372 ? 17.056 3.826 -34.313 1.00 91.62 372 THR A O 1
ATOM 2999 N N . PHE A 1 373 ? 16.704 5.609 -32.985 1.00 92.19 373 PHE A N 1
ATOM 3000 C CA . PHE A 1 373 ? 17.812 5.316 -32.079 1.00 92.19 373 PHE A CA 1
ATOM 3001 C C . PHE A 1 373 ? 17.616 3.979 -31.343 1.00 92.19 373 PHE A C 1
ATOM 3003 O O . PHE A 1 373 ? 18.502 3.121 -31.382 1.00 92.19 373 PHE A O 1
ATOM 3010 N N . LEU A 1 374 ? 16.434 3.737 -30.765 1.00 92.88 374 LEU A N 1
ATOM 3011 C CA . LEU A 1 374 ? 16.120 2.485 -30.066 1.00 92.88 374 LEU A CA 1
ATOM 3012 C C . LEU A 1 374 ? 16.286 1.253 -30.967 1.00 92.88 374 LEU A C 1
ATOM 3014 O O . LEU A 1 374 ? 16.779 0.230 -30.498 1.00 92.88 374 LEU A O 1
ATOM 3018 N N . LYS A 1 375 ? 15.938 1.333 -32.262 1.00 93.56 375 LYS A N 1
ATOM 3019 C CA . LYS A 1 375 ? 16.156 0.228 -33.221 1.00 93.56 375 LYS A CA 1
ATOM 3020 C C . LYS A 1 375 ? 17.634 -0.134 -33.357 1.00 93.56 375 LYS A C 1
ATOM 3022 O O . LYS A 1 375 ? 17.962 -1.318 -33.408 1.00 93.56 375 LYS A O 1
ATOM 3027 N N . SER A 1 376 ? 18.523 0.862 -33.391 1.00 92.31 376 SER A N 1
ATOM 3028 C CA . SER A 1 376 ? 19.975 0.626 -33.448 1.00 92.31 376 SER A CA 1
ATOM 3029 C C . SER A 1 376 ? 20.518 -0.003 -32.156 1.00 92.31 376 SER A C 1
ATOM 3031 O O . SER A 1 376 ? 21.450 -0.809 -32.187 1.00 92.31 376 SER A O 1
ATOM 3033 N N . GLU A 1 377 ? 19.868 0.293 -31.030 1.00 92.50 377 GLU A N 1
ATOM 3034 C CA . GLU A 1 377 ? 20.235 -0.180 -29.697 1.00 92.50 377 GLU A CA 1
ATOM 3035 C C . GLU A 1 377 ? 19.497 -1.454 -29.259 1.00 92.50 377 GLU A C 1
ATOM 3037 O O . GLU A 1 377 ? 19.803 -1.980 -28.192 1.00 92.50 377 GLU A O 1
ATOM 3042 N N . ALA A 1 378 ? 18.576 -1.996 -30.065 1.00 92.50 378 ALA A N 1
ATOM 3043 C CA . ALA A 1 378 ? 17.627 -3.041 -29.661 1.00 92.50 378 ALA A CA 1
ATOM 3044 C C . ALA A 1 378 ? 18.274 -4.221 -28.911 1.00 92.50 378 ALA A C 1
ATOM 3046 O O . ALA A 1 378 ? 17.816 -4.610 -27.840 1.00 92.50 378 ALA A O 1
ATOM 3047 N N . ARG A 1 379 ? 19.403 -4.737 -29.416 1.00 92.81 379 ARG A N 1
ATOM 3048 C CA . ARG A 1 379 ? 20.139 -5.865 -28.807 1.00 92.81 379 ARG A CA 1
ATOM 3049 C C . ARG A 1 379 ? 20.746 -5.573 -27.426 1.00 92.81 379 ARG A C 1
ATOM 3051 O O . ARG A 1 379 ? 21.186 -6.503 -26.761 1.00 92.81 379 ARG A O 1
ATOM 3058 N N . TYR A 1 380 ? 20.830 -4.305 -27.040 1.00 93.56 380 TYR A N 1
ATOM 3059 C CA . TYR A 1 380 ? 21.438 -3.829 -25.799 1.00 93.56 380 TYR A CA 1
ATOM 3060 C C . TYR A 1 380 ? 20.408 -3.326 -24.787 1.00 93.56 380 TYR A C 1
ATOM 3062 O O . TYR A 1 380 ? 20.749 -3.164 -23.619 1.00 93.56 380 TYR A O 1
ATOM 3070 N N . LEU A 1 381 ? 19.154 -3.116 -25.202 1.00 93.00 381 LEU A N 1
ATOM 3071 C CA . LEU A 1 381 ? 18.101 -2.564 -24.344 1.00 93.00 381 LEU A CA 1
ATOM 3072 C C . LEU A 1 381 ? 17.767 -3.455 -23.143 1.00 93.00 381 LEU A C 1
ATOM 3074 O O . LEU A 1 381 ? 17.308 -2.952 -22.125 1.00 93.00 381 LEU A O 1
ATOM 3078 N N . ASN A 1 382 ? 18.024 -4.760 -23.222 1.00 91.25 382 ASN A N 1
ATOM 3079 C CA . ASN A 1 382 ? 17.827 -5.687 -22.108 1.00 91.25 382 ASN A CA 1
ATOM 3080 C C . ASN A 1 382 ? 19.054 -5.809 -21.188 1.00 91.25 382 ASN A C 1
ATOM 3082 O O . ASN A 1 382 ? 19.028 -6.616 -20.271 1.00 91.25 382 ASN A O 1
ATOM 3086 N N . SER A 1 383 ? 20.142 -5.070 -21.432 1.00 91.44 383 SER A N 1
ATOM 3087 C CA . SER A 1 383 ? 21.396 -5.193 -20.682 1.00 91.44 383 SER A CA 1
ATOM 3088 C C . SER A 1 383 ? 21.777 -3.866 -20.038 1.00 91.44 383 SER A C 1
ATOM 3090 O O . SER A 1 383 ? 22.091 -2.884 -20.711 1.00 91.44 383 SER A O 1
ATOM 3092 N N . TYR A 1 384 ? 21.795 -3.835 -18.710 1.00 89.56 384 TYR A N 1
ATOM 3093 C CA . TYR A 1 384 ? 22.123 -2.618 -17.981 1.00 89.56 384 TYR A CA 1
ATOM 3094 C C . TYR A 1 384 ? 23.544 -2.102 -18.285 1.00 89.56 384 TYR A C 1
ATOM 3096 O O . TYR A 1 384 ? 24.527 -2.848 -18.259 1.00 89.56 384 TYR A O 1
ATOM 3104 N N . GLY A 1 385 ? 23.646 -0.797 -18.555 1.00 89.06 385 GLY A N 1
ATOM 3105 C CA . GLY A 1 385 ? 24.901 -0.098 -18.852 1.00 89.06 385 GLY A CA 1
ATOM 3106 C C . GLY A 1 385 ? 25.464 -0.348 -20.257 1.00 89.06 385 GLY A C 1
ATOM 3107 O O . GLY A 1 385 ? 26.452 0.288 -20.635 1.00 89.06 385 GLY A O 1
ATOM 3108 N N . GLU A 1 386 ? 24.853 -1.246 -21.037 1.00 93.12 386 GLU A N 1
ATOM 3109 C CA . GLU A 1 386 ? 25.195 -1.468 -22.445 1.00 93.12 386 GLU A CA 1
ATOM 3110 C C . GLU A 1 386 ? 24.519 -0.474 -23.378 1.00 93.12 386 GLU A C 1
ATOM 3112 O O . GLU A 1 386 ? 25.022 -0.277 -24.473 1.00 93.12 386 GLU A O 1
ATOM 3117 N N . SER A 1 387 ? 23.442 0.185 -22.960 1.00 93.69 387 SER A N 1
ATOM 3118 C CA . SER A 1 387 ? 22.813 1.291 -23.681 1.00 93.69 387 SER A CA 1
ATOM 3119 C C . SER A 1 387 ? 22.414 2.395 -22.704 1.00 93.69 387 SER A C 1
ATOM 3121 O O . SER A 1 387 ? 22.352 2.169 -21.493 1.00 93.69 387 SER A O 1
ATOM 3123 N N . ILE A 1 388 ? 22.162 3.600 -23.222 1.00 91.56 388 ILE A N 1
ATOM 3124 C 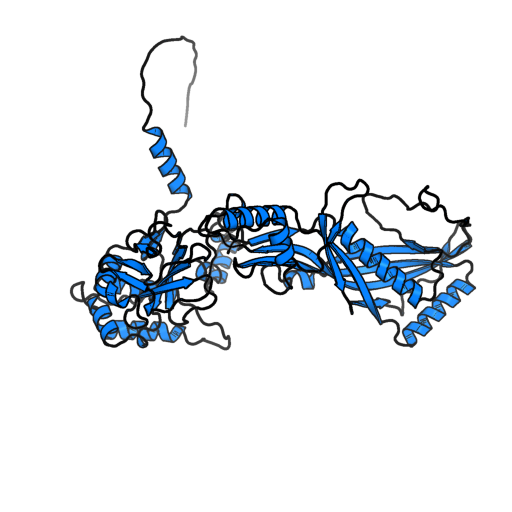CA . ILE A 1 388 ? 21.581 4.681 -22.416 1.00 91.56 388 ILE A CA 1
ATOM 3125 C C . ILE A 1 388 ? 20.142 4.345 -22.013 1.00 91.56 388 ILE A C 1
ATOM 3127 O O . ILE A 1 388 ? 19.715 4.749 -20.939 1.00 91.56 388 ILE A O 1
ATOM 3131 N N . CYS A 1 389 ? 19.417 3.588 -22.839 1.00 92.88 389 CYS A N 1
ATOM 3132 C CA . CYS A 1 389 ? 18.067 3.129 -22.544 1.00 92.88 389 CYS A CA 1
ATOM 3133 C C . CYS A 1 389 ? 18.089 1.693 -22.013 1.00 92.88 389 CYS A C 1
ATOM 3135 O O . CYS A 1 389 ? 18.873 0.866 -22.475 1.00 92.88 389 CYS A O 1
ATOM 3137 N N . HIS A 1 390 ? 17.202 1.373 -21.076 1.00 92.56 390 HIS A N 1
ATOM 3138 C CA . HIS A 1 390 ? 17.073 0.029 -20.519 1.00 92.56 390 HIS A CA 1
ATOM 3139 C C . HIS A 1 390 ? 15.604 -0.346 -20.345 1.00 92.56 390 HIS A C 1
ATOM 3141 O O . HIS A 1 390 ? 14.819 0.432 -19.804 1.00 92.56 390 HIS A O 1
ATOM 3147 N N . VAL A 1 391 ? 15.241 -1.536 -20.819 1.00 93.62 391 VAL A N 1
ATOM 3148 C CA . VAL A 1 391 ? 13.921 -2.136 -20.625 1.00 93.62 391 VAL A CA 1
ATOM 3149 C C . VAL A 1 391 ? 14.004 -3.068 -19.425 1.00 93.62 391 VAL A C 1
ATOM 3151 O O . VAL A 1 391 ? 14.647 -4.118 -19.483 1.00 93.62 391 VAL A O 1
ATOM 3154 N N . ALA A 1 392 ? 13.334 -2.681 -18.347 1.00 91.88 392 ALA A N 1
ATOM 3155 C CA . ALA A 1 392 ? 13.164 -3.496 -17.158 1.00 91.88 392 ALA A CA 1
ATOM 3156 C C . ALA A 1 392 ? 11.764 -4.115 -17.158 1.00 91.88 392 ALA A C 1
ATOM 3158 O O . ALA A 1 392 ? 10.781 -3.450 -17.482 1.00 91.88 392 ALA A O 1
ATOM 3159 N N . MET A 1 393 ? 11.674 -5.383 -16.768 1.00 93.19 393 MET A N 1
ATOM 3160 C CA . MET A 1 393 ? 10.405 -6.075 -16.565 1.00 93.19 393 MET A CA 1
ATOM 3161 C C . MET A 1 393 ? 10.275 -6.444 -15.095 1.00 93.19 393 MET A C 1
ATOM 3163 O O . MET A 1 393 ? 11.254 -6.828 -14.455 1.00 93.19 393 MET A O 1
ATOM 3167 N N . TYR A 1 394 ? 9.068 -6.315 -14.573 1.00 93.00 394 TYR A N 1
ATOM 3168 C CA . TYR A 1 394 ? 8.729 -6.579 -13.188 1.00 93.00 394 TYR A CA 1
ATOM 3169 C C . TYR A 1 394 ? 7.643 -7.638 -13.128 1.00 93.00 394 TYR A C 1
ATOM 3171 O O . TYR A 1 394 ? 6.704 -7.615 -13.922 1.00 93.00 394 TYR A O 1
ATOM 3179 N N . GLU A 1 395 ? 7.791 -8.548 -12.176 1.00 91.56 395 GLU A N 1
ATOM 3180 C CA . GLU A 1 395 ? 6.770 -9.503 -11.773 1.00 91.56 395 GLU A CA 1
ATOM 3181 C C . GLU A 1 395 ? 6.282 -9.090 -10.384 1.00 91.56 395 GLU A C 1
ATOM 3183 O O . GLU A 1 395 ? 7.043 -9.096 -9.411 1.00 91.56 395 GLU A O 1
ATOM 3188 N N . ASN A 1 396 ? 5.020 -8.677 -10.309 1.00 87.25 396 ASN A N 1
ATOM 3189 C CA . ASN A 1 396 ? 4.439 -7.937 -9.198 1.00 87.25 396 ASN A CA 1
ATOM 3190 C C . ASN A 1 396 ? 5.306 -6.702 -8.880 1.00 87.25 396 ASN A C 1
ATOM 3192 O O . ASN A 1 396 ? 5.348 -5.769 -9.677 1.00 87.25 396 ASN A O 1
ATOM 3196 N N . ASP A 1 397 ? 6.059 -6.719 -7.776 1.00 83.56 397 ASP A N 1
ATOM 3197 C CA . ASP A 1 397 ? 6.969 -5.633 -7.375 1.00 83.56 397 ASP A CA 1
ATOM 3198 C C . ASP A 1 397 ? 8.460 -5.966 -7.544 1.00 83.56 397 ASP A C 1
ATOM 3200 O O . ASP A 1 397 ? 9.329 -5.157 -7.198 1.00 83.56 397 ASP A O 1
ATOM 3204 N N . VAL A 1 398 ? 8.779 -7.165 -8.035 1.00 88.44 398 VAL A N 1
ATOM 3205 C CA . VAL A 1 398 ? 10.149 -7.678 -8.088 1.00 88.44 398 VAL A CA 1
ATOM 3206 C C . VAL A 1 398 ? 10.695 -7.551 -9.511 1.00 88.44 398 VAL A C 1
ATOM 3208 O O . VAL A 1 398 ? 10.069 -8.047 -10.450 1.00 88.44 398 VAL A O 1
ATOM 3211 N N . PRO A 1 399 ? 11.865 -6.914 -9.708 1.00 91.00 399 PRO A N 1
ATOM 3212 C CA . PRO A 1 399 ? 12.482 -6.844 -11.023 1.00 91.00 399 PRO A CA 1
ATOM 3213 C C . PRO A 1 399 ? 12.934 -8.237 -11.462 1.00 91.00 399 PRO A C 1
ATOM 3215 O O . PRO A 1 399 ? 13.633 -8.945 -10.732 1.00 91.00 399 PRO A O 1
ATOM 3218 N N . LEU A 1 400 ? 12.570 -8.612 -12.682 1.00 92.56 400 LEU A N 1
ATOM 3219 C CA . LEU A 1 400 ? 13.100 -9.801 -13.326 1.00 92.56 400 LEU A CA 1
ATOM 3220 C C . LEU A 1 400 ? 14.547 -9.564 -13.766 1.00 92.56 400 LEU A C 1
ATOM 3222 O O . LEU A 1 400 ? 14.995 -8.435 -13.976 1.00 92.56 400 LEU A O 1
ATOM 3226 N N . ALA A 1 401 ? 15.297 -10.654 -13.926 1.00 91.50 401 ALA A N 1
ATOM 3227 C CA . ALA A 1 401 ? 16.659 -10.573 -14.429 1.00 91.50 401 ALA A CA 1
ATOM 3228 C C . ALA A 1 401 ? 16.678 -9.997 -15.853 1.00 91.50 401 ALA A C 1
ATOM 3230 O O . ALA A 1 401 ? 15.901 -10.420 -16.705 1.00 91.50 401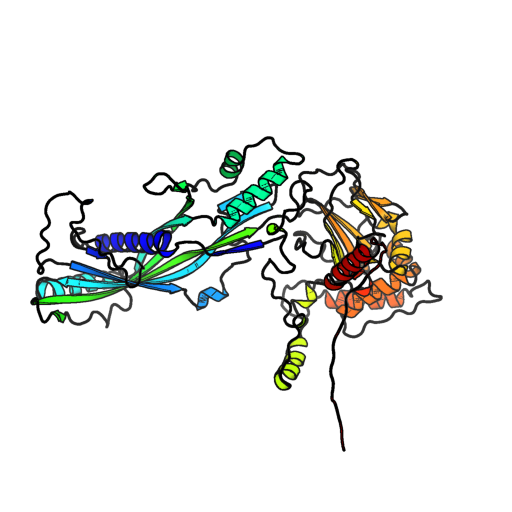 ALA A O 1
ATOM 3231 N N . ASP A 1 402 ? 17.637 -9.119 -16.136 1.00 89.75 402 ASP A N 1
ATOM 3232 C CA . ASP A 1 402 ? 17.915 -8.538 -17.460 1.00 89.75 402 ASP A CA 1
ATOM 3233 C C . ASP A 1 402 ? 17.962 -9.608 -18.580 1.00 89.75 402 ASP A C 1
ATOM 3235 O O . ASP A 1 402 ? 17.470 -9.427 -19.694 1.00 89.75 402 ASP A O 1
ATOM 3239 N N . SER A 1 403 ? 18.481 -10.798 -18.258 1.00 90.62 403 SER A N 1
ATOM 3240 C CA . SER A 1 403 ? 18.581 -11.929 -19.183 1.00 90.62 403 SER A CA 1
ATOM 3241 C C . SER A 1 403 ? 17.252 -12.623 -19.500 1.00 90.62 403 SER A C 1
ATOM 3243 O O . SER A 1 403 ? 17.229 -13.430 -20.431 1.00 90.62 403 SER A O 1
ATOM 3245 N N . SER A 1 404 ? 16.176 -12.345 -18.761 1.00 91.88 404 SER A N 1
ATOM 3246 C CA . SER A 1 404 ? 14.852 -12.963 -18.938 1.00 91.88 404 SER A CA 1
ATOM 3247 C C . SER A 1 404 ? 14.045 -12.357 -20.087 1.00 91.88 404 SER A C 1
ATOM 3249 O O . SER A 1 404 ? 13.099 -12.986 -20.559 1.00 91.88 404 SER A O 1
ATOM 3251 N N . VAL A 1 405 ? 14.450 -11.184 -20.578 1.00 93.25 405 VAL A N 1
ATOM 3252 C CA . VAL A 1 405 ? 13.774 -10.447 -21.648 1.00 93.25 405 VAL A CA 1
ATOM 3253 C C . VAL A 1 405 ? 14.658 -10.395 -22.891 1.00 93.25 405 VAL A C 1
ATOM 3255 O O . VAL A 1 405 ? 15.891 -10.362 -22.826 1.00 93.25 405 VAL A O 1
ATOM 3258 N N . THR A 1 406 ? 14.020 -10.399 -24.054 1.00 94.12 406 THR A N 1
ATOM 3259 C CA . THR A 1 406 ? 14.653 -10.175 -25.353 1.00 94.12 406 THR A CA 1
ATOM 3260 C C . THR A 1 406 ? 13.952 -9.046 -26.076 1.00 94.12 406 THR A C 1
ATOM 3262 O O . THR A 1 406 ? 12.732 -8.925 -26.009 1.00 94.12 406 THR A O 1
ATOM 3265 N N . VAL A 1 407 ? 14.728 -8.227 -26.777 1.00 93.88 407 VAL A N 1
ATOM 3266 C CA . VAL A 1 407 ? 14.191 -7.166 -27.625 1.00 93.88 407 VAL A CA 1
ATOM 3267 C C . VAL A 1 407 ? 14.624 -7.449 -29.052 1.00 93.88 407 VAL A C 1
ATOM 3269 O O . VAL A 1 407 ? 15.814 -7.574 -29.350 1.00 93.88 407 VAL A O 1
ATOM 3272 N N . SER A 1 408 ? 13.643 -7.613 -29.932 1.00 93.00 408 SER A N 1
ATOM 3273 C CA . SER A 1 408 ? 13.888 -7.850 -31.352 1.00 93.00 408 SER A CA 1
ATOM 3274 C C . SER A 1 408 ? 14.358 -6.566 -32.056 1.00 93.00 408 SER A C 1
ATOM 3276 O O . SER A 1 408 ? 14.071 -5.464 -31.586 1.00 93.00 408 SER A O 1
ATOM 3278 N N . PRO A 1 409 ? 15.004 -6.658 -33.235 1.00 90.31 409 PRO A N 1
ATOM 3279 C CA . PRO A 1 409 ? 15.342 -5.480 -34.047 1.00 90.31 409 PRO A CA 1
ATOM 3280 C C . PRO A 1 409 ? 14.124 -4.626 -34.435 1.00 90.31 409 PRO A C 1
ATOM 3282 O O . PRO A 1 409 ? 14.252 -3.447 -34.762 1.00 90.31 409 PRO A O 1
ATOM 3285 N N . PHE A 1 410 ? 12.926 -5.214 -34.390 1.00 90.50 410 PHE A N 1
ATOM 3286 C CA . PHE A 1 410 ? 11.666 -4.526 -34.637 1.00 90.50 410 PHE A CA 1
ATOM 3287 C C . PHE A 1 410 ? 11.074 -3.868 -33.387 1.00 90.50 410 PHE A C 1
ATOM 3289 O O . PHE A 1 410 ? 9.981 -3.329 -33.501 1.00 90.50 410 PHE A O 1
ATOM 3296 N N . LEU A 1 411 ? 11.789 -3.861 -32.258 1.00 90.94 411 LEU A N 1
ATOM 3297 C CA . LEU A 1 411 ? 11.366 -3.326 -30.958 1.00 90.94 411 LEU A CA 1
ATOM 3298 C C . LEU A 1 411 ? 10.200 -4.058 -30.278 1.00 90.94 411 LEU A C 1
ATOM 3300 O O . LEU A 1 411 ? 9.680 -3.572 -29.276 1.00 90.94 411 LEU A O 1
ATOM 3304 N N . ALA A 1 412 ? 9.853 -5.255 -30.755 1.00 93.50 412 ALA A N 1
ATOM 3305 C CA . ALA A 1 412 ? 9.008 -6.167 -29.997 1.00 93.50 412 ALA A CA 1
ATOM 3306 C C . ALA A 1 412 ? 9.814 -6.758 -28.834 1.00 93.50 412 ALA A C 1
ATOM 3308 O O . ALA A 1 412 ? 10.889 -7.339 -29.054 1.00 93.50 412 ALA A O 1
ATOM 3309 N N . VAL A 1 413 ? 9.298 -6.581 -27.622 1.00 93.56 413 VAL A N 1
ATOM 3310 C CA . VAL A 1 413 ? 9.832 -7.102 -26.366 1.00 93.56 413 VAL A CA 1
ATOM 3311 C C . VAL A 1 413 ? 9.138 -8.426 -26.075 1.00 93.56 413 VAL A C 1
ATOM 3313 O O . VAL A 1 413 ? 7.913 -8.503 -26.091 1.00 93.56 413 VAL A O 1
ATOM 3316 N N . ARG A 1 414 ? 9.921 -9.475 -25.816 1.00 95.19 414 ARG A N 1
ATOM 3317 C CA . ARG A 1 414 ? 9.410 -10.815 -25.502 1.00 95.19 414 ARG A CA 1
ATOM 3318 C C . ARG A 1 414 ? 10.127 -11.412 -24.302 1.00 95.19 414 ARG A C 1
ATOM 3320 O O . ARG A 1 414 ? 11.350 -11.271 -24.174 1.00 95.19 414 ARG A O 1
ATOM 3327 N N . GLN A 1 415 ? 9.388 -12.112 -23.451 1.00 94.75 415 GLN A N 1
ATOM 3328 C CA . GLN A 1 415 ? 9.947 -12.868 -22.335 1.00 94.75 415 GLN A CA 1
ATOM 3329 C C . GLN A 1 415 ? 10.492 -14.215 -22.832 1.00 94.75 415 GLN A C 1
ATOM 3331 O O . GLN A 1 415 ? 9.906 -14.860 -23.697 1.00 94.75 415 GLN A O 1
ATOM 3336 N N . LYS A 1 416 ? 11.630 -14.667 -22.297 1.00 93.69 416 LYS A N 1
ATOM 3337 C CA . LYS A 1 416 ? 12.208 -15.979 -22.642 1.00 93.69 416 LYS A CA 1
ATOM 3338 C C . LYS A 1 416 ? 11.475 -17.143 -21.988 1.00 93.69 416 LYS A C 1
ATOM 3340 O O . LYS A 1 416 ? 11.339 -18.197 -22.597 1.00 93.69 416 LYS A O 1
ATOM 3345 N N . ASN A 1 417 ? 11.042 -16.947 -20.749 1.00 93.38 417 ASN A N 1
ATOM 3346 C CA . ASN A 1 417 ? 10.215 -17.903 -20.023 1.00 93.38 417 ASN A CA 1
ATOM 3347 C C . ASN A 1 417 ? 8.740 -17.566 -20.275 1.00 93.38 417 ASN A C 1
ATOM 3349 O O . ASN A 1 417 ? 8.464 -16.412 -20.590 1.00 93.38 417 ASN A O 1
ATOM 3353 N N . PRO A 1 418 ? 7.816 -18.534 -20.179 1.00 94.19 418 PRO A N 1
ATOM 3354 C CA . PRO A 1 418 ? 6.390 -18.240 -20.263 1.00 94.19 418 PRO A CA 1
ATOM 3355 C C . PRO A 1 418 ? 5.928 -17.448 -19.029 1.00 94.19 418 PRO A C 1
ATOM 3357 O O . PRO A 1 418 ? 6.286 -17.806 -17.902 1.00 94.19 418 PRO A O 1
ATOM 3360 N N . MET A 1 419 ? 5.132 -16.397 -19.244 1.00 94.62 419 MET A N 1
ATOM 3361 C CA . MET A 1 419 ? 4.492 -15.621 -18.178 1.00 94.62 419 MET A CA 1
ATOM 3362 C C . MET A 1 419 ? 3.403 -16.430 -17.471 1.00 94.62 419 MET A C 1
ATOM 3364 O O . MET A 1 419 ? 2.708 -17.244 -18.081 1.00 94.62 419 MET A O 1
ATOM 3368 N N . ASP A 1 420 ? 3.226 -16.168 -16.177 1.00 93.75 420 ASP A N 1
ATOM 3369 C CA . ASP A 1 420 ? 2.154 -16.750 -15.373 1.00 93.75 420 ASP A CA 1
ATOM 3370 C C . ASP A 1 420 ? 0.924 -15.834 -15.383 1.00 93.75 420 ASP A C 1
ATOM 3372 O O . ASP A 1 420 ? 0.969 -14.722 -14.863 1.00 93.75 420 ASP A O 1
ATOM 3376 N N . LEU A 1 421 ? -0.201 -16.319 -15.912 1.00 92.75 421 LEU A N 1
ATOM 3377 C CA . LEU A 1 421 ? -1.463 -15.569 -15.962 1.00 92.75 421 LEU A CA 1
ATOM 3378 C C . LEU A 1 421 ? -1.948 -15.097 -14.587 1.00 92.75 421 LEU A C 1
ATOM 3380 O O . LEU A 1 421 ? -2.738 -14.161 -14.517 1.00 92.75 421 LEU A O 1
ATOM 3384 N N . ARG A 1 422 ? -1.502 -15.734 -13.499 1.00 92.38 422 ARG A N 1
ATOM 3385 C CA . ARG A 1 422 ? -1.901 -15.395 -12.126 1.00 92.38 422 ARG A CA 1
ATOM 3386 C C . ARG A 1 422 ? -1.204 -14.152 -11.585 1.00 92.38 422 ARG A C 1
ATOM 3388 O O . ARG A 1 422 ? -1.671 -13.580 -10.603 1.00 92.38 422 ARG A O 1
ATOM 3395 N N . LYS A 1 423 ? -0.083 -13.760 -12.188 1.00 91.81 423 LYS A N 1
ATOM 3396 C CA . LYS A 1 423 ? 0.776 -12.679 -11.704 1.00 91.81 423 LYS A CA 1
ATOM 3397 C C . LYS A 1 423 ? 0.572 -11.413 -12.517 1.00 91.81 423 LYS A C 1
ATOM 3399 O O . LYS A 1 423 ? 0.150 -11.456 -13.670 1.00 91.81 423 LYS A O 1
ATOM 3404 N N . ASN A 1 424 ? 0.914 -10.285 -11.908 1.00 91.00 424 ASN A N 1
ATOM 3405 C CA . ASN A 1 424 ? 0.885 -8.995 -12.575 1.00 91.00 424 ASN A CA 1
ATOM 3406 C C . ASN A 1 424 ? 2.268 -8.673 -13.121 1.00 91.00 424 ASN A C 1
ATOM 3408 O O . ASN A 1 424 ? 3.266 -8.828 -12.419 1.00 91.00 424 ASN A O 1
ATOM 3412 N N . TYR A 1 425 ? 2.332 -8.199 -14.359 1.00 93.50 425 TYR A N 1
ATOM 3413 C CA . TYR A 1 425 ? 3.594 -7.827 -14.980 1.00 93.50 425 TYR A CA 1
ATOM 3414 C C . TYR A 1 425 ? 3.573 -6.371 -15.409 1.00 93.50 425 TYR A C 1
ATOM 3416 O O . TYR A 1 425 ? 2.590 -5.884 -15.966 1.00 93.50 425 TYR A O 1
ATOM 3424 N N . HIS A 1 426 ? 4.703 -5.704 -15.205 1.00 92.62 426 HIS A N 1
ATOM 3425 C CA . HIS A 1 426 ? 4.918 -4.347 -15.688 1.00 92.62 426 HIS A CA 1
ATOM 3426 C C . HIS A 1 426 ? 6.217 -4.274 -16.484 1.00 92.62 426 HIS A C 1
ATOM 3428 O O . HIS A 1 426 ? 7.210 -4.927 -16.153 1.00 92.62 426 HIS A O 1
ATOM 3434 N N . THR A 1 427 ? 6.234 -3.446 -17.522 1.00 92.38 427 THR A N 1
ATOM 3435 C CA . THR A 1 427 ? 7.468 -3.028 -18.194 1.00 92.38 427 THR A CA 1
ATOM 3436 C C . THR A 1 427 ? 7.765 -1.577 -17.894 1.00 92.38 427 THR A C 1
ATOM 3438 O O . THR A 1 427 ? 6.860 -0.754 -17.780 1.00 92.38 427 THR A O 1
ATOM 3441 N N . ARG A 1 428 ? 9.051 -1.251 -17.811 1.00 90.25 428 ARG A N 1
ATOM 3442 C CA . ARG A 1 428 ? 9.535 0.122 -17.725 1.00 90.25 428 ARG A CA 1
ATOM 3443 C C . ARG A 1 428 ? 10.621 0.326 -18.763 1.00 90.25 428 ARG A C 1
ATOM 3445 O O . ARG A 1 428 ? 11.602 -0.417 -18.790 1.00 90.25 428 ARG A O 1
ATOM 3452 N N . LEU A 1 429 ? 10.457 1.342 -19.600 1.00 90.81 429 LEU A N 1
ATOM 3453 C CA . LEU A 1 429 ? 11.536 1.861 -20.429 1.00 90.81 429 LEU A CA 1
ATOM 3454 C C . LEU A 1 429 ? 12.188 3.001 -19.661 1.00 90.81 429 LEU A C 1
ATOM 3456 O O . LEU A 1 429 ? 11.545 4.002 -19.357 1.00 90.81 429 LEU A O 1
ATOM 3460 N N . THR A 1 430 ? 13.466 2.846 -19.359 1.00 88.62 430 THR A N 1
ATOM 3461 C CA . THR A 1 430 ? 14.227 3.780 -18.533 1.00 88.62 430 THR A CA 1
ATOM 3462 C C . THR A 1 430 ? 15.430 4.341 -19.285 1.00 88.62 430 THR A C 1
ATOM 3464 O O . THR A 1 430 ? 15.865 3.776 -20.289 1.00 88.62 430 THR A O 1
ATOM 3467 N N . VAL A 1 431 ? 15.965 5.463 -18.809 1.00 88.50 431 VAL A N 1
ATOM 3468 C CA . VAL A 1 431 ? 17.162 6.146 -19.314 1.00 88.50 431 VAL A CA 1
ATOM 3469 C C . VAL A 1 431 ? 18.170 6.290 -18.193 1.00 88.50 431 VAL A C 1
ATOM 3471 O O . VAL A 1 431 ? 17.828 6.681 -17.077 1.00 88.50 431 VAL A O 1
ATOM 3474 N N . SER A 1 432 ? 19.433 6.026 -18.506 1.00 87.88 432 SER A N 1
ATOM 3475 C CA . SER A 1 432 ? 20.522 6.182 -17.561 1.00 87.88 432 SER A CA 1
ATOM 3476 C C . SER A 1 432 ? 20.806 7.648 -17.297 1.00 87.88 432 SER A C 1
ATOM 3478 O O . SER A 1 432 ? 21.125 8.440 -18.181 1.00 87.88 432 SER A O 1
ATOM 3480 N N . THR A 1 433 ? 20.758 7.981 -16.021 1.00 83.56 433 THR A N 1
ATOM 3481 C CA . THR A 1 433 ? 21.102 9.303 -15.502 1.00 83.56 433 THR A CA 1
ATOM 3482 C C . THR A 1 433 ? 22.570 9.414 -15.128 1.00 83.56 433 THR A C 1
ATOM 3484 O O . THR A 1 433 ? 23.083 10.509 -14.903 1.00 83.56 433 THR A O 1
ATOM 3487 N N . ASN A 1 434 ? 23.262 8.278 -15.030 1.00 85.50 434 ASN A N 1
ATOM 3488 C CA . ASN A 1 434 ? 24.692 8.223 -14.805 1.00 85.50 434 ASN A CA 1
ATOM 3489 C C . ASN A 1 434 ? 25.400 7.823 -16.101 1.00 85.50 434 ASN A C 1
ATOM 3491 O O . ASN A 1 434 ? 25.762 6.665 -16.300 1.00 85.50 434 ASN A O 1
ATOM 3495 N N . LEU A 1 435 ? 25.672 8.808 -16.958 1.00 88.75 435 LEU A N 1
ATOM 3496 C CA . LEU A 1 435 ? 26.375 8.575 -18.223 1.00 88.75 435 LEU A CA 1
ATOM 3497 C C . LEU A 1 435 ? 27.799 8.018 -18.020 1.00 88.75 435 LEU A C 1
ATOM 3499 O O . LEU A 1 435 ? 28.325 7.332 -18.896 1.00 88.75 435 LEU A O 1
ATOM 3503 N N . HIS A 1 436 ? 28.414 8.231 -16.848 1.00 88.81 436 HIS A N 1
ATOM 3504 C CA . HIS A 1 436 ? 29.697 7.610 -16.508 1.00 88.81 436 HIS A CA 1
ATOM 3505 C C . HIS A 1 436 ? 29.574 6.119 -16.146 1.00 88.81 436 HIS A C 1
ATOM 3507 O O . HIS A 1 436 ? 30.566 5.396 -16.206 1.00 88.81 436 HIS A O 1
ATOM 3513 N N . GLY A 1 437 ? 28.378 5.636 -15.807 1.00 87.00 437 GLY A N 1
ATOM 3514 C CA . GLY A 1 437 ? 28.105 4.211 -15.599 1.00 87.00 437 GLY A CA 1
ATOM 3515 C C . GLY A 1 437 ? 28.014 3.414 -16.903 1.00 87.00 437 GLY A C 1
ATOM 3516 O O . GLY A 1 437 ? 28.165 2.195 -16.891 1.00 87.00 437 GLY A O 1
ATOM 3517 N N . LEU A 1 438 ? 27.819 4.094 -18.039 1.00 91.62 438 LEU A N 1
ATOM 3518 C CA . LEU A 1 438 ? 27.734 3.455 -19.350 1.00 91.62 438 LEU A CA 1
ATOM 3519 C C . LEU A 1 438 ? 29.082 2.876 -19.781 1.00 91.62 438 LEU A C 1
ATOM 3521 O O . LEU A 1 438 ? 30.129 3.527 -19.636 1.00 91.62 438 LEU A O 1
ATOM 3525 N N . ARG A 1 439 ? 29.044 1.683 -20.385 1.00 93.69 439 ARG A N 1
ATOM 3526 C CA . ARG A 1 439 ? 30.227 1.040 -20.970 1.00 93.69 439 ARG A CA 1
ATOM 3527 C C . ARG A 1 439 ? 30.818 1.905 -22.095 1.00 93.69 439 ARG A C 1
ATOM 3529 O O . ARG A 1 439 ? 30.082 2.616 -22.782 1.00 93.69 439 ARG A O 1
ATOM 3536 N N . PRO A 1 440 ? 32.137 1.833 -22.357 1.00 92.50 440 PRO A N 1
ATOM 3537 C CA . PRO A 1 440 ? 32.769 2.646 -23.402 1.00 92.50 440 PRO A CA 1
ATOM 3538 C C . PRO A 1 440 ? 32.178 2.438 -24.805 1.00 92.50 440 PRO A C 1
ATOM 3540 O O . PRO A 1 440 ? 32.156 3.368 -25.606 1.00 92.50 440 PRO A O 1
ATOM 3543 N N . SER A 1 441 ? 31.699 1.227 -25.103 1.00 93.62 441 SER A N 1
ATOM 3544 C CA . SER A 1 441 ? 30.969 0.895 -26.332 1.00 93.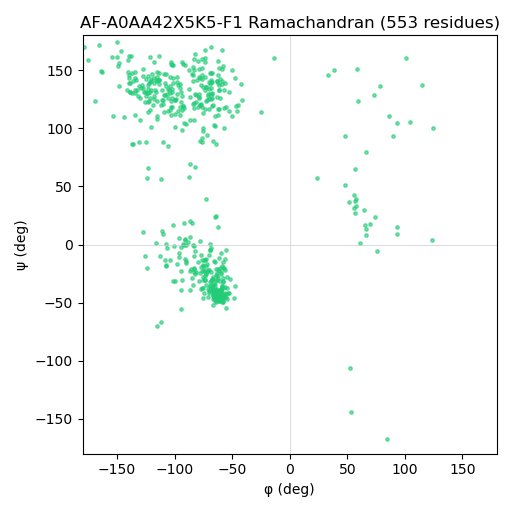62 441 SER A CA 1
ATOM 3545 C C . SER A 1 441 ? 29.627 1.627 -26.410 1.00 93.62 441 SER A C 1
ATOM 3547 O O . SER A 1 441 ? 29.327 2.233 -27.433 1.00 93.62 441 SER A O 1
ATOM 3549 N N . ALA A 1 442 ? 28.855 1.614 -25.322 1.00 93.50 442 ALA A N 1
ATOM 3550 C CA . ALA A 1 442 ? 27.566 2.289 -25.207 1.00 93.50 442 ALA A CA 1
ATOM 3551 C C . ALA A 1 442 ? 27.699 3.804 -25.403 1.00 93.50 442 ALA A C 1
ATOM 3553 O O . ALA A 1 442 ? 26.927 4.406 -26.141 1.00 93.50 442 ALA A O 1
ATOM 3554 N N . ARG A 1 443 ? 28.729 4.421 -24.807 1.00 91.56 443 ARG A N 1
ATOM 3555 C CA . ARG A 1 443 ? 28.982 5.862 -24.972 1.00 91.56 443 ARG A CA 1
ATOM 3556 C C . ARG A 1 443 ? 29.318 6.246 -26.408 1.00 91.56 443 ARG A C 1
ATOM 3558 O O . ARG A 1 443 ? 28.874 7.293 -26.855 1.00 91.56 443 ARG A O 1
ATOM 3565 N N . ARG A 1 444 ? 30.073 5.414 -27.132 1.00 91.88 444 ARG A N 1
ATOM 3566 C CA . ARG A 1 444 ? 30.357 5.662 -28.555 1.00 91.88 444 ARG A CA 1
ATOM 3567 C C . ARG A 1 444 ? 29.089 5.604 -29.399 1.00 91.88 444 ARG A C 1
ATOM 3569 O O . ARG A 1 444 ? 28.845 6.505 -30.186 1.00 91.88 444 ARG A O 1
ATOM 3576 N N . ARG A 1 445 ? 28.229 4.610 -29.174 1.00 93.38 445 ARG A N 1
ATOM 3577 C CA . ARG A 1 445 ? 26.955 4.526 -29.905 1.00 93.38 445 ARG A CA 1
ATOM 3578 C C . ARG A 1 445 ? 25.984 5.644 -29.530 1.00 93.38 445 ARG A C 1
ATOM 3580 O O . ARG A 1 445 ? 25.256 6.123 -30.384 1.00 93.38 445 ARG A O 1
ATOM 3587 N N . LEU A 1 446 ? 26.031 6.126 -28.286 1.00 92.25 446 LEU A N 1
ATOM 3588 C CA . LEU A 1 446 ? 25.323 7.341 -27.881 1.00 92.25 446 LEU A CA 1
ATOM 3589 C C . LEU A 1 446 ? 25.824 8.579 -28.647 1.00 92.25 446 LEU A C 1
ATOM 3591 O O . LEU A 1 446 ? 25.008 9.403 -29.046 1.00 92.25 446 LEU A O 1
ATOM 3595 N N . GLN A 1 447 ? 27.138 8.700 -28.883 1.00 91.25 447 GLN A N 1
ATOM 3596 C CA . GLN A 1 447 ? 27.710 9.776 -29.710 1.00 91.25 447 GLN A CA 1
ATOM 3597 C C . GLN A 1 447 ? 27.221 9.692 -31.154 1.00 91.25 447 GLN A C 1
ATOM 3599 O O . GLN A 1 447 ? 26.892 10.712 -31.742 1.00 91.25 447 GLN A O 1
ATOM 3604 N N . GLU A 1 448 ? 27.138 8.484 -31.706 1.00 91.75 448 GLU A N 1
ATOM 3605 C CA . GLU A 1 448 ? 26.709 8.208 -33.085 1.00 91.75 448 GLU A CA 1
ATOM 3606 C C . GLU A 1 448 ? 25.176 8.130 -33.247 1.00 91.75 448 GLU A C 1
ATOM 3608 O O . GLU A 1 448 ? 24.673 7.897 -34.345 1.00 91.75 448 GLU A O 1
ATOM 3613 N N . GLY A 1 449 ? 24.415 8.312 -32.163 1.00 86.25 449 GLY A N 1
ATOM 3614 C CA . GLY A 1 449 ? 22.966 8.097 -32.122 1.00 86.25 449 GLY A CA 1
ATOM 3615 C C . GLY A 1 449 ? 22.118 9.211 -32.748 1.00 86.25 449 GLY A C 1
ATOM 3616 O O . GLY A 1 449 ? 20.886 9.142 -32.690 1.00 86.25 449 GLY A O 1
ATOM 3617 N N . GLY A 1 450 ? 22.755 10.238 -33.322 1.00 90.38 450 GLY A N 1
ATOM 3618 C CA . GLY A 1 450 ? 22.110 11.346 -34.027 1.00 90.38 450 GLY A CA 1
ATOM 3619 C C . GLY A 1 450 ? 21.024 12.069 -33.228 1.00 90.38 450 GLY A C 1
ATOM 3620 O O . GLY A 1 450 ? 21.120 12.246 -32.010 1.00 90.38 450 GLY A O 1
ATOM 3621 N N . LYS A 1 451 ? 19.967 12.495 -33.931 1.00 89.44 451 LYS A N 1
ATOM 3622 C CA . LYS A 1 451 ? 18.846 13.269 -33.364 1.00 89.44 451 LYS A CA 1
ATOM 3623 C C . LYS A 1 451 ? 18.122 12.557 -32.219 1.00 89.44 451 LYS A C 1
ATOM 3625 O O . LYS A 1 451 ? 17.734 13.216 -31.259 1.00 89.44 451 LYS A O 1
ATOM 3630 N N . GLY A 1 452 ? 17.979 11.231 -32.273 1.00 87.81 452 GLY A N 1
ATOM 3631 C CA . GLY A 1 452 ? 17.319 10.463 -31.212 1.00 87.81 452 GLY A CA 1
ATOM 3632 C C . GLY A 1 452 ? 18.083 10.517 -29.886 1.00 87.81 452 GLY A C 1
ATOM 3633 O O . GLY A 1 452 ? 17.506 10.851 -28.851 1.00 87.81 452 GLY A O 1
ATOM 3634 N N . ALA A 1 453 ? 19.397 10.271 -29.922 1.00 89.38 453 ALA A N 1
ATOM 3635 C CA . ALA A 1 453 ? 20.264 10.403 -28.747 1.00 89.38 453 ALA A CA 1
ATOM 3636 C C . ALA A 1 453 ? 20.303 11.844 -28.214 1.00 89.38 453 ALA A C 1
ATOM 3638 O O . ALA A 1 453 ? 20.259 12.068 -27.004 1.00 89.38 453 ALA A O 1
ATOM 3639 N N . TRP A 1 454 ? 20.341 12.823 -29.119 1.00 90.12 454 TRP A N 1
ATOM 3640 C CA . TRP A 1 454 ? 20.322 14.245 -28.784 1.00 90.12 454 TRP A CA 1
ATOM 3641 C C . TRP A 1 454 ? 19.052 14.648 -28.024 1.00 90.12 454 TRP A C 1
ATOM 3643 O O . TRP A 1 454 ? 19.153 15.258 -26.957 1.00 90.12 454 TRP A O 1
ATOM 3653 N N . LYS A 1 455 ? 17.868 14.240 -28.510 1.00 87.94 455 LYS A N 1
ATOM 3654 C CA . LYS A 1 455 ? 16.582 14.500 -27.839 1.00 87.94 455 LYS A CA 1
ATOM 3655 C C . LYS A 1 455 ? 16.552 13.897 -26.435 1.00 87.94 455 LYS A C 1
ATOM 3657 O O . LYS A 1 455 ? 16.235 14.606 -25.486 1.00 87.94 455 LYS A O 1
ATOM 3662 N N . LEU A 1 456 ? 16.970 12.635 -26.284 1.00 86.31 456 LEU A N 1
ATOM 3663 C CA . LEU A 1 456 ? 17.035 11.970 -24.976 1.00 86.31 456 LEU A CA 1
ATOM 3664 C C . LEU A 1 456 ? 17.941 12.720 -23.986 1.00 86.31 456 LEU A C 1
ATOM 3666 O O . LEU A 1 456 ? 17.581 12.892 -22.823 1.00 86.31 456 LEU A O 1
ATOM 3670 N N . LEU A 1 457 ? 19.107 13.193 -24.438 1.00 86.56 457 LEU A N 1
ATOM 3671 C CA . LEU A 1 457 ? 20.052 13.931 -23.596 1.00 86.56 457 LEU A CA 1
ATOM 3672 C C . LEU A 1 457 ? 19.550 15.323 -23.197 1.00 86.56 457 LEU A C 1
ATOM 3674 O O . LEU A 1 457 ? 19.888 15.803 -22.115 1.00 86.56 457 LEU A O 1
ATOM 3678 N N . ILE A 1 458 ? 18.768 15.990 -24.043 1.00 82.56 458 ILE A N 1
ATOM 3679 C CA . ILE A 1 458 ? 18.158 17.285 -23.709 1.00 82.56 458 ILE A CA 1
ATOM 3680 C C . ILE A 1 458 ? 16.990 17.102 -22.756 1.00 82.56 458 ILE A C 1
ATOM 3682 O O . ILE A 1 458 ? 16.930 17.804 -21.747 1.00 82.56 458 ILE A O 1
ATOM 3686 N N . ASP A 1 459 ? 16.113 16.137 -23.030 1.00 77.12 459 ASP A N 1
ATOM 3687 C CA . ASP A 1 459 ? 14.958 15.834 -22.183 1.00 77.12 459 ASP A CA 1
ATOM 3688 C C . ASP A 1 459 ? 15.397 15.456 -20.763 1.00 77.12 459 ASP A C 1
ATOM 3690 O O . ASP A 1 459 ? 14.757 15.849 -19.787 1.00 77.12 459 ASP A O 1
ATOM 3694 N N . LEU A 1 460 ? 16.530 14.760 -20.633 1.00 76.38 460 LEU A N 1
ATOM 3695 C CA . LEU A 1 460 ? 17.145 14.452 -19.344 1.00 76.38 460 LEU A CA 1
ATOM 3696 C C . LEU A 1 460 ? 17.644 15.713 -18.607 1.00 76.38 460 LEU A C 1
ATOM 3698 O O . LEU A 1 460 ? 17.606 15.766 -17.382 1.00 76.38 460 LEU A O 1
ATOM 3702 N N . GLN A 1 461 ? 18.128 16.731 -19.327 1.00 70.94 461 GLN A N 1
ATOM 3703 C CA . GLN A 1 461 ? 18.709 17.950 -18.745 1.00 70.94 461 GLN A CA 1
ATOM 3704 C C . GLN A 1 461 ? 17.689 19.041 -18.419 1.00 70.94 461 GLN A C 1
ATOM 3706 O O . GLN A 1 461 ? 17.851 19.721 -17.405 1.00 70.94 461 GLN A O 1
ATOM 3711 N N . TYR A 1 462 ? 16.679 19.233 -19.276 1.00 62.12 462 TYR A N 1
ATOM 3712 C CA . TYR A 1 462 ? 15.700 20.325 -19.193 1.00 62.12 462 TYR A CA 1
ATOM 3713 C C . TYR A 1 462 ? 14.989 20.389 -17.836 1.00 62.12 462 TYR A C 1
ATOM 3715 O O . TYR A 1 462 ? 14.590 21.455 -17.387 1.00 62.12 462 TYR A O 1
ATOM 3723 N N . ARG A 1 463 ? 14.859 19.254 -17.146 1.00 54.28 463 ARG A N 1
ATOM 3724 C CA . ARG A 1 463 ? 14.200 19.185 -15.835 1.00 54.28 463 ARG A CA 1
ATOM 3725 C C . ARG A 1 463 ? 15.123 19.368 -14.640 1.00 54.28 463 ARG A C 1
ATOM 3727 O O . ARG A 1 463 ? 14.647 19.545 -13.526 1.00 54.28 463 ARG A O 1
ATOM 3734 N N . ILE A 1 464 ? 16.431 19.315 -14.862 1.00 55.91 464 ILE A N 1
ATOM 3735 C CA . ILE A 1 464 ? 17.440 19.466 -13.809 1.00 55.91 464 ILE A CA 1
ATOM 3736 C C . ILE A 1 464 ? 17.892 20.923 -13.723 1.00 55.91 464 ILE A C 1
ATOM 3738 O O . ILE A 1 464 ? 18.254 21.410 -12.656 1.00 55.91 464 ILE A O 1
ATOM 3742 N N . PHE A 1 465 ? 17.867 21.626 -14.852 1.00 53.31 465 PHE A N 1
ATOM 3743 C CA . PHE A 1 465 ? 18.261 23.018 -14.950 1.00 53.31 465 PHE A CA 1
ATOM 3744 C C . PHE A 1 465 ? 17.208 23.756 -15.771 1.00 53.31 465 PHE A C 1
ATOM 3746 O O . PHE A 1 465 ? 16.959 23.352 -16.903 1.00 53.31 465 PHE A O 1
ATOM 3753 N N . ASP A 1 466 ? 16.705 24.893 -15.278 1.00 52.66 466 ASP A N 1
ATOM 3754 C CA . ASP A 1 466 ? 15.817 25.812 -16.026 1.00 52.66 466 ASP A CA 1
ATOM 3755 C C . ASP A 1 466 ? 16.417 26.286 -17.378 1.00 52.66 466 ASP A C 1
ATOM 3757 O O . ASP A 1 466 ? 15.770 26.969 -18.167 1.00 52.66 466 ASP A O 1
ATOM 3761 N N . SER A 1 467 ? 17.672 25.908 -17.664 1.00 58.47 467 SER A N 1
ATOM 3762 C CA . SER A 1 467 ? 18.337 25.979 -18.966 1.00 58.47 467 SER A CA 1
ATOM 3763 C C . SER A 1 467 ? 19.085 24.670 -19.296 1.00 58.47 467 SER A C 1
ATOM 3765 O O . SER A 1 467 ? 20.119 24.332 -18.695 1.00 58.47 467 SER A O 1
ATOM 3767 N N . ALA A 1 468 ? 18.592 23.934 -20.298 1.00 62.25 468 ALA A N 1
ATOM 3768 C CA . ALA A 1 468 ? 19.306 22.790 -20.867 1.00 62.25 468 ALA A CA 1
ATOM 3769 C C . ALA A 1 468 ? 20.566 23.266 -21.613 1.00 62.25 468 ALA A C 1
ATOM 3771 O O . ALA A 1 468 ? 20.542 24.292 -22.292 1.00 62.25 468 ALA A O 1
ATOM 3772 N N . TYR A 1 469 ? 21.680 22.536 -21.485 1.00 78.94 469 TYR A N 1
ATOM 3773 C CA . TYR A 1 469 ? 22.777 22.690 -22.442 1.00 78.94 469 TYR A CA 1
ATOM 3774 C C . TYR A 1 469 ? 22.424 21.854 -23.662 1.00 78.94 469 TYR A C 1
ATOM 3776 O O . TYR A 1 469 ? 22.172 20.653 -23.547 1.00 78.94 469 TYR A O 1
ATOM 3784 N N . TYR A 1 470 ? 22.369 22.519 -24.806 1.00 82.06 470 TYR A N 1
ATOM 3785 C CA . TYR A 1 470 ? 22.038 21.910 -26.079 1.00 82.06 470 TYR A CA 1
ATOM 3786 C C . TYR A 1 470 ? 23.350 21.484 -26.736 1.00 82.06 470 TYR A C 1
ATOM 3788 O O . TYR A 1 470 ? 24.087 22.359 -27.189 1.00 82.06 470 TYR A O 1
ATOM 3796 N N . PRO A 1 471 ? 23.685 20.181 -26.739 1.00 83.38 471 PRO A N 1
ATOM 3797 C CA . PRO A 1 471 ? 24.865 19.713 -27.449 1.00 83.38 471 PRO A CA 1
ATOM 3798 C C . PRO A 1 471 ? 24.714 19.998 -28.948 1.00 83.38 471 PRO A C 1
ATOM 3800 O O . PRO A 1 471 ? 23.601 19.935 -29.482 1.00 83.38 471 PRO A O 1
ATOM 3803 N N . GLU A 1 472 ? 25.809 20.301 -29.637 1.00 85.38 472 GLU A N 1
ATOM 3804 C CA . GLU A 1 472 ? 25.760 20.535 -31.081 1.00 85.38 472 GLU A CA 1
ATOM 3805 C C . GLU A 1 472 ? 25.798 19.195 -31.827 1.00 85.38 472 GLU A C 1
ATOM 3807 O O . GLU A 1 472 ? 26.651 18.338 -31.581 1.00 85.38 472 GLU A O 1
ATOM 3812 N N . LEU A 1 473 ? 24.854 19.003 -32.752 1.00 86.31 473 LEU A N 1
ATOM 3813 C CA . LEU A 1 473 ? 24.852 17.855 -33.654 1.00 86.31 473 LEU A CA 1
ATOM 3814 C C . LEU A 1 473 ? 25.767 18.143 -34.844 1.00 86.31 473 LEU A C 1
ATOM 3816 O O . LEU A 1 473 ? 25.426 18.904 -35.749 1.00 86.31 473 LEU A O 1
ATOM 3820 N N . ILE A 1 474 ? 26.925 17.492 -34.870 1.00 86.38 474 ILE A N 1
ATOM 3821 C CA . ILE A 1 474 ? 27.848 17.539 -35.999 1.00 86.38 474 ILE A CA 1
ATOM 3822 C C . ILE A 1 474 ? 27.275 16.643 -37.103 1.00 86.38 474 ILE A C 1
ATOM 3824 O O . ILE A 1 474 ? 27.113 15.433 -36.918 1.00 86.38 474 ILE A O 1
ATOM 3828 N N . ASN A 1 475 ? 26.967 17.242 -38.257 1.00 82.06 475 ASN A N 1
ATOM 3829 C CA . ASN A 1 475 ? 26.377 16.575 -39.425 1.00 82.06 475 ASN A CA 1
ATOM 3830 C C . ASN A 1 475 ? 25.056 15.834 -39.134 1.00 82.06 475 ASN A C 1
ATOM 3832 O O . ASN A 1 475 ? 24.790 14.809 -39.754 1.00 82.06 475 ASN A O 1
ATOM 3836 N N . ASP A 1 476 ? 24.243 16.312 -38.183 1.00 80.50 476 ASP A N 1
ATOM 3837 C CA . ASP A 1 476 ? 22.965 15.696 -37.771 1.00 80.50 476 ASP A CA 1
ATOM 3838 C C . ASP A 1 476 ? 23.052 14.262 -37.197 1.00 80.50 476 ASP A C 1
ATOM 3840 O O . ASP A 1 476 ? 22.033 13.688 -36.801 1.00 80.50 476 ASP A O 1
ATOM 3844 N N . THR A 1 477 ? 24.251 13.684 -37.092 1.00 83.81 477 THR A N 1
ATOM 3845 C CA . THR A 1 477 ? 24.450 12.276 -36.710 1.00 83.81 477 THR A CA 1
ATOM 3846 C C . THR A 1 477 ? 25.354 12.084 -35.502 1.00 83.81 477 THR A C 1
ATOM 3848 O O . THR A 1 477 ? 25.309 11.020 -34.891 1.00 83.81 477 THR A O 1
ATOM 3851 N N . TYR A 1 478 ? 26.184 13.072 -35.160 1.00 90.19 478 TYR A N 1
ATOM 3852 C CA . TYR A 1 478 ? 27.235 12.897 -34.163 1.00 90.19 478 TYR A CA 1
ATOM 3853 C C . TYR A 1 478 ? 27.198 13.955 -33.059 1.00 90.19 478 TYR A C 1
ATOM 3855 O O . TYR A 1 478 ? 27.096 15.146 -33.338 1.00 90.19 478 TYR A O 1
ATOM 3863 N N . ILE A 1 479 ? 27.341 13.519 -31.808 1.00 91.00 479 ILE A N 1
ATOM 3864 C CA . ILE A 1 479 ? 27.447 14.377 -30.624 1.00 91.00 479 ILE A CA 1
ATOM 3865 C C . ILE A 1 479 ? 28.890 14.359 -30.120 1.00 91.00 479 ILE A C 1
ATOM 3867 O O . ILE A 1 479 ? 29.476 13.294 -29.906 1.00 91.00 479 ILE A O 1
ATOM 3871 N N . SER A 1 480 ? 29.465 15.541 -29.890 1.00 91.19 480 SER A N 1
ATOM 3872 C CA . SER A 1 480 ? 30.841 15.672 -29.405 1.00 91.19 480 SER A CA 1
ATOM 3873 C C . SER A 1 480 ? 31.053 14.952 -28.058 1.00 91.19 480 SER A C 1
ATOM 3875 O O . SER A 1 480 ? 30.234 15.083 -27.144 1.00 91.19 480 SER A O 1
ATOM 3877 N N . PRO A 1 481 ? 32.182 14.240 -27.860 1.00 89.31 481 PRO A N 1
ATOM 3878 C CA . PRO A 1 481 ? 32.522 13.649 -26.568 1.00 89.31 481 PRO A CA 1
ATOM 3879 C C . PRO A 1 481 ? 32.618 14.684 -25.440 1.00 89.31 481 PRO A C 1
ATOM 3881 O O . PRO A 1 481 ? 32.298 14.366 -24.296 1.00 89.31 481 PRO A O 1
ATOM 3884 N N . ALA A 1 482 ? 33.050 15.910 -25.761 1.00 89.62 482 ALA A N 1
ATOM 3885 C CA . ALA A 1 482 ? 33.129 17.004 -24.797 1.00 89.62 482 ALA A CA 1
ATOM 3886 C C . ALA A 1 482 ? 31.733 17.407 -24.306 1.00 89.62 482 ALA A C 1
ATOM 3888 O O . ALA A 1 482 ? 31.537 17.598 -23.107 1.00 89.62 482 ALA A O 1
ATOM 3889 N N . ASP A 1 483 ? 30.758 17.447 -25.210 1.00 89.94 483 ASP A N 1
ATOM 3890 C CA . ASP A 1 483 ? 29.382 17.810 -24.893 1.00 89.94 483 ASP A CA 1
ATOM 3891 C C . ASP A 1 483 ? 28.736 16.752 -23.994 1.00 89.94 483 ASP A C 1
ATOM 3893 O O . ASP A 1 483 ? 28.142 17.085 -22.970 1.00 89.94 483 ASP A O 1
ATOM 3897 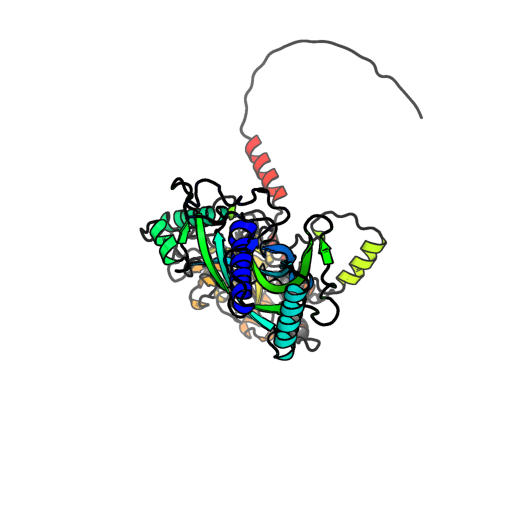N N . ILE A 1 484 ? 28.925 15.462 -24.304 1.00 87.88 484 ILE A N 1
ATOM 3898 C CA . ILE A 1 484 ? 28.448 14.369 -23.441 1.00 87.88 484 ILE A CA 1
ATOM 3899 C C . ILE A 1 484 ? 29.088 14.445 -22.054 1.00 87.88 484 ILE A C 1
ATOM 3901 O O . ILE A 1 484 ? 28.402 14.230 -21.059 1.00 87.88 484 ILE A O 1
ATOM 3905 N N . GLU A 1 485 ? 30.378 14.767 -21.960 1.00 90.06 485 GLU A N 1
ATOM 3906 C CA . GLU A 1 485 ? 31.074 14.920 -20.679 1.00 90.06 485 GLU A CA 1
ATOM 3907 C C . GLU A 1 485 ? 30.542 16.119 -19.873 1.00 90.06 485 GLU A C 1
ATOM 3909 O O . GLU A 1 485 ? 30.358 16.014 -18.658 1.00 90.06 485 GLU A O 1
ATOM 3914 N N . ILE A 1 486 ? 30.242 17.245 -20.531 1.00 87.75 486 ILE A N 1
ATOM 3915 C CA . ILE A 1 486 ? 29.589 18.402 -19.899 1.00 87.75 486 ILE A CA 1
ATOM 3916 C C . ILE A 1 486 ? 28.237 17.977 -19.323 1.00 87.75 486 ILE A C 1
ATOM 3918 O O . ILE A 1 486 ? 27.964 18.228 -18.146 1.00 87.75 486 ILE A O 1
ATOM 3922 N N . ILE A 1 487 ? 27.419 17.287 -20.119 1.00 85.88 487 ILE A N 1
ATOM 3923 C CA . ILE A 1 487 ? 26.105 16.793 -19.699 1.00 85.88 487 ILE A CA 1
ATOM 3924 C C . ILE A 1 487 ? 26.260 15.814 -18.530 1.00 85.88 487 ILE A C 1
ATOM 3926 O O . ILE A 1 487 ? 25.629 15.994 -17.491 1.00 85.88 487 ILE A O 1
ATOM 3930 N N . ALA A 1 488 ? 27.160 14.837 -18.634 1.00 86.38 488 ALA A N 1
ATOM 3931 C CA . ALA A 1 488 ? 27.414 13.838 -17.599 1.00 86.38 488 ALA A CA 1
ATOM 3932 C C . ALA A 1 488 ? 27.802 14.473 -16.253 1.00 86.38 488 ALA A C 1
ATOM 3934 O O . ALA A 1 488 ? 27.249 14.116 -15.208 1.00 86.38 488 ALA A O 1
ATOM 3935 N N . ARG A 1 489 ? 28.686 15.479 -16.269 1.00 83.62 489 ARG A N 1
ATOM 3936 C CA . ARG A 1 489 ? 29.062 16.237 -15.065 1.00 83.62 489 ARG A CA 1
ATOM 3937 C C . ARG A 1 489 ? 27.900 17.033 -14.493 1.00 83.62 489 ARG A C 1
ATOM 3939 O O . ARG A 1 489 ? 27.753 17.090 -13.271 1.00 83.62 489 ARG A O 1
ATOM 3946 N N . ARG A 1 490 ? 27.077 17.645 -15.350 1.00 79.56 490 ARG A N 1
ATOM 3947 C CA . ARG A 1 490 ? 25.878 18.379 -14.924 1.00 79.56 490 ARG A CA 1
ATOM 3948 C C . ARG A 1 490 ? 24.887 17.453 -14.216 1.00 79.56 490 ARG A C 1
ATOM 3950 O O . ARG A 1 490 ? 24.439 17.795 -13.125 1.00 79.56 490 ARG A O 1
ATOM 3957 N N . LEU A 1 491 ? 24.633 16.265 -14.765 1.00 76.31 491 LEU A N 1
ATOM 3958 C CA . LEU A 1 491 ? 23.775 15.244 -14.150 1.00 76.31 491 LEU A CA 1
ATOM 3959 C C . LEU A 1 491 ? 24.322 14.773 -12.795 1.00 76.31 491 LEU A C 1
ATOM 3961 O O . LEU A 1 491 ? 23.592 14.715 -11.806 1.00 76.31 491 LEU A O 1
ATOM 3965 N N . LEU A 1 492 ? 25.627 14.485 -12.715 1.00 73.69 492 LEU A N 1
ATOM 3966 C CA . LEU A 1 492 ? 26.266 14.050 -11.469 1.00 73.69 492 LEU A CA 1
ATOM 3967 C C . LEU A 1 492 ? 26.254 15.119 -10.372 1.00 73.69 492 LEU A C 1
ATOM 3969 O O . LEU A 1 492 ? 26.147 14.776 -9.194 1.00 73.69 492 LEU A O 1
ATOM 3973 N N . ARG A 1 493 ? 26.377 16.402 -10.734 1.00 66.69 493 ARG A N 1
ATOM 3974 C CA . ARG A 1 493 ? 26.369 17.510 -9.768 1.00 66.69 493 ARG A CA 1
ATOM 3975 C C . ARG A 1 493 ? 25.058 17.573 -8.980 1.00 66.69 493 ARG A C 1
ATOM 3977 O O . ARG A 1 493 ? 25.102 17.945 -7.815 1.00 66.69 493 ARG A O 1
ATOM 3984 N N . TYR A 1 494 ? 23.942 17.167 -9.585 1.00 59.50 494 TYR A N 1
ATOM 3985 C CA . TYR A 1 494 ? 22.618 17.154 -8.953 1.00 59.50 494 TYR A CA 1
ATOM 3986 C C . TYR A 1 494 ? 22.312 15.886 -8.146 1.00 59.50 494 TYR A C 1
ATOM 3988 O O . TYR A 1 494 ? 21.478 15.918 -7.249 1.00 59.50 494 TYR A O 1
ATOM 3996 N N . LYS A 1 495 ? 23.011 14.774 -8.409 1.00 52.19 495 LYS A N 1
ATOM 3997 C CA . LYS A 1 495 ? 22.909 13.557 -7.584 1.00 52.19 495 LYS A CA 1
ATOM 3998 C C . LYS A 1 495 ? 23.603 13.663 -6.229 1.00 52.19 495 LYS A C 1
ATOM 4000 O O . LYS A 1 495 ? 23.423 12.792 -5.382 1.00 52.19 495 LYS A O 1
ATOM 4005 N N . ARG A 1 496 ? 24.443 14.681 -6.029 1.00 36.06 496 ARG A N 1
ATOM 4006 C CA . ARG A 1 496 ? 25.008 14.977 -4.712 1.00 36.06 496 ARG A CA 1
ATOM 4007 C C . ARG A 1 496 ? 23.987 15.828 -3.959 1.00 36.06 496 ARG A C 1
ATOM 4009 O O . ARG A 1 496 ? 23.668 16.900 -4.469 1.00 36.06 496 ARG A O 1
ATOM 4016 N N . PRO A 1 497 ? 23.489 15.396 -2.787 1.00 34.44 497 PRO A N 1
ATOM 4017 C CA . PRO A 1 497 ? 22.612 16.239 -1.990 1.00 34.44 497 PRO A CA 1
ATOM 4018 C C . PRO A 1 497 ? 23.350 17.547 -1.693 1.00 34.44 497 PRO A C 1
ATOM 4020 O O . PRO A 1 497 ? 24.436 17.557 -1.104 1.00 34.44 497 PRO A O 1
ATOM 4023 N N . VAL A 1 498 ? 22.800 18.657 -2.177 1.00 30.39 498 VAL A N 1
ATOM 4024 C CA . VAL A 1 498 ? 23.235 19.989 -1.767 1.00 30.39 498 VAL A CA 1
ATOM 4025 C C . VAL A 1 498 ? 22.590 20.224 -0.403 1.00 30.39 498 VAL A C 1
ATOM 4027 O O . VAL A 1 498 ? 21.469 20.705 -0.318 1.00 30.39 498 VAL A O 1
ATOM 4030 N N . GLY A 1 499 ? 23.281 19.822 0.665 1.00 32.06 499 GLY A N 1
ATOM 4031 C CA . GLY A 1 499 ? 22.815 19.994 2.045 1.00 32.06 499 GLY A CA 1
ATOM 4032 C C . GLY A 1 499 ? 22.206 18.736 2.672 1.00 32.06 499 GLY A C 1
ATOM 4033 O O . GLY A 1 499 ? 21.837 17.793 1.985 1.00 32.06 499 GLY A O 1
ATOM 4034 N N . ASP A 1 500 ? 22.152 18.746 4.002 1.00 29.22 500 ASP A N 1
ATOM 4035 C CA . ASP A 1 500 ? 22.071 17.637 4.973 1.00 29.22 500 ASP A CA 1
ATOM 4036 C C . ASP A 1 500 ? 20.800 16.747 4.949 1.00 29.22 500 ASP A C 1
ATOM 4038 O O . ASP A 1 500 ? 20.441 16.118 5.942 1.00 29.22 500 ASP A O 1
ATOM 4042 N N . SER A 1 501 ? 20.092 16.665 3.822 1.00 29.70 501 SER A N 1
ATOM 4043 C CA . SER A 1 501 ? 18.912 15.810 3.666 1.00 29.70 501 SER A CA 1
ATOM 4044 C C . SER A 1 501 ? 19.243 14.589 2.805 1.00 29.70 501 SER A C 1
ATOM 4046 O O . SER A 1 501 ? 19.756 14.693 1.691 1.00 29.70 501 SER A O 1
ATOM 4048 N N . ARG A 1 502 ? 18.960 13.393 3.332 1.00 26.59 502 ARG A N 1
ATOM 4049 C CA . ARG A 1 502 ? 19.081 12.100 2.634 1.00 26.59 502 ARG A CA 1
ATOM 4050 C C . ARG A 1 502 ? 17.974 11.899 1.587 1.00 26.59 502 ARG A C 1
ATOM 4052 O O . ARG A 1 502 ? 17.446 10.799 1.452 1.00 26.59 502 ARG A O 1
ATOM 4059 N N . GLU A 1 503 ? 17.606 12.940 0.853 1.00 30.84 503 GLU A N 1
ATOM 4060 C CA . GLU A 1 503 ? 16.697 12.812 -0.280 1.00 30.84 503 GLU A CA 1
ATOM 4061 C C . GLU A 1 503 ? 17.522 12.466 -1.521 1.00 30.84 503 GLU A C 1
ATOM 4063 O O . GLU A 1 503 ? 18.289 13.273 -2.048 1.00 30.84 503 GLU A O 1
ATOM 4068 N N . ALA A 1 504 ? 17.417 11.216 -1.972 1.00 29.97 504 ALA A N 1
ATOM 4069 C CA . ALA A 1 504 ? 17.915 10.836 -3.282 1.00 29.97 504 ALA A CA 1
ATOM 4070 C C . ALA A 1 504 ? 17.081 11.583 -4.332 1.00 29.97 504 ALA A C 1
ATOM 4072 O O . ALA A 1 504 ? 15.895 11.306 -4.496 1.00 29.97 504 ALA A O 1
ATOM 4073 N N . VAL A 1 505 ? 17.691 12.546 -5.026 1.00 32.09 505 VAL A N 1
ATOM 4074 C CA . VAL A 1 505 ? 17.042 13.263 -6.128 1.00 32.09 505 VAL A CA 1
ATOM 4075 C C . VAL A 1 505 ? 16.788 12.262 -7.257 1.00 32.09 505 VAL A C 1
ATOM 4077 O O . VAL A 1 505 ? 17.712 11.870 -7.975 1.00 32.09 505 VAL A O 1
ATOM 4080 N N . MET A 1 506 ? 15.537 11.812 -7.385 1.00 34.28 506 MET A N 1
ATOM 4081 C CA . MET A 1 506 ? 15.072 11.051 -8.541 1.00 34.28 506 MET A CA 1
ATOM 4082 C C . MET A 1 506 ? 15.108 11.972 -9.757 1.00 34.28 506 MET A C 1
ATOM 4084 O O . MET A 1 506 ? 14.487 13.032 -9.781 1.00 34.28 506 MET A O 1
ATOM 4088 N N . LEU A 1 507 ? 15.885 11.584 -10.759 1.00 36.34 507 LEU A N 1
ATOM 4089 C CA . LEU A 1 507 ? 15.921 12.259 -12.048 1.00 36.34 507 LEU A CA 1
ATOM 4090 C C . LEU A 1 507 ? 14.779 11.676 -12.899 1.00 36.34 507 LEU A C 1
ATOM 4092 O O . LEU A 1 507 ? 14.461 10.494 -12.757 1.00 36.34 507 LEU A O 1
ATOM 4096 N N . THR A 1 508 ? 14.145 12.459 -13.771 1.00 41.25 508 THR A N 1
ATOM 4097 C CA . THR A 1 508 ? 13.029 11.984 -14.616 1.00 41.25 508 THR A CA 1
ATOM 4098 C C . THR A 1 508 ? 13.143 12.549 -16.032 1.00 41.25 508 THR A C 1
ATOM 4100 O O . THR A 1 508 ? 13.555 13.697 -16.196 1.00 41.25 508 THR A O 1
ATOM 4103 N N . VAL A 1 509 ? 12.790 11.757 -17.052 1.00 41.12 509 VAL A N 1
ATOM 4104 C CA . VAL A 1 509 ? 12.875 12.133 -18.481 1.00 41.12 509 VAL A CA 1
ATOM 4105 C C . VAL A 1 509 ? 11.621 12.919 -18.909 1.00 41.12 509 VAL A C 1
ATOM 4107 O O . VAL A 1 509 ? 10.577 12.826 -18.267 1.00 41.12 509 VAL A O 1
ATOM 4110 N N . GLY A 1 510 ? 11.738 13.785 -19.920 1.00 35.94 510 GLY A N 1
ATOM 4111 C CA . GLY A 1 510 ? 10.702 14.730 -20.363 1.00 35.94 510 GLY A CA 1
ATOM 4112 C C . GLY A 1 510 ? 9.501 14.133 -21.120 1.00 35.94 510 GLY A C 1
ATOM 4113 O O . GLY A 1 510 ? 9.519 12.998 -21.584 1.00 35.94 510 GLY A O 1
ATOM 4114 N N . THR A 1 511 ? 8.458 14.956 -21.283 1.00 33.88 511 THR A N 1
ATOM 4115 C CA . THR A 1 511 ? 7.179 14.660 -21.966 1.00 33.88 511 THR A CA 1
ATOM 4116 C C . THR A 1 511 ? 7.253 14.623 -23.497 1.00 33.88 511 THR A C 1
ATOM 4118 O O . THR A 1 511 ? 6.309 14.174 -24.129 1.00 33.88 511 THR A O 1
ATOM 4121 N N . TYR A 1 512 ? 8.329 15.098 -24.131 1.00 31.02 512 TYR A N 1
ATOM 4122 C CA . TYR A 1 512 ? 8.439 15.093 -25.601 1.00 31.02 512 TYR A CA 1
ATOM 4123 C C . TYR A 1 512 ? 8.871 13.738 -26.155 1.00 31.02 512 TYR A C 1
ATOM 4125 O O . TYR A 1 512 ? 8.549 13.402 -27.292 1.00 31.02 512 TYR A O 1
ATOM 4133 N N . THR A 1 513 ? 9.540 12.930 -25.331 1.00 40.44 513 THR A N 1
ATOM 4134 C CA . THR A 1 513 ? 9.853 11.546 -25.678 1.00 40.44 513 THR A CA 1
ATOM 4135 C C . THR A 1 513 ? 8.582 10.688 -25.765 1.00 40.44 513 THR A C 1
ATOM 4137 O O . THR A 1 513 ? 8.572 9.747 -26.552 1.00 40.44 513 THR A O 1
ATOM 4140 N N . VAL A 1 514 ? 7.504 11.025 -25.032 1.00 35.62 514 VAL A N 1
ATOM 4141 C CA . VAL A 1 514 ? 6.217 10.305 -25.061 1.00 35.62 514 VAL A CA 1
ATOM 4142 C C . VAL A 1 514 ? 5.039 11.262 -25.262 1.00 35.62 514 VAL A C 1
ATOM 4144 O O . VAL A 1 514 ? 4.615 11.950 -24.340 1.00 35.62 514 VAL A O 1
ATOM 4147 N N . VAL A 1 515 ? 4.441 11.262 -26.451 1.00 36.50 515 VAL A N 1
ATOM 4148 C CA . VAL A 1 515 ? 3.226 12.040 -26.723 1.00 36.50 515 VAL A CA 1
ATOM 4149 C C . VAL A 1 515 ? 2.026 11.339 -26.084 1.00 36.50 515 VAL A C 1
ATOM 4151 O O . VAL A 1 515 ? 1.647 10.257 -26.532 1.00 36.50 515 VAL A O 1
ATOM 4154 N N . THR A 1 516 ? 1.414 11.951 -25.066 1.00 34.56 516 THR A N 1
ATOM 4155 C CA . THR A 1 516 ? 0.184 11.446 -24.430 1.00 34.56 516 THR A CA 1
ATOM 4156 C C . THR A 1 516 ? -1.047 12.247 -24.854 1.00 34.56 516 THR A C 1
ATOM 4158 O O . THR A 1 516 ? -1.032 13.477 -24.766 1.00 34.56 516 THR A O 1
ATOM 4161 N N . LYS A 1 517 ? -2.133 11.585 -25.277 1.00 30.86 517 LYS A N 1
ATOM 4162 C CA . LYS A 1 517 ? -3.413 12.254 -25.589 1.00 30.86 517 LYS A CA 1
ATOM 4163 C C . LYS A 1 517 ? -4.297 12.390 -24.333 1.00 30.86 517 LYS A C 1
ATOM 4165 O O . LYS A 1 517 ? -4.470 11.402 -23.620 1.00 30.86 517 LYS A O 1
ATOM 4170 N N . PRO A 1 518 ? -4.906 13.562 -24.063 1.00 31.78 518 PRO A N 1
ATOM 4171 C CA . PRO A 1 518 ? -5.872 13.716 -22.973 1.00 31.78 518 PRO A CA 1
ATOM 4172 C C . PRO A 1 518 ? -7.196 12.981 -23.268 1.00 31.78 518 PRO A C 1
ATOM 4174 O O . PRO A 1 518 ? -7.710 13.028 -24.385 1.00 31.78 518 PRO A O 1
ATOM 4177 N N . MET A 1 519 ? -7.769 12.331 -22.243 1.00 33.03 519 MET A N 1
ATOM 4178 C CA . MET A 1 519 ? -8.950 11.446 -22.336 1.00 33.03 519 MET A CA 1
ATOM 4179 C C . MET A 1 519 ? -10.178 12.106 -22.989 1.00 33.03 519 MET A C 1
ATOM 4181 O O . MET A 1 519 ? -10.855 11.484 -23.802 1.00 33.03 519 MET A O 1
ATOM 4185 N N . HIS A 1 520 ? -10.408 13.393 -22.715 1.00 30.70 520 HIS A N 1
ATOM 4186 C CA . HIS A 1 520 ? -11.553 14.151 -23.235 1.00 30.70 520 HIS A CA 1
ATOM 4187 C C . HIS A 1 520 ? -11.553 14.272 -24.774 1.00 30.70 520 HIS A C 1
ATOM 4189 O O . HIS A 1 520 ? -12.591 14.522 -25.382 1.00 30.70 520 HIS A O 1
ATOM 4195 N N . GLN A 1 521 ? -10.402 14.093 -25.430 1.00 29.19 521 GLN A N 1
ATOM 4196 C CA . GLN A 1 521 ? -10.303 14.118 -26.893 1.00 29.19 521 GLN A CA 1
ATOM 4197 C C . GLN A 1 521 ? -10.630 12.750 -27.520 1.00 29.19 521 GLN A C 1
ATOM 4199 O O . GLN A 1 521 ? -11.168 12.694 -28.620 1.00 29.19 521 GLN A O 1
ATOM 4204 N N . LEU A 1 522 ? -10.373 11.650 -26.800 1.00 36.19 522 LEU A N 1
ATOM 4205 C CA . LEU A 1 522 ? -10.635 10.281 -27.264 1.00 36.19 522 LEU A CA 1
ATOM 4206 C C . LEU A 1 522 ? -12.134 9.937 -27.258 1.00 36.19 522 LEU A C 1
ATOM 4208 O O . LEU A 1 522 ? -12.592 9.173 -28.105 1.00 36.19 522 LEU A O 1
ATOM 4212 N N . GLU A 1 523 ? -12.909 10.522 -26.341 1.00 33.59 523 GLU A N 1
ATOM 4213 C CA . GLU A 1 523 ? -14.374 10.387 -26.328 1.00 33.59 523 GLU A CA 1
ATOM 4214 C C . GLU A 1 523 ? -15.031 11.116 -27.510 1.00 33.59 523 GLU A C 1
ATOM 4216 O O . GLU A 1 523 ? -15.978 10.601 -28.105 1.00 33.59 523 GLU A O 1
ATOM 4221 N N . ILE A 1 524 ? -14.475 12.261 -27.921 1.00 39.25 524 ILE A N 1
ATOM 4222 C CA . ILE A 1 524 ? -14.924 13.025 -29.097 1.00 39.25 524 ILE A CA 1
ATOM 4223 C C . ILE A 1 524 ? -14.584 12.272 -30.397 1.00 39.25 524 ILE A C 1
ATOM 4225 O O . ILE A 1 524 ? -15.407 12.190 -31.312 1.00 39.25 524 ILE A O 1
ATOM 4229 N N . ASP A 1 525 ? -13.402 11.655 -30.466 1.00 32.97 525 ASP A N 1
ATOM 4230 C CA . ASP A 1 525 ? -12.981 10.854 -31.621 1.00 32.97 525 ASP A CA 1
ATOM 4231 C C . ASP A 1 525 ? -13.801 9.550 -31.748 1.00 32.97 525 ASP A C 1
ATOM 4233 O O . ASP A 1 525 ? -14.157 9.144 -32.854 1.00 32.97 525 ASP A O 1
ATOM 4237 N N . ARG A 1 526 ? -14.193 8.915 -30.631 1.00 36.31 526 ARG A N 1
ATOM 4238 C CA . ARG A 1 526 ? -15.102 7.750 -30.651 1.00 36.31 526 ARG A CA 1
ATOM 4239 C C . ARG A 1 526 ? -16.532 8.118 -31.052 1.00 36.31 526 ARG A C 1
ATOM 4241 O O . ARG A 1 526 ? -17.140 7.370 -31.815 1.00 36.31 526 ARG A O 1
ATOM 4248 N N . ALA A 1 527 ? -17.045 9.262 -30.596 1.00 38.19 527 ALA A N 1
ATOM 4249 C CA . ALA A 1 527 ? -18.377 9.749 -30.964 1.00 38.19 527 ALA A CA 1
ATOM 4250 C C . ALA A 1 527 ? -18.473 10.147 -32.452 1.00 38.19 527 ALA A C 1
ATOM 4252 O O . ALA A 1 527 ? -19.478 9.879 -33.109 1.00 38.19 527 ALA A O 1
ATOM 4253 N N . SER A 1 528 ? -17.408 10.723 -33.018 1.00 37.06 528 SER A N 1
ATOM 4254 C CA . SER A 1 528 ? -17.366 11.113 -34.437 1.00 37.06 528 SER A CA 1
ATOM 4255 C C . SER A 1 528 ? -17.201 9.933 -35.407 1.00 37.06 528 SER A C 1
ATOM 4257 O O . SER A 1 528 ? -17.598 10.034 -36.568 1.00 37.06 528 SER A O 1
ATOM 4259 N N . LEU A 1 529 ? -16.685 8.789 -34.942 1.00 37.84 529 LEU A N 1
ATOM 4260 C CA . LEU A 1 529 ? -16.619 7.550 -35.725 1.00 37.84 529 LEU A CA 1
ATOM 4261 C C . LEU A 1 529 ? -17.964 6.800 -35.767 1.00 37.84 529 LEU A C 1
ATOM 4263 O O . LEU A 1 529 ? -18.275 6.186 -36.791 1.00 37.84 529 LEU A O 1
ATOM 4267 N N . SER A 1 530 ? -18.792 6.888 -34.716 1.00 36.94 530 SER A N 1
ATOM 4268 C CA . SER A 1 530 ? -20.115 6.237 -34.673 1.00 36.94 530 SER A CA 1
ATOM 4269 C C . SER A 1 530 ? -21.189 6.915 -35.535 1.00 36.94 530 SER A C 1
ATOM 4271 O O . SER A 1 530 ? -22.114 6.238 -35.976 1.00 36.94 530 SER A O 1
ATOM 4273 N N . ASP A 1 531 ? -21.045 8.204 -35.856 1.00 35.25 531 ASP A N 1
ATOM 4274 C CA . ASP A 1 531 ? -22.046 8.971 -36.624 1.00 35.25 531 ASP A CA 1
ATOM 4275 C C . ASP A 1 531 ? -21.950 8.803 -38.155 1.00 35.25 531 ASP A C 1
ATOM 4277 O O . ASP A 1 531 ? -22.770 9.330 -38.906 1.00 35.25 531 ASP A O 1
ATOM 4281 N N . SER A 1 532 ? -20.980 8.031 -38.658 1.00 33.12 532 SER A N 1
ATOM 4282 C CA . SER A 1 532 ? -20.772 7.852 -40.107 1.00 33.12 532 SER A CA 1
ATOM 4283 C C . SER A 1 532 ? -21.529 6.669 -40.734 1.00 33.12 532 SER A C 1
ATOM 4285 O O . SER A 1 532 ? -21.396 6.417 -41.934 1.00 33.12 532 SER A O 1
ATOM 4287 N N . THR A 1 533 ? -22.372 5.961 -39.969 1.00 35.31 533 THR A N 1
ATOM 4288 C CA . THR A 1 533 ? -23.116 4.777 -40.445 1.00 35.31 533 THR A CA 1
ATOM 4289 C C . THR A 1 533 ? -24.635 4.887 -40.276 1.00 35.31 533 THR A C 1
ATOM 4291 O O . THR A 1 533 ? -25.270 4.021 -39.689 1.00 35.31 533 THR A O 1
ATOM 4294 N N . ALA A 1 534 ? -25.259 5.916 -40.859 1.00 29.83 534 ALA A N 1
ATOM 4295 C CA . ALA A 1 534 ? -26.697 5.880 -41.149 1.00 29.83 534 ALA A CA 1
ATOM 4296 C C . ALA A 1 534 ? -27.089 6.787 -42.336 1.00 29.83 534 ALA A C 1
ATOM 4298 O O . ALA A 1 534 ? -27.098 8.010 -42.244 1.00 29.83 534 ALA A O 1
ATOM 4299 N N . ARG A 1 535 ? -27.473 6.173 -43.462 1.00 34.66 535 ARG A N 1
ATOM 4300 C CA . ARG A 1 535 ? -28.483 6.698 -44.408 1.00 34.66 535 ARG A CA 1
ATOM 4301 C C . ARG A 1 535 ? -29.674 5.733 -44.339 1.00 34.66 535 ARG A C 1
ATOM 4303 O O . ARG A 1 535 ? -29.408 4.535 -44.219 1.00 34.66 535 ARG A O 1
ATOM 4310 N N . PRO A 1 536 ? -30.943 6.185 -44.387 1.00 35.69 536 PRO A N 1
ATOM 4311 C CA . PRO A 1 536 ? -31.622 6.673 -45.612 1.00 35.69 536 PRO A CA 1
ATOM 4312 C C . PRO A 1 536 ? -32.493 7.933 -45.331 1.00 35.69 536 PRO A C 1
ATOM 4314 O O . PRO A 1 536 ? -32.684 8.291 -44.181 1.00 35.69 536 PRO A O 1
ATOM 4317 N N . GLY A 1 537 ? -32.937 8.783 -46.266 1.00 27.83 537 GLY A N 1
ATOM 4318 C CA . GLY A 1 537 ? -33.790 8.536 -47.434 1.00 27.83 537 GLY A CA 1
ATOM 4319 C C . GLY A 1 537 ? -35.288 8.609 -47.065 1.00 27.83 537 GLY A C 1
ATOM 4320 O O . GLY A 1 537 ? -35.762 7.689 -46.413 1.00 27.83 537 GLY A O 1
ATOM 4321 N N . GLY A 1 538 ? -36.024 9.637 -47.533 1.00 26.30 538 GLY A N 1
ATOM 4322 C CA . GLY A 1 538 ? -37.490 9.575 -47.732 1.00 26.30 538 GLY A CA 1
ATOM 4323 C C . GLY A 1 538 ? -38.381 10.625 -47.039 1.00 26.30 538 GLY A C 1
ATOM 4324 O O . GLY A 1 538 ? -38.700 10.477 -45.871 1.00 26.30 538 GLY A O 1
ATOM 4325 N N . ASP A 1 539 ? -38.779 11.631 -47.824 1.00 28.73 539 ASP A N 1
ATOM 4326 C CA . ASP A 1 539 ? -40.074 12.337 -47.954 1.00 28.73 539 ASP A CA 1
ATOM 4327 C C . ASP A 1 539 ? -41.088 12.615 -46.813 1.00 28.73 539 ASP A C 1
ATOM 4329 O O . ASP A 1 539 ? -41.454 11.777 -45.998 1.00 28.73 539 ASP A O 1
ATOM 4333 N N . ASP A 1 540 ? -41.697 13.795 -47.020 1.00 30.03 540 ASP A N 1
ATOM 4334 C CA . ASP A 1 540 ? -43.090 14.218 -46.801 1.00 30.03 540 ASP A CA 1
ATOM 4335 C C . ASP A 1 540 ? -43.546 14.885 -45.474 1.00 30.03 540 ASP A C 1
ATOM 4337 O O . ASP A 1 540 ? -43.864 14.252 -44.475 1.00 30.03 540 ASP A O 1
ATOM 4341 N N . ARG A 1 541 ? -43.724 16.216 -45.608 1.00 28.73 541 ARG A N 1
ATOM 4342 C CA . ARG A 1 541 ? -44.863 17.078 -45.203 1.00 28.73 541 ARG A CA 1
ATOM 4343 C C . ARG A 1 541 ? -45.283 17.140 -43.728 1.00 28.73 541 ARG A C 1
ATOM 4345 O O . ARG A 1 541 ? -45.808 16.182 -43.189 1.00 28.73 541 ARG A O 1
ATOM 4352 N N . TYR A 1 542 ? -45.291 18.364 -43.181 1.00 28.53 542 TYR A N 1
ATOM 4353 C CA . TYR A 1 542 ? -46.522 19.091 -42.804 1.00 28.53 542 TYR A CA 1
ATOM 4354 C C . TYR A 1 542 ? -46.215 20.576 -42.459 1.00 28.53 542 TYR A C 1
ATOM 4356 O O . TYR A 1 542 ? -45.364 20.861 -41.624 1.00 28.53 542 TYR A O 1
ATOM 4364 N N . HIS A 1 543 ? -46.905 21.482 -43.173 1.00 29.94 543 HIS A N 1
ATOM 4365 C CA . HIS A 1 543 ? -47.398 22.848 -42.855 1.00 29.94 543 HIS A CA 1
ATOM 4366 C C . HIS A 1 543 ? -47.403 23.294 -41.371 1.00 29.94 543 HIS A C 1
ATOM 4368 O O . HIS A 1 543 ? -47.572 22.456 -40.497 1.00 29.94 543 HIS A O 1
ATOM 4374 N N . ASP A 1 544 ? -47.447 24.566 -40.947 1.00 29.16 544 ASP A N 1
ATOM 4375 C CA . ASP A 1 544 ? -47.383 25.941 -41.490 1.00 29.16 544 ASP A CA 1
ATOM 4376 C C . ASP A 1 544 ? -47.486 26.897 -40.265 1.00 29.16 544 ASP A C 1
ATOM 4378 O O . ASP A 1 544 ? -47.951 26.469 -39.206 1.00 29.16 544 ASP A O 1
ATOM 4382 N N . ARG A 1 545 ? -47.233 28.202 -40.499 1.00 25.98 545 ARG A N 1
ATOM 4383 C CA . ARG A 1 545 ? -47.655 29.435 -39.760 1.00 25.98 545 ARG A CA 1
ATOM 4384 C C . ARG A 1 545 ? -46.579 30.108 -38.890 1.00 25.98 545 ARG A C 1
ATOM 4386 O O . ARG A 1 545 ? -46.133 29.537 -37.906 1.00 25.98 545 ARG A O 1
ATOM 4393 N N . CYS A 1 546 ? -46.026 31.253 -39.339 1.00 26.64 546 CYS A N 1
ATOM 4394 C CA . CYS A 1 546 ? -46.540 32.650 -39.200 1.00 26.64 546 CYS A CA 1
ATOM 4395 C C . CYS A 1 546 ? -46.364 33.139 -37.751 1.00 26.64 546 CYS A C 1
ATOM 4397 O O . CYS A 1 546 ? -46.774 32.429 -36.848 1.00 26.64 546 CYS A O 1
ATOM 4399 N N . GLU A 1 547 ? -45.792 34.281 -37.368 1.00 27.78 547 GLU A N 1
ATOM 4400 C CA . GLU A 1 547 ? -45.424 35.607 -37.906 1.00 27.78 547 GLU A CA 1
ATOM 4401 C C . GLU A 1 547 ? -44.390 36.158 -36.876 1.00 27.78 547 GLU A C 1
ATOM 4403 O O . GLU A 1 547 ? -44.414 35.746 -35.723 1.00 27.78 547 GLU A O 1
ATOM 4408 N N . GLY A 1 548 ? -43.374 36.970 -37.173 1.00 26.88 548 GLY A N 1
ATOM 4409 C CA . GLY A 1 548 ? -43.459 38.360 -37.617 1.00 26.88 548 GLY A CA 1
ATOM 4410 C C . GLY A 1 548 ? -42.844 39.306 -36.561 1.00 26.88 548 GLY A C 1
ATOM 4411 O O . GLY A 1 548 ? -43.122 39.176 -35.377 1.00 26.88 548 GLY A O 1
ATOM 4412 N N . GLN A 1 549 ? -42.065 40.286 -37.042 1.00 28.61 549 GLN A N 1
ATOM 4413 C CA . GLN A 1 549 ? -41.651 41.552 -36.397 1.00 28.61 549 GLN A CA 1
ATOM 4414 C C . GLN A 1 549 ? -40.355 41.602 -35.552 1.00 28.61 549 GLN A C 1
ATOM 4416 O O . GLN A 1 549 ? -40.349 41.475 -34.333 1.00 28.61 549 GLN A O 1
ATOM 4421 N N . ALA A 1 550 ? -39.265 41.983 -36.231 1.00 34.59 550 ALA A N 1
ATOM 4422 C CA . ALA A 1 550 ? -38.363 43.047 -35.761 1.00 34.59 550 ALA A CA 1
ATOM 4423 C C . ALA A 1 550 ? -38.963 44.420 -36.171 1.00 34.59 550 ALA A C 1
ATOM 4425 O O . ALA A 1 550 ? -39.832 44.425 -37.054 1.00 34.59 550 ALA A O 1
ATOM 4426 N N . PRO A 1 551 ? -38.537 45.576 -35.607 1.00 47.78 551 PRO A N 1
ATOM 4427 C CA . PRO A 1 551 ? -37.301 46.212 -36.109 1.00 47.78 551 PRO A CA 1
ATOM 4428 C C . PRO A 1 551 ? -36.511 47.127 -35.122 1.00 47.78 551 PRO A C 1
ATOM 4430 O O . PRO A 1 551 ? -37.085 47.662 -34.185 1.00 47.78 551 PRO A O 1
ATOM 4433 N N . CYS A 1 552 ? -35.222 47.363 -35.457 1.00 30.88 552 CYS A N 1
ATOM 4434 C CA . CYS A 1 552 ? -34.453 48.642 -35.426 1.00 30.88 552 CYS A CA 1
ATOM 4435 C C . CYS A 1 552 ? -34.299 49.449 -34.102 1.00 30.88 552 CYS A C 1
ATOM 4437 O O . CYS A 1 552 ? -35.207 49.498 -33.295 1.00 30.88 552 CYS A O 1
ATOM 4439 N N . ASN A 1 553 ? -33.254 50.240 -33.805 1.00 31.20 553 ASN A N 1
ATOM 4440 C CA . ASN A 1 553 ? -31.989 50.671 -34.430 1.00 31.20 553 ASN A CA 1
ATOM 4441 C C . ASN A 1 553 ? -31.201 51.534 -33.402 1.00 31.20 553 ASN A C 1
ATOM 4443 O O . ASN A 1 553 ? -31.835 52.191 -32.581 1.00 31.20 553 ASN A O 1
ATOM 4447 N N . GLY A 1 554 ? -29.875 51.646 -33.604 1.00 33.59 554 GLY A N 1
ATOM 4448 C CA . GLY A 1 554 ? -29.020 52.838 -33.365 1.00 33.59 554 GLY A CA 1
ATOM 4449 C C . GLY A 1 554 ? -28.588 53.152 -31.920 1.00 33.59 554 GLY A C 1
ATOM 4450 O O . GLY A 1 554 ? -29.402 53.087 -31.010 1.00 33.59 554 GLY A O 1
ATOM 4451 N N . CYS A 1 555 ? -27.335 53.513 -31.616 1.00 37.00 555 CYS A N 1
ATOM 4452 C CA . CYS A 1 555 ? -26.209 54.010 -32.424 1.00 37.00 555 CYS A CA 1
ATOM 4453 C C . CYS A 1 555 ? -24.901 53.267 -32.129 1.00 37.00 555 CYS A C 1
ATOM 4455 O O . CYS A 1 555 ? -24.755 52.765 -30.992 1.00 37.00 555 CYS A O 1
#

Radius of gyration: 34.46 Å; Cα contacts (8 Å, |Δi|>4): 893; chains: 1; bounding box: 81×78×104 Å